Protein AF-0000000071575189 (afdb_homodimer)

pLDDT: mean 90.33, std 10.34, range [46.94, 98.62]

Organism: Thalassiosira pseudonana (NCBI:txid35128)

InterPro domains:
  IPR004843 Calcineurin-like, phosphoesterase domain [PF00149] (4-254)
  IPR029052 Metallo-dependent phosphatase-like [G3DSA:3.60.21.10] (1-297)
  IPR029052 Metallo-dependent phosphatase-like [SSF56300] (2-296)
  IPR041869 Manganese-dependent ADP-ribose/CDP-alcohol diphosphatase [cd07396] (3-296)

Radius of gyration: 24.9 Å; Cα contacts (8 Å, |Δi|>4): 1378; chains: 2; bounding box: 53×74×62 Å

Structure (mmCIF, N/CA/C/O backbone):
data_AF-0000000071575189-model_v1
#
loop_
_entity.id
_entity.type
_entity.pdbx_description
1 polymer 'Manganese-dependent ADP-ribose/CDP-alcohol diphosphatase'
#
loop_
_atom_site.group_PDB
_atom_site.id
_atom_site.type_symbol
_atom_site.label_atom_id
_atom_site.label_alt_id
_atom_site.label_comp_id
_atom_site.label_asym_id
_atom_site.label_entity_id
_atom_site.label_seq_id
_atom_site.pdbx_PDB_ins_code
_atom_site.Cartn_x
_atom_site.Cartn_y
_atom_site.Cartn_z
_atom_site.occupancy
_atom_site.B_iso_or_equiv
_atom_site.auth_seq_id
_atom_site.auth_comp_id
_atom_site.auth_asym_id
_atom_site.auth_atom_id
_atom_site.pdbx_PDB_model_num
ATOM 1 N N . PRO A 1 1 ? -18.062 12.094 -11.18 1 87.44 1 PRO A N 1
ATOM 2 C CA . PRO A 1 1 ? -17.859 11.977 -9.734 1 87.44 1 PRO A CA 1
ATOM 3 C C . PRO A 1 1 ? -18.828 12.852 -8.93 1 87.44 1 PRO A C 1
ATOM 5 O O . PRO A 1 1 ? -19.188 13.938 -9.383 1 87.44 1 PRO A O 1
ATOM 8 N N . MET A 1 2 ? -19.219 12.328 -7.828 1 87.06 2 MET A N 1
ATOM 9 C CA . MET A 1 2 ? -20.062 13.094 -6.91 1 87.06 2 MET A CA 1
ATOM 10 C C . MET A 1 2 ? -19.25 14.211 -6.25 1 87.06 2 MET A C 1
ATOM 12 O O . MET A 1 2 ? -19.781 15.289 -5.988 1 87.06 2 MET A O 1
ATOM 16 N N . HIS A 1 3 ? -18.062 13.898 -6.012 1 91.12 3 HIS A N 1
ATOM 17 C CA . HIS A 1 3 ? -17.156 14.836 -5.371 1 91.12 3 HIS A CA 1
ATOM 18 C C . HIS A 1 3 ? -15.711 14.602 -5.824 1 91.12 3 HIS A C 1
ATOM 20 O O . HIS A 1 3 ? -15.289 13.453 -6 1 91.12 3 HIS A O 1
ATOM 26 N N . THR A 1 4 ? -15.016 15.711 -6.047 1 93.38 4 THR A N 1
ATOM 27 C CA . THR A 1 4 ? -13.586 15.648 -6.34 1 93.38 4 THR A CA 1
ATOM 28 C C . THR A 1 4 ? -12.805 16.594 -5.438 1 93.38 4 THR A C 1
ATOM 30 O O . THR A 1 4 ? -13.203 17.75 -5.238 1 93.38 4 THR A O 1
ATOM 33 N N . PHE A 1 5 ? -11.758 16.078 -4.848 1 93.94 5 PHE A N 1
ATOM 34 C CA . PHE A 1 5 ? -10.906 16.969 -4.074 1 93.94 5 PHE A CA 1
ATOM 35 C C . PHE A 1 5 ? -9.438 16.766 -4.43 1 93.94 5 PHE A C 1
ATOM 37 O O . PHE A 1 5 ? -9.047 15.688 -4.879 1 93.94 5 PHE A O 1
ATOM 44 N N . GLY A 1 6 ? -8.648 17.875 -4.332 1 96 6 GLY A N 1
ATOM 45 C CA . GLY A 1 6 ? -7.203 17.781 -4.484 1 96 6 GLY A CA 1
ATOM 46 C C . GLY A 1 6 ? -6.484 17.406 -3.203 1 96 6 GLY A C 1
ATOM 47 O O . GLY A 1 6 ? -6.973 17.703 -2.107 1 96 6 GLY A O 1
ATOM 48 N N . ILE A 1 7 ? -5.277 16.812 -3.371 1 97.06 7 ILE A N 1
ATOM 49 C CA . ILE A 1 7 ? -4.566 16.391 -2.166 1 97.06 7 ILE A CA 1
ATOM 50 C C . ILE A 1 7 ? -3.059 16.438 -2.414 1 97.06 7 ILE A C 1
ATOM 52 O O . ILE A 1 7 ? -2.588 16.078 -3.494 1 97.06 7 ILE A O 1
ATOM 56 N N . LEU A 1 8 ? -2.312 16.953 -1.506 1 97.94 8 LEU A N 1
ATOM 57 C CA . LEU A 1 8 ? -0.854 16.938 -1.49 1 97.94 8 LEU A CA 1
ATOM 58 C C . LEU A 1 8 ? -0.326 16.906 -0.06 1 97.94 8 LEU A C 1
ATOM 60 O O . LEU A 1 8 ? -1.09 17.094 0.892 1 97.94 8 LEU A O 1
ATOM 64 N N . THR A 1 9 ? 0.938 16.625 0.13 1 98 9 THR A N 1
ATOM 65 C CA . THR A 1 9 ? 1.519 16.516 1.465 1 98 9 THR A CA 1
ATOM 66 C C . THR A 1 9 ? 3.033 16.703 1.412 1 98 9 THR A C 1
ATOM 68 O O . THR A 1 9 ? 3.645 16.547 0.353 1 98 9 THR A O 1
ATOM 71 N N . ASP A 1 10 ? 3.605 17.172 2.547 1 98.06 10 ASP A N 1
ATOM 72 C CA . ASP A 1 10 ? 5.051 17.203 2.742 1 98.06 10 ASP A CA 1
ATOM 73 C C . ASP A 1 10 ? 5.73 18.031 1.655 1 98.06 10 ASP A C 1
ATOM 75 O O . ASP A 1 10 ? 6.672 17.562 1.009 1 98.06 10 ASP A O 1
ATOM 79 N N . ILE A 1 11 ? 5.152 19.219 1.504 1 97.81 11 ILE A N 1
ATOM 80 C CA . ILE A 1 11 ? 5.781 20.188 0.605 1 97.81 11 ILE A CA 1
ATOM 81 C C . ILE A 1 11 ? 7.191 20.516 1.099 1 97.81 11 ILE A C 1
ATOM 83 O O . ILE A 1 11 ? 8.141 20.516 0.315 1 97.81 11 ILE A O 1
ATOM 87 N N . GLN A 1 12 ? 7.309 20.812 2.371 1 96.25 12 GLN A N 1
ATOM 88 C CA . GLN A 1 12 ? 8.539 21.047 3.115 1 96.25 12 GLN A CA 1
ATOM 89 C C . GLN A 1 12 ? 9.398 22.109 2.438 1 96.25 12 GLN A C 1
ATOM 91 O O . GLN A 1 12 ? 10.594 21.906 2.217 1 96.25 12 GLN A O 1
ATOM 96 N N . HIS A 1 13 ? 8.742 23.219 2.17 1 95.19 13 HIS A N 1
ATOM 97 C CA . HIS A 1 13 ? 9.453 24.359 1.6 1 95.19 13 HIS A CA 1
ATOM 98 C C . HIS A 1 13 ? 10.445 24.953 2.6 1 95.19 13 HIS A C 1
ATOM 100 O O . HIS A 1 13 ? 10.141 25.078 3.787 1 95.19 13 HIS A O 1
ATOM 106 N N . ALA A 1 14 ? 11.578 25.328 2.104 1 92.5 14 ALA A N 1
ATOM 107 C CA . ALA A 1 14 ? 12.57 26.109 2.834 1 92.5 14 ALA A CA 1
ATOM 108 C C . ALA A 1 14 ? 13.344 27.031 1.895 1 92.5 14 ALA A C 1
ATOM 110 O O . ALA A 1 14 ? 13.672 26.641 0.767 1 92.5 14 ALA A O 1
ATOM 111 N N . PRO A 1 15 ? 13.531 28.281 2.324 1 89.62 15 PRO A N 1
ATOM 112 C CA . PRO A 1 15 ? 14.25 29.234 1.474 1 89.62 15 PRO A CA 1
ATOM 113 C C . PRO A 1 15 ? 15.766 29 1.486 1 89.62 15 PRO A C 1
ATOM 115 O O . PRO A 1 15 ? 16.531 29.906 1.796 1 89.62 15 PRO A O 1
ATOM 118 N N . ILE A 1 16 ? 16.172 27.844 1.268 1 90.06 16 ILE A N 1
ATOM 119 C CA . ILE A 1 16 ? 17.578 27.438 1.198 1 90.06 16 ILE A CA 1
ATOM 120 C C . ILE A 1 16 ? 17.797 26.594 -0.058 1 90.06 16 ILE A C 1
ATOM 122 O O . ILE A 1 16 ? 16.844 26.172 -0.708 1 90.06 16 ILE A O 1
ATOM 126 N N . PRO A 1 17 ? 19.094 26.422 -0.452 1 90.38 17 PRO A N 1
ATOM 127 C CA . PRO A 1 17 ? 19.359 25.562 -1.604 1 90.38 17 PRO A CA 1
ATOM 128 C C . PRO A 1 17 ? 18.938 24.125 -1.37 1 90.38 17 PRO A C 1
ATOM 130 O O . PRO A 1 17 ? 18.844 23.672 -0.223 1 90.38 17 PRO A O 1
ATOM 133 N N . ASP A 1 18 ? 18.688 23.406 -2.492 1 92 18 ASP A N 1
ATOM 134 C CA . ASP A 1 18 ? 18.359 21.984 -2.416 1 92 18 ASP A CA 1
ATOM 135 C C . ASP A 1 18 ? 19.438 21.219 -1.651 1 92 18 ASP A C 1
ATOM 137 O O . ASP A 1 18 ? 20.578 21.672 -1.562 1 92 18 ASP A O 1
ATOM 141 N N . GLY A 1 19 ? 19.031 20.188 -1.03 1 89.38 19 GLY A N 1
ATOM 142 C CA . GLY A 1 19 ? 19.938 19.406 -0.195 1 89.38 19 GLY A CA 1
ATOM 143 C C . GLY A 1 19 ? 19.562 17.953 -0.102 1 89.38 19 GLY A C 1
ATOM 144 O O . GLY A 1 19 ? 19.094 17.359 -1.079 1 89.38 19 GLY A O 1
ATOM 145 N N . HIS A 1 20 ? 19.969 17.297 0.945 1 86.06 20 HIS A N 1
ATOM 146 C CA . HIS A 1 20 ? 19.688 15.883 1.187 1 86.06 20 HIS A CA 1
ATOM 147 C C . HIS A 1 20 ? 19.25 15.648 2.625 1 86.06 20 HIS A C 1
ATOM 149 O O . HIS A 1 20 ? 19.578 16.422 3.52 1 86.06 20 HIS A O 1
ATOM 155 N N . SER A 1 21 ? 18.438 14.648 2.736 1 79.25 21 SER A N 1
ATOM 156 C CA . SER A 1 21 ? 18.109 14.195 4.086 1 79.25 21 SER A CA 1
ATOM 157 C C . SER A 1 21 ? 19.312 13.555 4.754 1 79.25 21 SER A C 1
ATOM 159 O O . SER A 1 21 ? 20.375 13.406 4.133 1 79.25 21 SER A O 1
ATOM 161 N N . TYR A 1 22 ? 19.047 13.211 6.074 1 67.56 22 TYR A N 1
ATOM 162 C CA . TYR A 1 22 ? 20.078 12.539 6.84 1 67.56 22 TYR A CA 1
ATOM 163 C C . TYR A 1 22 ? 20.531 11.258 6.141 1 67.56 22 TYR A C 1
ATOM 165 O O . TYR A 1 22 ? 21.719 10.93 6.137 1 67.56 22 TYR A O 1
ATOM 173 N N . ASN A 1 23 ? 19.641 10.594 5.48 1 66.12 23 ASN A N 1
ATOM 174 C CA . ASN A 1 23 ? 19.938 9.32 4.836 1 66.12 23 ASN A CA 1
ATOM 175 C C . ASN A 1 23 ? 20.344 9.508 3.377 1 66.12 23 ASN A C 1
ATOM 177 O O . ASN A 1 23 ? 20.453 8.539 2.627 1 66.12 23 ASN A O 1
ATOM 181 N N . GLY A 1 24 ? 20.453 10.734 2.973 1 77 24 GLY A N 1
ATOM 182 C CA . GLY A 1 24 ? 21 11.008 1.65 1 77 24 GLY A CA 1
ATOM 183 C C . GLY A 1 24 ? 19.922 11.203 0.597 1 77 24 GLY A C 1
ATOM 184 O O . GLY A 1 24 ? 20.234 11.398 -0.58 1 77 24 GL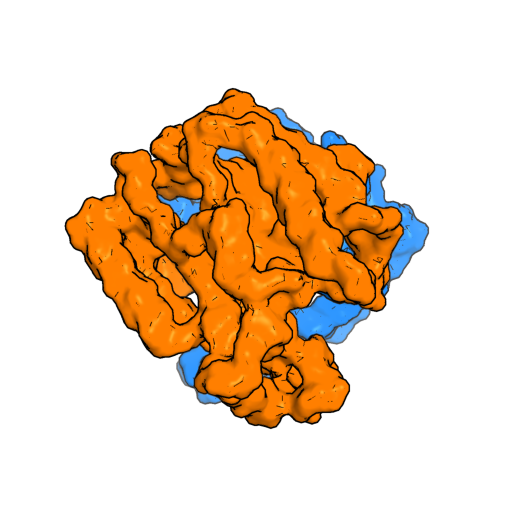Y A O 1
ATOM 185 N N . THR A 1 25 ? 18.703 11.164 0.967 1 81.31 25 THR A N 1
ATOM 186 C CA . THR A 1 25 ? 17.625 11.375 0.012 1 81.31 25 THR A CA 1
ATOM 187 C C . THR A 1 25 ? 17.562 12.844 -0.418 1 81.31 25 THR A C 1
ATOM 189 O O . THR A 1 25 ? 17.547 13.742 0.423 1 81.31 25 THR A O 1
ATOM 192 N N . PRO A 1 26 ? 17.578 13.078 -1.674 1 87.56 26 PRO A N 1
ATOM 193 C CA . PRO A 1 26 ? 17.547 14.469 -2.135 1 87.56 26 PRO A CA 1
ATOM 194 C C . PRO A 1 26 ? 16.328 15.234 -1.631 1 87.56 26 PRO A C 1
ATOM 196 O O . PRO A 1 26 ? 15.242 14.656 -1.507 1 87.56 26 PRO A O 1
ATOM 199 N N . ARG A 1 27 ? 16.547 16.484 -1.354 1 92.75 27 ARG A N 1
ATOM 200 C CA . ARG A 1 27 ? 15.508 17.422 -0.962 1 92.75 27 ARG A CA 1
ATOM 201 C C . ARG A 1 27 ? 15.445 18.609 -1.923 1 92.75 27 ARG A C 1
ATOM 203 O O . ARG A 1 27 ? 16.391 19.391 -1.994 1 92.75 27 ARG A O 1
ATOM 210 N N . TYR A 1 28 ? 14.336 18.797 -2.572 1 94.62 28 TYR A N 1
ATOM 211 C CA . TYR A 1 28 ? 14.188 19.844 -3.58 1 94.62 28 TYR A CA 1
ATOM 212 C C . TYR A 1 28 ? 13.328 20.984 -3.057 1 94.62 28 TYR A C 1
ATOM 214 O O . TYR A 1 28 ? 12.219 21.219 -3.551 1 94.62 28 TYR A O 1
ATOM 222 N N . TYR A 1 29 ? 13.898 21.781 -2.199 1 93.25 29 TYR A N 1
ATOM 223 C CA . TYR A 1 29 ? 13.195 22.828 -1.472 1 93.25 29 TYR A CA 1
ATOM 224 C C . TYR A 1 29 ? 12.617 23.859 -2.43 1 93.25 29 TYR A C 1
ATOM 226 O O . TYR A 1 29 ? 11.469 24.297 -2.266 1 93.25 29 TYR A O 1
ATOM 234 N N . ARG A 1 30 ? 13.312 24.266 -3.441 1 90.69 30 ARG A N 1
ATOM 235 C CA . ARG A 1 30 ? 12.867 25.297 -4.375 1 90.69 30 ARG A CA 1
ATOM 236 C C . ARG A 1 30 ? 11.797 24.75 -5.32 1 90.69 30 ARG A C 1
ATOM 238 O O . ARG A 1 30 ? 10.773 25.406 -5.539 1 90.69 30 ARG A O 1
ATOM 245 N N . HIS A 1 31 ? 12.07 23.594 -5.793 1 94.94 31 HIS A N 1
ATOM 246 C CA . HIS A 1 31 ? 11.109 23 -6.719 1 94.94 31 HIS A CA 1
ATOM 247 C C . HIS A 1 31 ? 9.805 22.672 -6.012 1 94.94 31 HIS A C 1
ATOM 249 O O . HIS A 1 31 ? 8.734 22.672 -6.633 1 94.94 31 HIS A O 1
ATOM 255 N N . ALA A 1 32 ? 9.906 22.359 -4.746 1 96.62 32 ALA A N 1
ATOM 256 C CA . ALA A 1 32 ? 8.719 22 -3.977 1 96.62 32 ALA A CA 1
ATOM 257 C C . ALA A 1 32 ? 7.688 23.141 -4.02 1 96.62 32 ALA A C 1
ATOM 259 O O . ALA A 1 32 ? 6.488 22.875 -4.156 1 96.62 32 ALA A O 1
ATOM 260 N N . LEU A 1 33 ? 8.156 24.344 -3.914 1 96.38 33 LEU A N 1
ATOM 261 C CA . LEU A 1 33 ? 7.262 25.5 -3.965 1 96.38 33 LEU A CA 1
ATOM 262 C C . LEU A 1 33 ? 6.629 25.625 -5.344 1 96.38 33 LEU A C 1
ATOM 264 O O . LEU A 1 33 ? 5.434 25.922 -5.461 1 96.38 33 LEU A O 1
ATOM 268 N N . THR A 1 34 ? 7.395 25.438 -6.363 1 96.75 34 THR A N 1
ATOM 269 C CA . THR A 1 34 ? 6.902 25.469 -7.738 1 96.75 34 THR A CA 1
ATOM 270 C C . THR A 1 34 ? 5.848 24.375 -7.957 1 96.75 34 THR A C 1
ATOM 272 O O . THR A 1 34 ? 4.824 24.625 -8.602 1 96.75 34 THR A O 1
ATOM 275 N N . ALA A 1 35 ? 6.133 23.234 -7.441 1 97.31 35 ALA A N 1
ATOM 276 C CA . ALA A 1 35 ? 5.207 22.109 -7.566 1 97.31 35 ALA A CA 1
ATOM 277 C C . ALA A 1 35 ? 3.883 22.406 -6.867 1 97.31 35 ALA A C 1
ATOM 279 O O . ALA A 1 35 ? 2.811 22.109 -7.398 1 97.31 35 ALA A O 1
ATOM 280 N N . ALA A 1 36 ? 3.973 23 -5.707 1 98 36 ALA A N 1
ATOM 281 C CA . ALA A 1 36 ? 2.764 23.359 -4.969 1 98 36 ALA A CA 1
ATOM 282 C C . ALA A 1 36 ? 1.932 24.375 -5.742 1 98 36 ALA A C 1
ATOM 284 O O . ALA A 1 36 ? 0.705 24.266 -5.801 1 98 36 ALA A O 1
ATOM 285 N N . LYS A 1 37 ? 2.57 25.312 -6.34 1 98 37 LYS A N 1
ATOM 286 C CA . LYS A 1 37 ? 1.882 26.312 -7.145 1 98 37 LYS A CA 1
ATOM 287 C C . LYS A 1 37 ? 1.188 25.672 -8.344 1 98 37 LYS A C 1
ATOM 289 O O . LYS A 1 37 ? 0.029 25.984 -8.633 1 98 37 LYS A O 1
ATOM 294 N N . HIS A 1 38 ? 1.894 24.875 -8.961 1 98.06 38 HIS A N 1
ATOM 295 C CA . HIS A 1 38 ? 1.332 24.172 -10.109 1 98.06 38 HIS A CA 1
ATOM 296 C C . HIS A 1 38 ? 0.114 23.359 -9.711 1 98.06 38 HIS A C 1
ATOM 298 O O . HIS A 1 38 ? -0.888 23.328 -10.43 1 98.06 38 HIS A O 1
ATOM 304 N N . ALA A 1 39 ? 0.262 22.594 -8.633 1 98.19 39 ALA A N 1
ATOM 305 C CA . ALA A 1 39 ? -0.86 21.812 -8.141 1 98.19 39 ALA A CA 1
ATOM 306 C C . ALA A 1 39 ? -2.094 22.688 -7.922 1 98.19 39 ALA A C 1
ATOM 308 O O . ALA A 1 39 ? -3.191 22.328 -8.367 1 98.19 39 ALA A O 1
ATOM 309 N N . ALA A 1 40 ? -1.902 23.797 -7.285 1 98.38 40 ALA A N 1
ATOM 310 C CA . ALA A 1 40 ? -3.002 24.719 -7.008 1 98.38 40 ALA A CA 1
ATOM 311 C C . ALA A 1 40 ? -3.652 25.203 -8.297 1 98.38 40 ALA A C 1
ATOM 313 O O . ALA A 1 40 ? -4.879 25.281 -8.398 1 98.38 40 ALA A O 1
ATOM 314 N N . GLU A 1 41 ? -2.85 25.5 -9.266 1 98.44 41 GLU A N 1
ATOM 315 C CA . GLU A 1 41 ? -3.359 25.938 -10.562 1 98.44 41 GLU A CA 1
ATOM 316 C C . GLU A 1 41 ? -4.176 24.828 -11.227 1 98.44 41 GLU A C 1
ATOM 318 O O . GLU A 1 41 ? -5.234 25.094 -11.805 1 98.44 41 GLU A O 1
ATOM 323 N N . HIS A 1 42 ? -3.654 23.688 -11.141 1 98 42 HIS A N 1
ATOM 324 C CA . HIS A 1 42 ? -4.359 22.562 -11.734 1 98 42 HIS A CA 1
ATOM 325 C C . HIS A 1 42 ? -5.672 22.281 -11 1 98 42 HIS A C 1
ATOM 327 O O . HIS A 1 42 ? -6.691 22 -11.641 1 98 42 HIS A O 1
ATOM 333 N N . PHE A 1 43 ? -5.656 22.312 -9.688 1 97.88 43 PHE A N 1
ATOM 334 C CA . PHE A 1 43 ? -6.871 22.156 -8.898 1 97.88 43 PHE A CA 1
ATOM 335 C C . PHE A 1 43 ? -7.918 23.188 -9.305 1 97.88 43 PHE A C 1
ATOM 337 O O . PHE A 1 43 ? -9.109 22.875 -9.383 1 97.88 43 PHE A O 1
ATOM 344 N N . GLU A 1 44 ? -7.48 24.391 -9.539 1 97.81 44 GLU A N 1
ATOM 345 C CA . GLU A 1 44 ? -8.367 25.453 -9.977 1 97.81 44 GLU A CA 1
ATOM 346 C C . GLU A 1 44 ? -8.961 25.156 -11.352 1 97.81 44 GLU A C 1
ATOM 348 O O . GLU A 1 44 ? -10.156 25.328 -11.578 1 97.81 44 GLU A O 1
ATOM 353 N N . GLU A 1 45 ? -8.109 24.75 -12.219 1 97.62 45 GLU A N 1
ATOM 354 C CA . GLU A 1 45 ? -8.539 24.422 -13.57 1 97.62 45 GLU A CA 1
ATOM 355 C C . GLU A 1 45 ? -9.602 23.328 -13.562 1 97.62 45 GLU A C 1
ATOM 357 O O . GLU A 1 45 ? -10.562 23.375 -14.328 1 97.62 45 GLU A O 1
ATOM 362 N N . GLU A 1 46 ? -9.414 22.406 -12.703 1 95.69 46 GLU A N 1
ATOM 363 C CA . GLU A 1 46 ? -10.336 21.281 -12.609 1 95.69 46 GLU A CA 1
ATOM 364 C C . GLU A 1 46 ? -11.539 21.625 -11.734 1 95.69 46 GLU A C 1
ATOM 366 O O . GLU A 1 46 ? -12.5 20.844 -11.664 1 95.69 46 GLU A O 1
ATOM 371 N N . GLN A 1 47 ? -11.453 22.719 -11.094 1 95.5 47 GLN A N 1
ATOM 372 C CA . GLN A 1 47 ? -12.523 23.203 -10.219 1 95.5 47 GLN A CA 1
ATOM 373 C C . GLN A 1 47 ? -12.875 22.172 -9.156 1 95.5 47 GLN A C 1
ATOM 375 O O . GLN A 1 47 ? -14.047 21.844 -8.969 1 95.5 47 GLN A O 1
ATOM 380 N N . VAL A 1 48 ? -11.867 21.641 -8.469 1 94.69 48 VAL A N 1
ATOM 381 C CA . VAL A 1 48 ? -12.141 20.672 -7.414 1 94.69 48 VAL A CA 1
ATOM 382 C C . VAL A 1 48 ? -12.859 21.359 -6.258 1 94.69 48 VAL A C 1
ATOM 384 O O . VAL A 1 48 ? -12.719 22.562 -6.062 1 94.69 48 VAL A O 1
ATOM 387 N N . GLN A 1 49 ? -13.609 20.594 -5.465 1 91.94 49 GLN A N 1
ATOM 388 C CA . GLN A 1 49 ? -14.492 21.188 -4.461 1 91.94 49 GLN A CA 1
ATOM 389 C C . GLN A 1 49 ? -13.711 21.625 -3.229 1 91.94 49 GLN A C 1
ATOM 391 O O . GLN A 1 49 ? -14.109 22.578 -2.547 1 91.94 49 GLN A O 1
ATOM 396 N N . CYS A 1 50 ? -12.617 20.969 -2.959 1 91.69 50 CYS A N 1
ATOM 397 C CA . CYS A 1 50 ? -11.727 21.359 -1.874 1 91.69 50 CYS A CA 1
ATOM 398 C C . CYS A 1 50 ? -10.336 20.75 -2.066 1 91.69 50 CYS A C 1
ATOM 400 O O . CYS A 1 50 ? -10.141 19.906 -2.938 1 91.69 50 CYS A O 1
ATOM 402 N N . VAL A 1 51 ? -9.383 21.25 -1.303 1 93.62 51 VAL A N 1
ATOM 403 C CA . VAL A 1 51 ? -8.023 20.734 -1.325 1 93.62 51 VAL A CA 1
ATOM 404 C C . VAL A 1 51 ? -7.59 20.359 0.088 1 93.62 51 VAL A C 1
ATOM 406 O O . VAL A 1 51 ? -7.953 21.031 1.059 1 93.62 51 VAL A O 1
ATOM 409 N N . VAL A 1 52 ? -6.883 19.266 0.151 1 94.31 52 VAL A N 1
ATOM 410 C CA . VAL A 1 52 ? -6.375 18.781 1.432 1 94.31 52 VAL A CA 1
ATOM 411 C C . VAL A 1 52 ? -4.852 18.797 1.424 1 94.31 52 VAL A C 1
ATOM 413 O O . VAL A 1 52 ? -4.223 18.219 0.528 1 94.31 52 VAL A O 1
ATOM 416 N N . ASN A 1 53 ? -4.254 19.484 2.355 1 95.19 53 ASN A N 1
ATOM 417 C CA . ASN A 1 53 ? -2.83 19.391 2.652 1 95.19 53 ASN A CA 1
ATOM 418 C C . ASN A 1 53 ? -2.58 18.609 3.939 1 95.19 53 ASN A C 1
ATOM 420 O O . ASN A 1 53 ? -3.031 19.016 5.012 1 95.19 53 ASN A O 1
ATOM 424 N N . LEU A 1 54 ? -1.778 17.531 3.854 1 96.38 54 LEU A N 1
ATOM 425 C CA . LEU A 1 54 ? -1.684 16.594 4.961 1 96.38 54 LEU A CA 1
ATOM 426 C C . LEU A 1 54 ? -0.496 16.922 5.855 1 96.38 54 LEU A C 1
ATOM 428 O O . LEU A 1 54 ? 0.045 16.031 6.527 1 96.38 54 LEU A O 1
ATOM 432 N N . GLY A 1 55 ? -0.031 18.172 5.801 1 95.12 55 GLY A N 1
ATOM 433 C CA . GLY A 1 55 ? 0.957 18.609 6.77 1 95.12 55 GLY A CA 1
ATOM 434 C C . GLY A 1 55 ? 2.357 18.703 6.195 1 95.12 55 GLY A C 1
ATOM 435 O O . GLY A 1 55 ? 2.58 18.375 5.031 1 95.12 55 GLY A O 1
ATOM 436 N N . ASP A 1 56 ? 3.238 19.328 7.023 1 96.5 56 ASP A N 1
ATOM 437 C CA . ASP A 1 56 ? 4.645 19.547 6.691 1 96.5 56 ASP A CA 1
ATOM 438 C C . ASP A 1 56 ? 4.789 20.422 5.449 1 96.5 56 ASP A C 1
ATOM 440 O O . ASP A 1 56 ? 5.5 20.062 4.512 1 96.5 56 ASP A O 1
ATOM 444 N N . ILE A 1 57 ? 4.211 21.594 5.504 1 94.44 57 ILE A N 1
ATOM 445 C CA . ILE A 1 57 ? 4.27 22.5 4.359 1 94.44 57 ILE A CA 1
ATOM 446 C C . ILE A 1 57 ? 5.629 23.188 4.312 1 94.44 57 ILE A C 1
ATOM 448 O O . ILE A 1 57 ? 6.082 23.609 3.244 1 94.44 57 ILE A O 1
ATOM 452 N N . ILE A 1 58 ? 6.293 23.25 5.52 1 91.94 58 ILE A N 1
ATOM 453 C CA . ILE A 1 58 ? 7.637 23.812 5.566 1 91.94 58 ILE A CA 1
ATOM 454 C C . ILE A 1 58 ? 8.602 22.797 6.176 1 91.94 58 ILE A C 1
ATOM 456 O O . ILE A 1 58 ? 8.172 21.828 6.812 1 91.94 58 ILE A O 1
ATOM 460 N N . ASP A 1 59 ? 9.891 23.031 5.965 1 90.44 59 ASP A N 1
ATOM 461 C CA . ASP A 1 59 ? 10.898 22.109 6.473 1 90.44 59 ASP A CA 1
ATOM 462 C C . ASP A 1 59 ? 11.352 22.516 7.871 1 90.44 59 ASP A C 1
ATOM 464 O O . ASP A 1 59 ? 11.289 23.688 8.242 1 90.44 59 ASP A O 1
ATOM 468 N N . GLY A 1 60 ? 11.883 21.547 8.586 1 84.62 60 GLY A N 1
ATOM 469 C CA . GLY A 1 60 ? 12.445 21.797 9.906 1 84.62 60 GLY A CA 1
ATOM 470 C C . GLY A 1 60 ? 13.625 22.75 9.875 1 84.62 60 GLY A C 1
ATOM 471 O O . GLY A 1 60 ? 13.938 23.391 10.883 1 84.62 60 GLY A O 1
ATOM 472 N N . LYS A 1 61 ? 14.227 22.922 8.781 1 82.12 61 LYS A N 1
ATOM 473 C CA . LYS A 1 61 ? 15.398 23.766 8.625 1 82.12 61 LYS A CA 1
ATOM 474 C C . LYS A 1 61 ? 15.039 25.25 8.789 1 82.12 61 LYS A C 1
ATOM 476 O O . LYS A 1 61 ? 15.914 26.078 9.016 1 82.12 61 LYS A O 1
ATOM 481 N N . CYS A 1 62 ? 13.82 25.609 8.695 1 82.69 62 CYS A N 1
ATOM 482 C CA . CYS A 1 62 ? 13.383 26.984 8.875 1 82.69 62 CYS A CA 1
ATOM 483 C C . CYS A 1 62 ? 13.516 27.422 10.328 1 82.69 62 CYS A C 1
ATOM 485 O O . CYS A 1 62 ? 13.57 28.609 10.617 1 82.69 62 CYS A O 1
ATOM 487 N N . ALA A 1 63 ? 13.594 26.422 11.227 1 73.8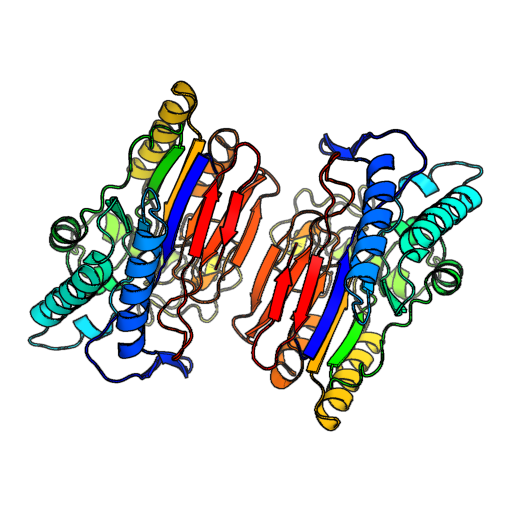8 63 ALA A N 1
ATOM 488 C CA . ALA A 1 63 ? 13.68 26.703 12.656 1 73.88 63 ALA A CA 1
ATOM 489 C C . ALA A 1 63 ? 15.117 26.984 13.078 1 73.88 63 ALA A C 1
ATOM 491 O O . ALA A 1 63 ? 15.359 27.594 14.117 1 73.88 63 ALA A O 1
ATOM 492 N N . ASP A 1 64 ? 16.172 26.422 12.523 1 63.62 64 ASP A N 1
ATOM 493 C CA . ASP A 1 64 ? 17.578 26.484 12.922 1 63.62 64 ASP A CA 1
ATOM 494 C C . ASP A 1 64 ? 18.109 27.922 12.852 1 63.62 64 ASP A C 1
ATOM 496 O O . ASP A 1 64 ? 19.078 28.25 13.523 1 63.62 64 ASP A O 1
ATOM 500 N N . LYS A 1 65 ? 17.547 29.078 12.219 1 53.22 65 LYS A N 1
ATOM 501 C CA . LYS A 1 65 ? 18.25 30.359 12.086 1 53.22 65 LYS A CA 1
ATOM 502 C C . LYS A 1 65 ? 17.859 31.312 13.211 1 53.22 65 LYS A C 1
ATOM 504 O O . LYS A 1 65 ? 16.75 31.25 13.727 1 53.22 65 LYS A O 1
ATOM 509 N N . SER A 1 66 ? 18.781 31.797 14.039 1 48.06 66 SER A N 1
ATOM 510 C CA . SER A 1 66 ? 18.734 32.812 15.078 1 48.06 66 SER A CA 1
ATOM 511 C C . SER A 1 66 ? 17.625 33.844 14.805 1 48.06 66 SER A C 1
ATOM 513 O O . SER A 1 66 ? 17.016 34.375 15.734 1 48.06 66 SER A O 1
ATOM 515 N N . GLU A 1 67 ? 17.484 34.406 13.742 1 48.25 67 GLU A N 1
ATOM 516 C CA . GLU A 1 67 ? 16.531 35.406 13.312 1 48.25 67 GLU A CA 1
ATOM 517 C C . GLU A 1 67 ? 15.219 34.75 12.859 1 48.25 67 GLU A C 1
ATOM 519 O O . GLU A 1 67 ? 14.375 35.406 12.242 1 48.25 67 GLU A O 1
ATOM 524 N N . VAL A 1 68 ? 14.75 33.5 13.594 1 52.75 68 VAL A N 1
ATOM 525 C CA . VAL A 1 68 ? 14.25 32.219 13.18 1 52.75 68 VAL A CA 1
ATOM 526 C C . VAL A 1 68 ? 12.727 32.25 13.055 1 52.75 68 VAL A C 1
ATOM 528 O O . VAL A 1 68 ? 12.164 31.734 12.086 1 52.75 68 VAL A O 1
ATOM 531 N N . ILE A 1 69 ? 12.086 32.969 14 1 56.84 69 ILE A N 1
ATOM 532 C CA . ILE A 1 69 ? 10.625 32.969 13.945 1 56.84 69 ILE A CA 1
ATOM 533 C C . ILE A 1 69 ? 10.156 33.594 12.648 1 56.84 69 ILE A C 1
ATOM 535 O O . ILE A 1 69 ? 9.219 33.125 12.008 1 56.84 69 ILE A O 1
ATOM 539 N N . SER A 1 70 ? 10.961 34.469 12.203 1 70.25 70 SER A N 1
ATOM 540 C CA . SER A 1 70 ? 10.547 35.188 11.016 1 70.25 70 SER A CA 1
ATOM 541 C C . SER A 1 70 ? 10.68 34.344 9.758 1 70.25 70 SER A C 1
ATOM 543 O O . SER A 1 70 ? 9.805 34.344 8.898 1 70.25 70 SER A O 1
ATOM 545 N N . VAL A 1 71 ? 11.625 33.531 9.805 1 78.06 71 VAL A N 1
ATOM 546 C CA . VAL A 1 71 ? 11.867 32.719 8.609 1 78.06 71 VAL A CA 1
ATOM 547 C C . VAL A 1 71 ? 10.758 31.672 8.461 1 78.06 71 VAL A C 1
ATOM 549 O O . VAL A 1 71 ? 10.258 31.438 7.355 1 78.06 71 VAL A O 1
ATOM 552 N N . SER A 1 72 ? 10.391 31.156 9.539 1 85.75 72 SER A N 1
ATOM 553 C CA . SER A 1 72 ? 9.328 30.156 9.523 1 85.75 72 SER A CA 1
ATOM 554 C C . SER A 1 72 ? 8.008 30.766 9.078 1 85.75 72 SER A C 1
ATOM 556 O O . SER A 1 72 ? 7.289 30.172 8.266 1 85.75 72 SER A O 1
ATOM 558 N N . HIS A 1 73 ? 7.777 31.922 9.555 1 87.31 73 HIS A N 1
ATOM 559 C CA . HIS A 1 73 ? 6.547 32.594 9.172 1 87.31 73 HIS A CA 1
ATOM 560 C C . HIS A 1 73 ? 6.543 32.938 7.684 1 87.31 73 HIS A C 1
ATOM 562 O O . HIS A 1 73 ? 5.539 32.719 7 1 87.31 73 HIS A O 1
ATOM 568 N N . ASP A 1 74 ? 7.676 33.406 7.273 1 89.81 74 ASP A N 1
ATOM 569 C CA . ASP A 1 74 ? 7.793 33.781 5.863 1 89.81 74 ASP A CA 1
ATOM 570 C C . ASP A 1 74 ? 7.652 32.531 4.969 1 89.81 74 ASP A C 1
ATOM 572 O O . ASP A 1 74 ? 7.039 32.594 3.9 1 89.81 74 ASP A O 1
ATOM 576 N N . ALA A 1 75 ? 8.219 31.5 5.402 1 92.31 75 ALA A N 1
ATOM 577 C CA . ALA A 1 75 ? 8.141 30.266 4.621 1 92.31 75 ALA A CA 1
ATOM 578 C C . ALA A 1 75 ? 6.695 29.781 4.508 1 92.31 75 ALA A C 1
ATOM 580 O O . ALA A 1 75 ? 6.266 29.344 3.439 1 92.31 75 ALA A O 1
ATOM 581 N N . ILE A 1 76 ? 5.988 29.812 5.582 1 92.81 76 ILE A N 1
ATOM 582 C CA . ILE A 1 76 ? 4.582 29.438 5.566 1 92.81 76 ILE A CA 1
ATOM 583 C C . ILE A 1 76 ? 3.814 30.344 4.602 1 92.81 76 ILE A C 1
ATOM 585 O O . ILE A 1 76 ? 3 29.875 3.809 1 92.81 76 ILE A O 1
ATOM 589 N N . ASP A 1 77 ? 4.098 31.625 4.66 1 93.25 77 ASP A N 1
ATOM 590 C CA . ASP A 1 77 ? 3.43 32.594 3.777 1 93.25 77 ASP A CA 1
ATOM 591 C C . ASP A 1 77 ? 3.73 32.281 2.311 1 93.25 77 ASP A C 1
ATOM 593 O O . ASP A 1 77 ? 2.861 32.438 1.449 1 93.25 77 ASP A O 1
ATOM 597 N N . ASP A 1 78 ? 4.965 31.938 2.055 1 95 78 ASP A N 1
ATOM 598 C CA . ASP A 1 78 ? 5.336 31.562 0.694 1 95 78 ASP A CA 1
ATOM 599 C C . ASP A 1 78 ? 4.469 30.422 0.183 1 95 78 ASP A C 1
ATOM 601 O O . ASP A 1 78 ? 3.967 30.469 -0.941 1 95 78 ASP A O 1
ATOM 605 N N . VAL A 1 79 ? 4.32 29.406 1.003 1 96.38 79 VAL A N 1
ATOM 606 C CA . VAL A 1 79 ? 3.547 28.234 0.598 1 96.38 79 VAL A CA 1
ATOM 607 C C . VAL A 1 79 ? 2.076 28.625 0.443 1 96.38 79 VAL A C 1
ATOM 609 O O . VAL A 1 79 ? 1.423 28.219 -0.522 1 96.38 79 VAL A O 1
ATOM 612 N N . LEU A 1 80 ? 1.573 29.406 1.385 1 95.12 80 LEU A N 1
ATOM 613 C CA . LEU A 1 80 ? 0.179 29.844 1.312 1 95.12 80 LEU A CA 1
ATOM 614 C C . LEU A 1 80 ? -0.068 30.672 0.065 1 95.12 80 LEU A C 1
ATOM 616 O O . LEU A 1 80 ? -1.127 30.578 -0.56 1 95.12 80 LEU A O 1
ATOM 620 N N . ASN A 1 81 ? 0.841 31.484 -0.272 1 96.25 81 ASN A N 1
ATOM 621 C CA . ASN A 1 81 ? 0.741 32.25 -1.502 1 96.25 81 ASN A CA 1
ATOM 622 C C . ASN A 1 81 ? 0.71 31.359 -2.734 1 96.25 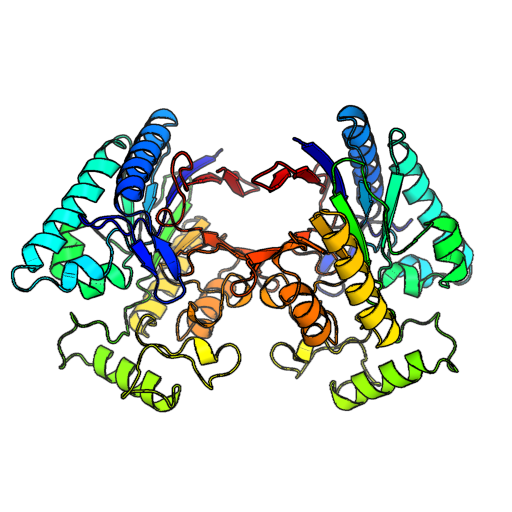81 ASN A C 1
ATOM 624 O O . ASN A 1 81 ? -0.078 31.594 -3.654 1 96.25 81 ASN A O 1
ATOM 628 N N . ALA A 1 82 ? 1.603 30.406 -2.744 1 97.38 82 ALA A N 1
ATOM 629 C CA . ALA A 1 82 ? 1.612 29.453 -3.852 1 97.38 82 ALA A CA 1
ATOM 630 C C . ALA A 1 82 ? 0.268 28.75 -3.975 1 97.38 82 ALA A C 1
ATOM 632 O O . ALA A 1 82 ? -0.283 28.625 -5.07 1 97.38 82 ALA A O 1
ATOM 633 N N . LEU A 1 83 ? -0.255 28.312 -2.873 1 97.19 83 LEU A N 1
ATOM 634 C CA . LEU A 1 83 ? -1.497 27.547 -2.861 1 97.19 83 LEU A CA 1
ATOM 635 C C . LEU A 1 83 ? -2.695 28.453 -3.131 1 97.19 83 LEU A C 1
ATOM 637 O O . LEU A 1 83 ? -3.777 27.969 -3.473 1 97.19 83 LEU A O 1
ATOM 641 N N . SER A 1 84 ? -2.562 29.75 -3.045 1 96.69 84 SER A N 1
ATOM 642 C CA . SER A 1 84 ? -3.645 30.703 -3.219 1 96.69 84 SER A CA 1
ATOM 643 C C . SER A 1 84 ? -4.121 30.75 -4.668 1 96.69 84 SER A C 1
ATOM 645 O O . SER A 1 84 ? -5.164 31.328 -4.969 1 96.69 84 SER A O 1
ATOM 647 N N . ARG A 1 85 ? -3.354 30.109 -5.52 1 97.69 85 ARG A N 1
ATOM 648 C CA . ARG A 1 85 ? -3.801 29.984 -6.902 1 97.69 85 ARG A CA 1
ATOM 649 C C . ARG A 1 85 ? -5.09 29.172 -6.996 1 97.69 85 ARG A C 1
ATOM 651 O O . ARG A 1 85 ? -5.809 29.25 -7.996 1 97.69 85 ARG A O 1
ATOM 658 N N . TYR A 1 86 ? -5.285 28.344 -6.09 1 97.56 86 TYR A N 1
ATOM 659 C CA . TYR A 1 86 ? -6.586 27.719 -5.93 1 97.56 86 TYR A CA 1
ATOM 660 C C . TYR A 1 86 ? -7.547 28.625 -5.172 1 97.56 86 TYR A C 1
ATOM 662 O O . TYR A 1 86 ? -7.301 28.969 -4.012 1 97.56 86 TYR A O 1
ATOM 670 N N . LYS A 1 87 ? -8.695 28.953 -5.844 1 95.31 87 LYS A N 1
ATOM 671 C CA . LYS A 1 87 ? -9.562 29.984 -5.262 1 95.31 87 LYS A CA 1
ATOM 672 C C . LYS A 1 87 ? -10.992 29.469 -5.133 1 95.31 87 LYS A C 1
ATOM 674 O O . LYS A 1 87 ? -11.805 30.047 -4.406 1 95.31 87 LYS A O 1
ATOM 679 N N . CYS A 1 88 ? -11.273 28.438 -5.801 1 91.94 88 CYS A N 1
ATOM 680 C CA . CYS A 1 88 ? -12.68 28.078 -5.965 1 91.94 88 CYS A CA 1
ATOM 681 C C . CYS A 1 88 ? -13.203 27.328 -4.742 1 91.94 88 CYS A C 1
ATOM 683 O O . CYS A 1 88 ? -14.406 27.125 -4.605 1 91.94 88 CYS A O 1
ATOM 685 N N . GLY A 1 89 ? -12.352 26.922 -3.848 1 89.44 89 GLY A N 1
ATOM 686 C CA . GLY A 1 89 ? -12.766 26.203 -2.65 1 89.44 89 GLY A CA 1
ATOM 687 C C . GLY A 1 89 ? -11.828 26.422 -1.476 1 89.44 89 GLY A C 1
ATOM 688 O O . GLY A 1 89 ? -10.977 27.312 -1.505 1 89.44 89 GLY A O 1
ATOM 689 N N . ARG A 1 90 ? -11.992 25.625 -0.44 1 89.06 90 ARG A N 1
ATOM 690 C CA . ARG A 1 90 ? -11.188 25.719 0.772 1 89.06 90 ARG A CA 1
ATOM 691 C C . ARG A 1 90 ? -10.016 24.75 0.73 1 89.06 90 ARG A C 1
ATOM 693 O O . ARG A 1 90 ? -10.109 23.688 0.102 1 89.06 90 ARG A O 1
ATOM 700 N N . ILE A 1 91 ? -8.992 25.141 1.44 1 91.25 91 ILE A N 1
ATOM 701 C CA . ILE A 1 91 ? -7.871 24.234 1.678 1 91.25 91 ILE A CA 1
ATOM 702 C C . ILE A 1 91 ? -7.867 23.781 3.139 1 91.25 91 ILE A C 1
ATOM 704 O O . ILE A 1 91 ? -7.82 24.609 4.047 1 91.25 91 ILE A O 1
ATOM 708 N N . LEU A 1 92 ? -7.977 22.531 3.301 1 89.94 92 LEU A N 1
ATOM 709 C CA . LEU A 1 92 ? -7.887 21.938 4.629 1 89.94 92 LEU A CA 1
ATOM 710 C C . LEU A 1 92 ? -6.449 21.531 4.949 1 89.94 92 LEU A C 1
ATOM 712 O O . LEU A 1 92 ? -5.816 20.812 4.168 1 89.94 92 LEU A O 1
ATOM 716 N N . HIS A 1 93 ? -5.949 22.016 6.082 1 91.5 93 HIS A N 1
ATOM 717 C CA . HIS A 1 93 ? -4.59 21.688 6.492 1 91.5 93 HIS A CA 1
ATOM 718 C C . HIS A 1 93 ? -4.586 20.781 7.715 1 91.5 93 HIS A C 1
ATOM 720 O O . HIS A 1 93 ? -5.508 20.828 8.531 1 91.5 93 HIS A O 1
ATOM 726 N N . THR A 1 94 ? -3.549 19.953 7.816 1 91 94 THR A N 1
ATOM 727 C CA . THR A 1 94 ? -3.258 19.203 9.031 1 91 94 THR A CA 1
ATOM 728 C C . THR A 1 94 ? -1.943 19.656 9.648 1 91 94 THR A C 1
ATOM 730 O O . THR A 1 94 ? -1.115 20.281 8.977 1 91 94 THR A O 1
ATOM 733 N N . TYR A 1 95 ? -1.806 19.391 10.961 1 88.94 95 TYR A N 1
ATOM 734 C CA . TYR A 1 95 ? -0.513 19.609 11.602 1 88.94 95 TYR A CA 1
ATOM 735 C C . TYR A 1 95 ? 0.501 18.562 11.156 1 88.94 95 TYR A C 1
ATOM 737 O O . TYR A 1 95 ? 0.17 17.375 11.039 1 88.94 95 TYR A O 1
ATOM 745 N N . GLY A 1 96 ? 1.705 18.953 10.859 1 94.12 96 GLY A N 1
ATOM 746 C CA . GLY A 1 96 ? 2.865 18.094 10.727 1 94.12 96 GLY A CA 1
ATOM 747 C C . GLY A 1 96 ? 3.957 18.391 11.734 1 94.12 96 GLY A C 1
ATOM 748 O O . GLY A 1 96 ? 3.934 19.453 12.383 1 94.12 96 GLY A O 1
ATOM 749 N N . ASN A 1 97 ? 4.871 17.5 11.914 1 94.38 97 ASN A N 1
ATOM 750 C CA . ASN A 1 97 ? 5.922 17.734 12.898 1 94.38 97 ASN A CA 1
ATOM 751 C C . ASN A 1 97 ? 6.812 18.906 12.492 1 94.38 97 ASN A C 1
ATOM 753 O O . ASN A 1 97 ? 7.348 19.625 13.352 1 94.38 97 ASN A O 1
ATOM 757 N N . HIS A 1 98 ? 6.941 19.203 11.258 1 92.56 98 HIS A N 1
ATOM 758 C CA . HIS A 1 98 ? 7.824 20.281 10.828 1 92.56 98 HIS A CA 1
ATOM 759 C C . HIS A 1 98 ? 7.223 21.641 11.156 1 92.56 98 HIS A C 1
ATOM 761 O O . HIS A 1 98 ? 7.945 22.562 11.516 1 92.56 98 HIS A O 1
ATOM 767 N N . GLU A 1 99 ? 5.918 21.797 11.023 1 88.69 99 GLU A N 1
ATOM 768 C CA . GLU A 1 99 ? 5.289 23.016 11.484 1 88.69 99 GLU A CA 1
ATOM 769 C C . GLU A 1 99 ? 5.48 23.203 12.992 1 88.69 99 GLU A C 1
ATOM 771 O O . GLU A 1 99 ? 5.734 24.312 13.461 1 88.69 99 GLU A O 1
ATOM 776 N N . LEU A 1 100 ? 5.418 22.094 13.633 1 89.06 100 LEU A N 1
ATOM 777 C CA . LEU A 1 100 ? 5.406 22.156 15.094 1 89.06 100 LEU A CA 1
ATOM 778 C C . LEU A 1 100 ? 6.82 22.312 15.641 1 89.06 100 LEU A C 1
ATOM 780 O O . LEU A 1 100 ? 7 22.688 16.797 1 89.06 100 LEU A O 1
ATOM 784 N N . TYR A 1 101 ? 7.832 22.094 14.797 1 87.06 101 TYR A N 1
ATOM 785 C CA . TYR A 1 101 ? 9.195 22.469 15.148 1 87.06 101 TYR A CA 1
ATOM 786 C C . TYR A 1 101 ? 9.383 23.984 15.078 1 87.06 101 TYR A C 1
ATOM 788 O O . TYR A 1 101 ? 10.266 24.547 15.742 1 87.06 101 TYR A O 1
ATOM 796 N N . ASN A 1 102 ? 8.578 24.609 14.273 1 84.12 102 ASN A N 1
ATOM 797 C CA . ASN A 1 102 ? 8.867 25.984 13.867 1 84.12 102 ASN A CA 1
ATOM 798 C C . ASN A 1 102 ? 8 26.984 14.625 1 84.12 102 ASN A C 1
ATOM 800 O O . ASN A 1 102 ? 8.469 28.062 14.984 1 84.12 102 ASN A O 1
ATOM 804 N N . LEU A 1 103 ? 6.711 26.656 14.805 1 83.38 103 LEU A N 1
ATOM 805 C CA . LEU A 1 103 ? 5.773 27.609 15.383 1 83.38 103 LEU A CA 1
ATOM 806 C C . LEU A 1 103 ? 4.895 26.938 16.438 1 83.38 103 LEU A C 1
ATOM 808 O O . LEU A 1 103 ? 4.621 25.734 16.344 1 83.38 103 LEU A O 1
ATOM 812 N N . ALA A 1 104 ? 4.445 27.812 17.297 1 81.38 104 ALA A N 1
ATOM 813 C CA . ALA A 1 104 ? 3.455 27.359 18.281 1 81.38 104 ALA A CA 1
ATOM 814 C C . ALA A 1 104 ? 2.102 27.125 17.609 1 81.38 104 ALA A C 1
ATOM 816 O O . ALA A 1 104 ? 1.816 27.688 16.547 1 81.38 104 ALA A O 1
ATOM 817 N N . ARG A 1 105 ? 1.259 26.375 18.188 1 81.5 105 ARG A N 1
ATOM 818 C CA . ARG A 1 105 ? -0.042 26 17.641 1 81.5 105 ARG A CA 1
ATOM 819 C C . ARG A 1 105 ? -0.897 27.234 17.359 1 81.5 105 ARG A C 1
ATOM 821 O O . ARG A 1 105 ? -1.634 27.266 16.375 1 81.5 105 ARG A O 1
ATOM 828 N N . GLU A 1 106 ? -0.807 28.141 18.25 1 78.38 106 GLU A N 1
ATOM 829 C CA . GLU A 1 106 ? -1.603 29.359 18.078 1 78.38 106 GLU A CA 1
ATOM 830 C C . GLU A 1 106 ? -1.249 30.062 16.781 1 78.38 106 GLU A C 1
ATOM 832 O O . GLU A 1 106 ? -2.137 30.516 16.047 1 78.38 106 GLU A O 1
ATOM 837 N N . GLY A 1 107 ? 0.017 30.203 16.562 1 79.81 107 GLY A N 1
ATOM 838 C CA . GLY A 1 107 ? 0.465 30.828 15.328 1 79.81 107 GLY A CA 1
ATOM 839 C C . GLY A 1 107 ? 0.073 30.031 14.094 1 79.81 107 GLY A C 1
ATOM 840 O O . GLY A 1 107 ? -0.327 30.625 13.086 1 79.81 107 GLY A O 1
ATOM 841 N N . LEU A 1 108 ? 0.154 28.766 14.18 1 85.06 108 LEU A N 1
ATOM 842 C CA . LEU A 1 108 ? -0.201 27.891 13.055 1 85.06 108 LEU A CA 1
ATOM 843 C C . LEU A 1 108 ? -1.698 27.953 12.781 1 85.06 108 LEU A C 1
ATOM 845 O O . LEU A 1 108 ? -2.115 27.984 11.617 1 85.06 108 LEU A O 1
ATOM 849 N N . ALA A 1 109 ? -2.453 27.875 13.836 1 78.75 109 ALA A N 1
ATOM 850 C CA . ALA A 1 109 ? -3.906 27.906 13.688 1 78.75 109 ALA A CA 1
ATOM 851 C C . ALA A 1 109 ? -4.352 29.188 12.984 1 78.75 109 ALA A C 1
ATOM 853 O O . ALA A 1 109 ? -5.266 29.172 12.156 1 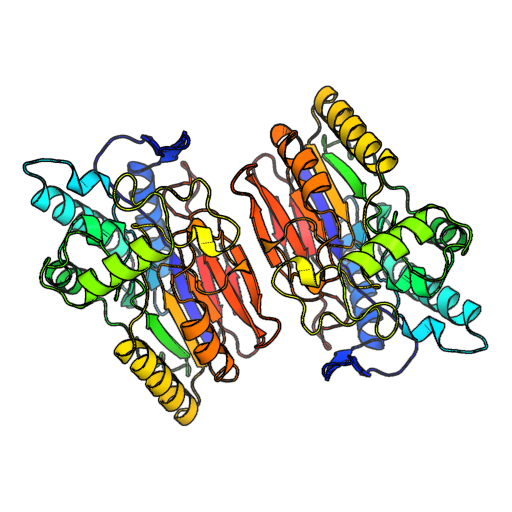78.75 109 ALA A O 1
ATOM 854 N N . GLU A 1 110 ? -3.77 30.234 13.289 1 80.56 110 GLU A N 1
ATOM 855 C CA . GLU A 1 110 ? -4.094 31.516 12.664 1 80.56 110 GLU A CA 1
ATOM 856 C C . GLU A 1 110 ? -3.76 31.5 11.18 1 80.56 110 GLU A C 1
ATOM 858 O O . GLU A 1 110 ? -4.531 32 10.359 1 80.56 110 GLU A O 1
ATOM 863 N N . LYS A 1 111 ? -2.717 30.938 10.875 1 84.38 111 LYS A N 1
ATOM 864 C CA . LYS A 1 111 ? -2.246 30.969 9.5 1 84.38 111 LYS A CA 1
ATOM 865 C C . LYS A 1 111 ? -2.924 29.891 8.656 1 84.38 111 LYS A C 1
ATOM 867 O O . LYS A 1 111 ? -3.268 30.125 7.5 1 84.38 111 LYS A O 1
ATOM 872 N N . LEU A 1 112 ? -3.096 28.703 9.219 1 84.75 112 LEU A N 1
ATOM 873 C CA . LEU A 1 112 ? -3.527 27.547 8.438 1 84.75 112 LEU A CA 1
ATOM 874 C C . LEU A 1 112 ? -5.008 27.25 8.664 1 84.75 112 LEU A C 1
ATOM 876 O O . LEU A 1 112 ? -5.609 26.469 7.938 1 84.75 112 LEU A O 1
ATOM 880 N N . GLY A 1 113 ? -5.578 27.891 9.57 1 75.75 113 GLY A N 1
ATOM 881 C CA . GLY A 1 113 ? -6.992 27.672 9.836 1 75.75 113 GLY A CA 1
ATOM 882 C C . GLY A 1 113 ? -7.324 26.234 10.164 1 75.75 113 GLY A C 1
ATOM 883 O O . GLY A 1 113 ? -8.32 25.688 9.672 1 75.75 113 GLY A O 1
ATOM 884 N N . ILE A 1 114 ? -6.445 25.578 10.734 1 66.75 114 ILE A N 1
ATOM 885 C CA . ILE A 1 114 ? -6.594 24.141 10.984 1 66.75 114 ILE A CA 1
ATOM 886 C C . ILE A 1 114 ? -7.738 23.906 11.969 1 66.75 114 ILE A C 1
ATOM 888 O O . ILE A 1 114 ? -7.645 24.281 13.141 1 66.75 114 ILE A O 1
ATOM 892 N N . PRO A 1 115 ? -9 24.047 11.312 1 60.66 115 PRO A N 1
ATOM 893 C CA . PRO A 1 115 ? -9.961 23.328 12.156 1 60.66 115 PRO A CA 1
ATOM 894 C C . PRO A 1 115 ? -10.023 21.844 11.828 1 60.66 115 PRO A C 1
ATOM 896 O O . PRO A 1 115 ? -9.695 21.438 10.703 1 60.66 115 PRO A O 1
ATOM 899 N N . PHE A 1 116 ? -10.109 20.859 12.805 1 57.78 116 PHE A N 1
ATOM 900 C CA . PHE A 1 116 ? -10.109 19.406 12.68 1 57.78 116 PHE A CA 1
ATOM 901 C C . PHE A 1 116 ? -11.227 18.938 11.758 1 57.78 116 PHE A C 1
ATOM 903 O O . PHE A 1 116 ? -11.086 17.922 11.086 1 57.78 116 PHE A O 1
ATOM 910 N N . THR A 1 117 ? -12.422 19.609 11.688 1 56.78 117 THR A N 1
ATOM 911 C CA . THR A 1 117 ? -13.555 18.969 11.016 1 56.78 117 THR A CA 1
ATOM 912 C C . THR A 1 117 ? -14.023 19.812 9.836 1 56.78 117 THR A C 1
ATOM 914 O O . THR A 1 117 ? -13.922 21.047 9.867 1 56.78 117 THR A O 1
ATOM 917 N N . LEU A 1 118 ? -13.742 19.406 8.547 1 58.19 118 LEU A N 1
ATOM 918 C CA . LEU A 1 118 ? -14.484 20.125 7.504 1 58.19 118 LEU A CA 1
ATOM 919 C C . LEU A 1 118 ? -15.867 19.516 7.312 1 58.19 118 LEU A C 1
ATOM 921 O O . LEU A 1 118 ? -16.016 18.281 7.293 1 58.19 118 LEU A O 1
ATOM 925 N N . GLU A 1 119 ? -16.859 20.406 7.496 1 54.28 119 GLU A N 1
ATOM 926 C CA . GLU A 1 119 ? -18.297 20.188 7.406 1 54.28 119 GLU A CA 1
ATOM 927 C C . GLU A 1 119 ? -18.688 19.641 6.031 1 54.28 119 GLU A C 1
ATOM 929 O O . GLU A 1 119 ? -17.938 19.812 5.062 1 54.28 119 GLU A O 1
ATOM 934 N N . PRO A 1 120 ? -19.875 19.203 5.867 1 57.69 120 PRO A N 1
ATOM 935 C CA . PRO A 1 120 ? -20.641 18.531 4.812 1 57.69 120 PRO A CA 1
ATOM 936 C C . PRO A 1 120 ? -20.516 19.219 3.457 1 57.69 120 PRO A C 1
ATOM 938 O O . PRO A 1 120 ? -20.578 20.453 3.377 1 57.69 120 PRO A O 1
ATOM 941 N N . THR A 1 121 ? -19.797 18.609 2.52 1 58.31 121 THR A N 1
ATOM 942 C CA . THR A 1 121 ? -19.625 19.078 1.146 1 58.31 121 THR A CA 1
ATOM 943 C C . THR A 1 121 ? -20.969 19.156 0.435 1 58.31 121 THR A C 1
ATOM 945 O O . THR A 1 121 ? -21.062 19.656 -0.69 1 58.31 121 THR A O 1
ATOM 948 N N . GLY A 1 122 ? -22.047 18.906 1.208 1 61.22 122 GLY A N 1
ATOM 949 C CA . GLY A 1 122 ? -23.312 18.734 0.528 1 61.22 122 GLY A CA 1
ATOM 950 C C . GLY A 1 122 ? -23.469 17.391 -0.146 1 61.22 122 GLY A C 1
ATOM 951 O O . GLY A 1 122 ? -24.578 16.922 -0.391 1 61.22 122 GLY A O 1
ATOM 952 N N . ASP A 1 123 ? -22.453 16.766 -0.511 1 66.94 123 ASP A N 1
ATOM 953 C CA . ASP A 1 123 ? -22.453 15.484 -1.222 1 66.94 123 ASP A CA 1
ATOM 954 C C . ASP A 1 123 ? -22.422 14.312 -0.245 1 66.94 123 ASP A C 1
ATOM 956 O O . ASP A 1 123 ? -21.984 13.219 -0.595 1 66.94 123 ASP A O 1
ATOM 960 N N . LEU A 1 124 ? -22.875 14.695 1.024 1 83.31 124 LEU A N 1
ATOM 961 C CA . LEU A 1 124 ? -22.938 13.672 2.062 1 83.31 124 LEU A CA 1
ATOM 962 C C . LEU A 1 124 ? -21.547 13.094 2.334 1 83.31 124 LEU A C 1
ATOM 964 O O . LEU A 1 124 ? -21.391 11.875 2.479 1 83.31 124 LEU A O 1
ATOM 968 N N . LEU A 1 125 ? -20.578 13.922 2.137 1 89.88 125 LEU A N 1
ATOM 969 C CA . LEU A 1 125 ? -19.203 13.594 2.473 1 89.88 125 LEU A CA 1
ATOM 970 C C . LEU A 1 125 ? -18.672 14.523 3.553 1 89.88 125 LEU A C 1
ATOM 972 O O . LEU A 1 125 ? -18.891 15.734 3.502 1 89.88 125 LEU A O 1
ATOM 976 N N . ARG A 1 126 ? -18.047 13.906 4.551 1 91 126 ARG A N 1
ATOM 977 C CA . ARG A 1 126 ? -17.438 14.68 5.633 1 91 126 ARG A CA 1
ATOM 978 C C . ARG A 1 126 ? -15.961 14.328 5.793 1 91 126 ARG A C 1
ATOM 980 O O . ARG A 1 126 ? -15.586 13.156 5.73 1 91 126 ARG A O 1
ATOM 987 N N . PHE A 1 127 ? -15.156 15.375 5.961 1 92.69 127 PHE A N 1
ATOM 988 C CA . PHE A 1 127 ? -13.75 15.188 6.285 1 92.69 127 PHE A CA 1
ATOM 989 C C . PHE A 1 127 ? -13.508 15.406 7.777 1 92.69 127 PHE A C 1
ATOM 991 O O . PHE A 1 127 ? -13.961 16.391 8.344 1 92.69 127 PHE A O 1
ATOM 998 N N . LEU A 1 128 ? -12.844 14.484 8.398 1 92.38 128 LEU A N 1
ATOM 999 C CA . LEU A 1 128 ? -12.391 14.656 9.773 1 92.38 128 LEU A CA 1
ATOM 1000 C C . LEU A 1 128 ? -10.867 14.727 9.844 1 92.38 128 LEU A C 1
ATOM 1002 O O . LEU A 1 128 ? -10.18 13.789 9.43 1 92.38 128 LEU A O 1
ATOM 1006 N N . VAL A 1 129 ? -10.344 15.805 10.344 1 92.25 129 VAL A N 1
ATOM 1007 C CA . VAL A 1 129 ? -8.906 15.992 10.492 1 92.25 129 VAL A CA 1
ATOM 1008 C C . VAL A 1 129 ? -8.484 15.664 11.93 1 92.25 129 VAL A C 1
ATOM 1010 O O . VAL A 1 129 ? -8.922 16.328 12.875 1 92.25 129 VAL A O 1
ATOM 1013 N N . ILE A 1 130 ? -7.582 14.656 12.031 1 92.56 130 ILE A N 1
ATOM 1014 C CA . ILE A 1 130 ? -7.059 14.25 13.328 1 92.56 130 ILE A CA 1
ATOM 1015 C C . ILE A 1 130 ? -5.73 14.953 13.594 1 92.56 130 ILE A C 1
ATOM 1017 O O . ILE A 1 130 ? -4.879 15.039 12.711 1 92.56 130 ILE A O 1
ATOM 1021 N N . ASP A 1 131 ? -5.699 15.523 14.797 1 91.81 131 ASP A N 1
ATOM 1022 C CA . ASP A 1 131 ? -4.398 15.969 15.281 1 91.81 131 ASP A CA 1
ATOM 1023 C C . ASP A 1 131 ? -3.584 14.805 15.836 1 91.81 131 ASP A C 1
ATOM 1025 O O . ASP A 1 131 ? -3.693 14.477 17.016 1 91.81 131 ASP A O 1
ATOM 1029 N N . SER A 1 132 ? -2.701 14.289 15.031 1 94.44 132 SER A N 1
ATOM 1030 C CA . SER A 1 132 ? -1.92 13.125 15.43 1 94.44 132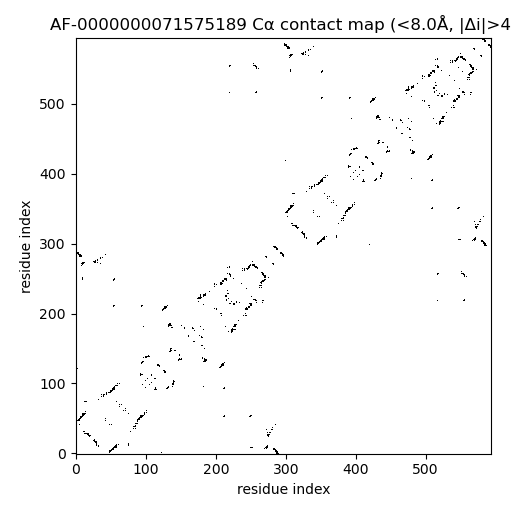 SER A CA 1
ATOM 1031 C C . SER A 1 132 ? -0.744 13.516 16.312 1 94.44 132 SER A C 1
ATOM 1033 O O . SER A 1 132 ? 0.092 12.68 16.656 1 94.44 132 SER A O 1
ATOM 1035 N N . TYR A 1 133 ? -0.701 14.789 16.719 1 93.5 133 TYR A N 1
ATOM 1036 C CA . TYR A 1 133 ? 0.339 15.297 17.594 1 93.5 133 TYR A CA 1
ATOM 1037 C C . TYR A 1 133 ? -0.268 15.906 18.859 1 93.5 133 TYR A C 1
ATOM 1039 O O . TYR A 1 133 ? 0.325 16.797 19.484 1 93.5 133 TYR A O 1
ATOM 1047 N N . ASP A 1 134 ? -1.42 15.461 19.109 1 91.81 134 ASP A N 1
ATOM 1048 C CA . ASP A 1 134 ? -2.051 15.883 20.359 1 91.81 134 ASP A CA 1
ATOM 1049 C C . ASP A 1 134 ? -1.172 15.547 21.562 1 91.81 134 ASP A C 1
ATOM 1051 O O . ASP A 1 134 ? -1.063 16.344 22.5 1 91.81 134 ASP A O 1
ATOM 1055 N N . ILE A 1 135 ? -0.601 14.406 21.609 1 94.12 135 ILE A N 1
ATOM 1056 C CA . ILE A 1 135 ? 0.463 14.008 22.516 1 94.12 135 ILE A CA 1
ATOM 1057 C C . ILE A 1 135 ? 1.79 13.938 21.766 1 94.12 135 ILE A C 1
ATOM 1059 O O . ILE A 1 135 ? 1.96 13.102 20.875 1 94.12 135 ILE A O 1
ATOM 1063 N N . CYS A 1 136 ? 2.738 14.812 22.094 1 94.19 136 CYS A N 1
ATOM 1064 C CA . CYS A 1 136 ? 4.012 14.828 21.391 1 94.19 136 CYS A CA 1
ATOM 1065 C C . CYS A 1 136 ? 5.062 15.602 22.172 1 94.19 136 CYS A C 1
ATOM 1067 O O . CYS A 1 136 ? 4.754 16.203 23.203 1 94.19 136 CYS A O 1
ATOM 1069 N N . LEU A 1 137 ? 6.332 15.516 21.766 1 91.56 137 LEU A N 1
ATOM 1070 C CA . LEU A 1 137 ? 7.43 16.219 22.406 1 91.56 137 LEU A CA 1
ATOM 1071 C C . LEU A 1 137 ? 7.777 17.5 21.625 1 91.56 137 LEU A C 1
ATOM 1073 O O . LEU A 1 137 ? 8.641 18.266 22.047 1 91.56 137 LEU A O 1
ATOM 1077 N N . LEU A 1 138 ? 7.188 17.734 20.656 1 85.62 138 LEU A N 1
ATOM 1078 C CA . LEU A 1 138 ? 7.586 18.812 19.75 1 85.62 138 LEU A CA 1
ATOM 1079 C C . LEU A 1 138 ? 7.473 20.156 20.453 1 85.62 138 LEU A C 1
ATOM 1081 O O . LEU A 1 138 ? 6.691 20.312 21.391 1 85.62 138 LEU A O 1
ATOM 1085 N N . ASP A 1 139 ? 8.586 20.891 20.391 1 65.31 139 ASP A N 1
ATOM 1086 C CA . ASP A 1 139 ? 9.086 22.031 21.156 1 65.31 139 ASP A CA 1
ATOM 1087 C C . ASP A 1 139 ? 7.965 23.016 21.484 1 65.31 139 ASP A C 1
ATOM 1089 O O . ASP A 1 139 ? 8.039 23.734 22.484 1 65.31 139 ASP A O 1
ATOM 1093 N N . ARG A 1 140 ? 7.051 23 20.781 1 59.81 140 ARG A N 1
ATOM 1094 C CA . ARG A 1 140 ? 6.336 24.234 21.094 1 59.81 140 ARG A CA 1
ATOM 1095 C C . ARG A 1 140 ? 5.148 23.953 22 1 59.81 140 ARG A C 1
ATOM 1097 O O . ARG A 1 140 ? 4.188 24.719 22.031 1 59.81 140 ARG A O 1
ATOM 1104 N N . CYS A 1 141 ? 5.379 22.766 22.703 1 63 141 CYS A N 1
ATOM 1105 C CA . CYS A 1 141 ? 4.465 22.578 23.828 1 63 141 CYS A CA 1
ATOM 1106 C C . CYS A 1 141 ? 5.133 22.938 25.141 1 63 141 CYS A C 1
ATOM 1108 O O . CYS A 1 141 ? 6.301 22.609 25.359 1 63 141 CYS A O 1
ATOM 1110 N N . PRO A 1 142 ? 4.496 23.844 25.906 1 66.94 142 PRO A N 1
ATOM 1111 C CA . PRO A 1 142 ? 5.109 24.203 27.203 1 66.94 142 PRO A CA 1
ATOM 1112 C C . PRO A 1 142 ? 5.504 22.969 28.016 1 66.94 142 PRO A C 1
ATOM 1114 O O . PRO A 1 142 ? 4.848 21.938 27.938 1 66.94 142 PRO A O 1
ATOM 1117 N N . ASP A 1 143 ? 6.578 23.031 28.703 1 69.06 143 ASP A N 1
ATOM 1118 C CA . ASP A 1 143 ? 7.09 21.938 29.531 1 69.06 143 ASP A CA 1
ATOM 1119 C C . ASP A 1 143 ? 6.078 21.547 30.594 1 69.06 143 ASP A C 1
ATOM 1121 O O . ASP A 1 143 ? 6.109 20.422 31.109 1 69.06 143 ASP A O 1
ATOM 1125 N N . THR A 1 144 ? 5.289 22.453 30.859 1 75.19 144 THR A N 1
ATOM 1126 C CA . THR A 1 144 ? 4.32 22.188 31.922 1 75.19 144 THR A CA 1
ATOM 1127 C C . THR A 1 144 ? 3.092 21.484 31.375 1 75.19 144 THR A C 1
ATOM 1129 O O . THR A 1 144 ? 2.188 21.125 32.125 1 75.19 144 THR A O 1
ATOM 1132 N N . SER A 1 145 ? 3.152 21.219 30.203 1 84.56 145 SER A N 1
ATOM 1133 C CA . SER A 1 145 ? 1.992 20.609 29.562 1 84.56 145 SER A CA 1
ATOM 1134 C C . SER A 1 145 ? 1.831 19.156 29.969 1 84.56 145 SER A C 1
ATOM 1136 O O . SER A 1 145 ? 2.783 18.375 29.906 1 84.56 145 SER A O 1
ATOM 1138 N N . PRO A 1 146 ? 0.683 18.781 30.562 1 89.75 146 PRO A N 1
ATOM 1139 C CA . PRO A 1 146 ? 0.436 17.375 30.875 1 89.75 146 PRO A CA 1
ATOM 1140 C C . PRO A 1 146 ? 0.616 16.453 29.672 1 89.75 146 PRO A C 1
ATOM 1142 O O . PRO A 1 146 ? 1.053 15.312 29.828 1 89.75 146 PRO A O 1
ATOM 1145 N N . LYS A 1 147 ? 0.317 16.906 28.562 1 91.62 147 LYS A N 1
ATOM 1146 C CA . LYS A 1 147 ? 0.445 16.094 27.359 1 91.62 147 LYS A CA 1
ATOM 1147 C C . LYS A 1 147 ? 1.91 15.867 27 1 91.62 147 LYS A C 1
ATOM 1149 O O . LYS A 1 147 ? 2.279 14.797 26.516 1 91.62 147 LYS A O 1
ATOM 1154 N N . ARG A 1 148 ? 2.713 16.812 27.219 1 91.81 148 ARG A N 1
ATOM 1155 C CA . ARG A 1 148 ? 4.145 16.625 27.016 1 91.81 148 ARG A CA 1
ATOM 1156 C C . ARG A 1 148 ? 4.707 15.586 27.984 1 91.81 148 ARG A C 1
ATOM 1158 O O . ARG A 1 148 ? 5.559 14.773 27.609 1 91.81 148 ARG A O 1
ATOM 1165 N N . LYS A 1 149 ? 4.246 15.695 29.219 1 92.81 149 LYS A N 1
ATOM 1166 C CA . LYS A 1 149 ? 4.676 14.703 30.203 1 92.81 149 LYS A CA 1
ATOM 1167 C C . LYS A 1 149 ? 4.297 13.297 29.766 1 92.81 149 LYS A C 1
ATOM 1169 O O . LYS A 1 149 ? 5.086 12.359 29.906 1 92.81 149 LYS A O 1
ATOM 1174 N N . MET A 1 150 ? 3.092 13.219 29.25 1 95 150 MET A N 1
ATOM 1175 C CA . MET A 1 150 ? 2.65 11.922 28.75 1 95 150 MET A CA 1
ATOM 1176 C C . MET A 1 150 ? 3.564 11.438 27.625 1 95 150 MET A C 1
ATOM 1178 O O . MET A 1 150 ? 3.904 10.25 27.562 1 95 150 MET A O 1
ATOM 1182 N N . ALA A 1 151 ? 3.953 12.281 26.75 1 95.94 151 ALA A N 1
ATOM 1183 C CA . ALA A 1 151 ? 4.848 11.945 25.656 1 95.94 151 ALA A CA 1
ATOM 1184 C C . ALA A 1 151 ? 6.199 11.453 26.172 1 95.94 151 ALA A C 1
ATOM 1186 O O . ALA A 1 151 ? 6.738 10.461 25.672 1 95.94 151 ALA A O 1
ATOM 1187 N N . HIS A 1 152 ? 6.699 12.125 27.203 1 95.06 152 HIS A N 1
ATOM 1188 C CA . HIS A 1 152 ? 7.945 11.711 27.828 1 95.06 152 HIS A CA 1
ATOM 1189 C C . HIS A 1 152 ? 7.844 10.289 28.375 1 95.06 152 HIS A C 1
ATOM 1191 O O . HIS A 1 152 ? 8.742 9.477 28.172 1 95.06 152 HIS A O 1
ATOM 1197 N N . ASP A 1 153 ? 6.781 10.039 29.047 1 96.62 153 ASP A N 1
ATOM 1198 C CA . ASP A 1 153 ? 6.578 8.734 29.656 1 96.62 153 ASP A CA 1
ATOM 1199 C C . ASP A 1 153 ? 6.492 7.633 28.609 1 96.62 153 ASP A C 1
ATOM 1201 O O . ASP A 1 153 ? 7.086 6.566 28.766 1 96.62 153 ASP A O 1
ATOM 1205 N N . ILE A 1 154 ? 5.758 7.922 27.531 1 97.5 154 ILE A N 1
ATOM 1206 C CA . ILE A 1 154 ? 5.57 6.953 26.453 1 97.5 154 ILE A CA 1
ATOM 1207 C C . ILE A 1 154 ? 6.918 6.625 25.812 1 97.5 154 ILE A C 1
ATOM 1209 O O . ILE A 1 154 ? 7.254 5.453 25.641 1 97.5 154 ILE A O 1
ATOM 1213 N N . LEU A 1 155 ? 7.676 7.582 25.516 1 97.5 155 LEU A N 1
ATOM 1214 C CA . LEU A 1 155 ? 8.961 7.359 24.859 1 97.5 155 LEU A CA 1
ATOM 1215 C C . LEU A 1 155 ? 9.945 6.684 25.812 1 97.5 155 LEU A C 1
ATOM 1217 O O . LEU A 1 155 ? 10.688 5.785 25.406 1 97.5 155 LEU A O 1
ATOM 1221 N N . SER A 1 156 ? 9.969 7.059 27.094 1 97.94 156 SER A N 1
ATOM 1222 C CA . SER A 1 156 ? 10.859 6.461 28.078 1 97.94 156 SER A CA 1
ATOM 1223 C C . SER A 1 156 ? 10.578 4.973 28.25 1 97.94 156 SER A C 1
ATOM 1225 O O . SER A 1 156 ? 11.508 4.176 28.406 1 97.94 156 SER A O 1
ATOM 1227 N N . LYS A 1 157 ? 9.375 4.633 28.125 1 98.06 157 LYS A N 1
ATOM 1228 C CA . LYS A 1 157 ? 8.953 3.252 28.328 1 98.06 157 LYS A CA 1
ATOM 1229 C C . LYS A 1 157 ? 9.227 2.395 27.109 1 98.06 157 LYS A C 1
ATOM 1231 O O . LYS A 1 157 ? 9.516 1.202 27.219 1 98.06 157 LYS A O 1
ATOM 1236 N N . ASN A 1 158 ? 9.188 3.01 25.922 1 98.06 158 ASN A N 1
ATOM 1237 C CA . ASN A 1 158 ? 9.094 2.182 24.734 1 98.06 158 ASN A CA 1
ATOM 1238 C C . ASN A 1 158 ? 10.32 2.34 23.844 1 98.06 158 ASN A C 1
ATOM 1240 O O . ASN A 1 158 ? 10.508 1.578 22.891 1 98.06 158 ASN A O 1
ATOM 1244 N N . ASN A 1 159 ? 11.133 3.287 24.062 1 98.19 159 ASN A N 1
ATOM 1245 C CA . ASN A 1 159 ? 12.344 3.533 23.297 1 98.19 159 ASN A CA 1
ATOM 1246 C C . ASN A 1 159 ? 13.57 3.664 24.203 1 98.19 159 ASN A C 1
ATOM 1248 O O . ASN A 1 159 ? 13.766 4.699 24.828 1 98.19 159 ASN A O 1
ATOM 1252 N N . HIS A 1 160 ? 14.453 2.701 24.156 1 97.94 160 HIS A N 1
ATOM 1253 C CA . HIS A 1 160 ? 15.602 2.678 25.062 1 97.94 160 HIS A CA 1
ATOM 1254 C C . HIS A 1 160 ? 16.625 3.746 24.688 1 97.94 160 HIS A C 1
ATOM 1256 O O . HIS A 1 160 ? 17.531 4.039 25.453 1 97.94 160 HIS A O 1
ATOM 1262 N N . ASN A 1 161 ? 16.531 4.352 23.484 1 97.25 161 ASN A N 1
ATOM 1263 C CA . ASN A 1 161 ? 17.438 5.422 23.078 1 97.25 161 ASN A CA 1
ATOM 1264 C C . ASN A 1 161 ? 17.031 6.762 23.688 1 97.25 161 ASN A C 1
ATOM 1266 O O . ASN A 1 161 ? 17.812 7.715 23.656 1 97.25 161 ASN A O 1
ATOM 1270 N N . TYR A 1 162 ? 15.797 6.898 24.172 1 96.25 162 TYR A N 1
ATOM 1271 C CA . TYR A 1 162 ? 15.273 8.125 24.766 1 96.25 162 TYR A CA 1
ATOM 1272 C C . TYR A 1 162 ? 15.789 8.305 26.188 1 96.25 162 TYR A C 1
ATOM 1274 O O . TYR A 1 162 ? 15.836 7.352 26.969 1 96.25 162 TYR A O 1
ATOM 1282 N N . PRO A 1 163 ? 16.25 9.516 26.578 1 94.94 163 PRO A N 1
ATOM 1283 C CA . PRO A 1 163 ? 16.141 10.805 25.891 1 94.94 163 PRO A CA 1
ATOM 1284 C C . PRO A 1 163 ? 17.422 11.188 25.156 1 94.94 163 PRO A C 1
ATOM 1286 O O . PRO A 1 163 ? 17.5 12.266 24.562 1 94.94 163 PRO A O 1
ATOM 1289 N N . ARG A 1 164 ? 18.469 10.352 25.172 1 94 164 ARG A N 1
ATOM 1290 C CA . ARG A 1 164 ? 19.766 10.688 24.594 1 94 164 ARG A CA 1
ATOM 1291 C C . ARG A 1 164 ? 19.656 10.898 23.078 1 94 164 ARG A C 1
ATOM 1293 O O . ARG A 1 164 ? 20.203 11.859 22.547 1 94 164 ARG A O 1
ATOM 1300 N N . ASP A 1 165 ? 18.953 10.016 22.359 1 95.56 165 ASP A N 1
ATOM 1301 C CA . ASP A 1 165 ? 18.688 10.07 20.922 1 95.56 165 ASP A CA 1
ATOM 1302 C C . ASP A 1 165 ? 17.203 9.836 20.641 1 95.56 165 ASP A C 1
ATOM 1304 O O . ASP A 1 165 ? 16.812 8.727 20.266 1 95.56 165 ASP A O 1
ATOM 1308 N N . GLU A 1 166 ? 16.406 10.828 20.719 1 93.19 166 GLU A N 1
ATOM 1309 C CA . GLU A 1 166 ? 14.953 10.727 20.844 1 93.19 166 GLU A CA 1
ATOM 1310 C C . GLU A 1 166 ? 14.305 10.367 19.516 1 93.19 166 GLU A C 1
ATOM 1312 O O . GLU A 1 166 ? 13.172 9.875 19.484 1 93.19 166 GLU A O 1
ATOM 1317 N N . ASN A 1 167 ? 15.023 10.555 18.422 1 93.56 167 ASN A N 1
ATOM 1318 C CA . ASN A 1 167 ? 14.461 10.281 17.109 1 93.56 167 ASN A CA 1
ATOM 1319 C C . ASN A 1 167 ? 14.984 8.969 16.531 1 93.56 167 ASN A C 1
ATOM 1321 O O . ASN A 1 167 ? 14.625 8.586 15.422 1 93.56 167 ASN A O 1
ATOM 1325 N N . SER A 1 168 ? 15.828 8.211 17.281 1 94.88 168 SER A N 1
ATOM 1326 C CA . SER A 1 168 ? 16.453 7.004 16.766 1 94.8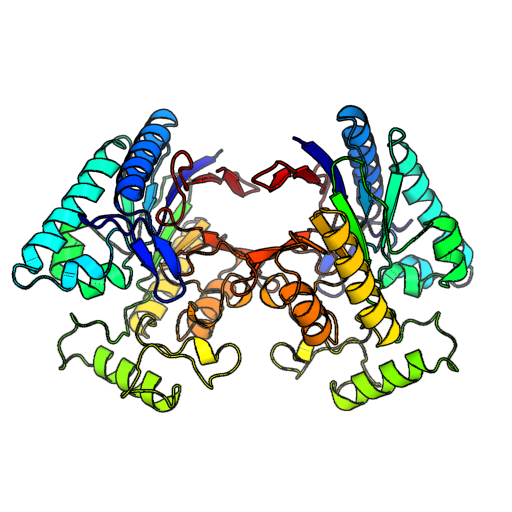8 168 SER A CA 1
ATOM 1327 C C . SER A 1 168 ? 15.602 5.773 17.031 1 94.88 168 SER A C 1
ATOM 1329 O O . SER A 1 168 ? 15.266 5.492 18.188 1 94.88 168 SER A O 1
ATOM 1331 N N . PRO A 1 169 ? 15.266 5.039 16.047 1 94.94 169 PRO A N 1
ATOM 1332 C CA . PRO A 1 169 ? 14.586 3.758 16.25 1 94.94 169 PRO A CA 1
ATOM 1333 C C . PRO A 1 169 ? 15.555 2.59 16.391 1 94.94 169 PRO A C 1
ATOM 1335 O O . PRO A 1 169 ? 15.148 1.429 16.344 1 94.94 169 PRO A O 1
ATOM 1338 N N . GLU A 1 170 ? 16.828 2.814 16.469 1 93.25 170 GLU A N 1
ATOM 1339 C CA . GLU A 1 170 ? 17.844 1.764 16.484 1 93.25 170 GLU A CA 1
ATOM 1340 C C . GLU A 1 170 ? 17.578 0.773 17.625 1 93.25 170 GLU A C 1
ATOM 1342 O O . GLU A 1 170 ? 17.312 1.176 18.75 1 93.25 170 GLU A O 1
ATOM 1347 N N . GLY A 1 171 ? 17.672 -0.497 17.375 1 93.31 171 GLY A N 1
ATOM 1348 C CA . GLY A 1 171 ? 17.5 -1.535 18.375 1 93.31 171 GLY A CA 1
ATOM 1349 C C . GLY A 1 171 ? 16.047 -1.896 18.609 1 93.31 171 GLY A C 1
ATOM 1350 O O . GLY A 1 171 ? 15.75 -2.906 19.25 1 93.31 171 GLY A O 1
ATOM 1351 N N . LEU A 1 172 ? 15.109 -1.058 18.125 1 94.19 172 LEU A N 1
ATOM 1352 C CA . LEU A 1 172 ? 13.688 -1.372 18.25 1 94.19 172 LEU A CA 1
ATOM 1353 C C . LEU A 1 172 ? 13.258 -2.352 17.156 1 94.19 172 LEU A C 1
ATOM 1355 O O . LEU A 1 172 ? 13.867 -2.406 16.094 1 94.19 172 LEU A O 1
ATOM 1359 N N . GLU A 1 173 ? 12.211 -3.119 17.438 1 86.88 173 GLU A N 1
ATOM 1360 C CA . GLU A 1 173 ? 11.766 -4.145 16.5 1 86.88 173 GLU A CA 1
ATOM 1361 C C . GLU A 1 173 ? 10.312 -3.93 16.094 1 86.88 173 GLU A C 1
ATOM 1363 O O . GLU A 1 173 ? 9.492 -3.492 16.906 1 86.88 173 GLU A O 1
ATOM 1368 N N . GLY A 1 174 ? 10.039 -4.227 14.781 1 86.06 174 GLY A N 1
ATOM 1369 C CA . GLY A 1 174 ? 8.664 -4.195 14.297 1 86.06 174 GLY A CA 1
ATOM 1370 C C . GLY A 1 174 ? 7.988 -2.854 14.508 1 86.06 174 GLY A C 1
ATOM 1371 O O . GLY A 1 174 ? 8.562 -1.807 14.195 1 86.06 174 GLY A O 1
ATOM 1372 N N . LEU A 1 175 ? 6.766 -2.92 15.031 1 92.88 175 LEU A N 1
ATOM 1373 C CA . LEU A 1 175 ? 5.938 -1.729 15.164 1 92.88 175 LEU A CA 1
ATOM 1374 C C . LEU A 1 175 ? 6.43 -0.847 16.312 1 92.88 175 LEU A C 1
ATOM 1376 O O . LEU A 1 175 ? 6.02 0.309 16.422 1 92.88 175 LEU A O 1
ATOM 1380 N N . SER A 1 176 ? 7.391 -1.361 17.156 1 95.44 176 SER A N 1
ATOM 1381 C CA . SER A 1 176 ? 7.945 -0.547 18.234 1 95.44 176 SER A CA 1
ATOM 1382 C C . SER A 1 176 ? 8.805 0.584 17.672 1 95.44 176 SER A C 1
ATOM 1384 O O . SER A 1 176 ? 9.117 1.541 18.391 1 95.44 176 SER A O 1
ATOM 1386 N N . LYS A 1 177 ? 9.141 0.497 16.453 1 95.56 177 LYS A N 1
ATOM 1387 C CA . LYS A 1 177 ? 9.945 1.533 15.82 1 95.56 177 LYS A CA 1
ATOM 1388 C C . LYS A 1 177 ? 9.18 2.846 15.7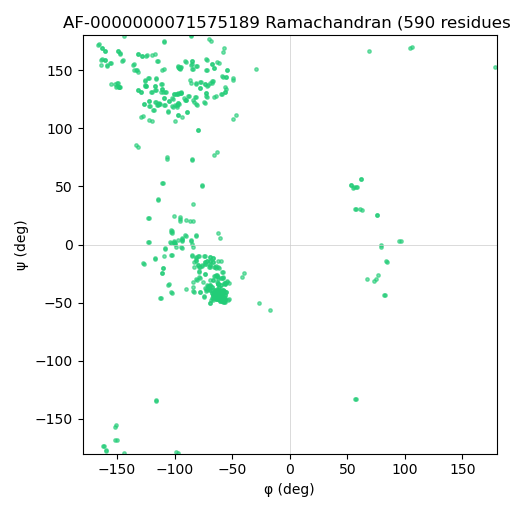19 1 95.56 177 LYS A C 1
ATOM 1390 O O . LYS A 1 177 ? 9.766 3.898 15.461 1 95.56 177 LYS A O 1
ATOM 1395 N N . ARG A 1 178 ? 7.887 2.814 15.969 1 97.88 178 ARG A N 1
ATOM 1396 C CA . ARG A 1 178 ? 7.043 4 15.867 1 97.88 178 ARG A CA 1
ATOM 1397 C C . ARG A 1 178 ? 7.297 4.953 17.031 1 97.88 178 ARG A C 1
ATOM 1399 O O . ARG A 1 178 ? 6.887 6.117 16.984 1 97.88 178 ARG A O 1
ATOM 1406 N N . PHE A 1 179 ? 7.922 4.477 18.094 1 98.25 179 PHE A N 1
ATOM 1407 C CA . PHE A 1 179 ? 8.117 5.289 19.281 1 98.25 179 PHE A CA 1
ATOM 1408 C C . PHE A 1 179 ? 9.367 6.145 19.156 1 98.25 179 PHE A C 1
ATOM 1410 O O . PHE A 1 179 ? 10.344 5.941 19.891 1 98.25 179 PHE A O 1
ATOM 1417 N N . VAL A 1 180 ? 9.266 7.172 18.328 1 97.5 180 VAL A N 1
ATOM 1418 C CA . VAL A 1 180 ? 10.297 8.188 18.109 1 97.5 180 VAL A CA 1
ATOM 1419 C C . VAL A 1 180 ? 9.695 9.578 18.281 1 97.5 180 VAL A C 1
ATOM 1421 O O . VAL A 1 180 ? 8.477 9.75 18.188 1 97.5 180 VAL A O 1
ATOM 1424 N N . ALA A 1 181 ? 10.523 10.602 18.484 1 95.44 181 ALA A N 1
ATOM 1425 C CA . ALA A 1 181 ? 10.062 11.898 18.969 1 95.44 181 ALA A CA 1
ATOM 1426 C C . ALA A 1 181 ? 9.422 12.711 17.844 1 95.44 181 ALA A C 1
ATOM 1428 O O . ALA A 1 181 ? 8.68 13.656 18.109 1 95.44 181 ALA A O 1
ATOM 1429 N N . PHE A 1 182 ? 9.695 12.391 16.609 1 95.31 182 PHE A N 1
ATOM 1430 C CA . PHE A 1 182 ? 9.062 13.141 15.531 1 95.31 182 PHE A CA 1
ATOM 1431 C C . PHE A 1 182 ? 7.672 12.594 15.234 1 95.31 182 PHE A C 1
ATOM 1433 O O . PHE A 1 182 ? 7.004 13.055 14.305 1 95.31 182 PHE A O 1
ATOM 1440 N N . ASN A 1 183 ? 7.266 11.555 15.922 1 97.44 183 ASN A N 1
ATOM 1441 C CA . ASN A 1 183 ? 5.887 11.078 15.906 1 97.44 183 ASN A CA 1
ATOM 1442 C C . ASN A 1 183 ? 5.102 11.609 17.109 1 97.44 183 ASN A C 1
ATOM 1444 O O . ASN A 1 183 ? 5.586 12.461 17.844 1 97.44 183 ASN A O 1
ATOM 1448 N N . GLY A 1 184 ? 3.826 11.234 17.203 1 96.75 184 GLY A N 1
ATOM 1449 C CA . GLY A 1 184 ? 2.908 11.586 18.281 1 96.75 184 GLY A CA 1
ATOM 1450 C C . GLY A 1 184 ? 1.7 10.672 18.359 1 96.75 184 GLY A C 1
ATOM 1451 O O . GLY A 1 184 ? 1.684 9.602 17.734 1 96.75 184 GLY A O 1
ATOM 1452 N N . GLY A 1 185 ? 0.788 11.047 19.219 1 96.56 185 GLY A N 1
ATOM 1453 C CA . GLY A 1 185 ? -0.435 10.281 19.406 1 96.56 185 GLY A CA 1
ATOM 1454 C C . GLY A 1 185 ? -1.648 11.148 19.672 1 96.56 185 GLY A C 1
ATOM 1455 O O . GLY A 1 185 ? -1.561 12.383 19.625 1 96.56 185 GLY A O 1
ATOM 1456 N N . VAL A 1 186 ? -2.738 10.461 19.844 1 96.25 186 VAL A N 1
ATOM 1457 C CA . VAL A 1 186 ? -4.02 11.102 20.109 1 96.25 186 VAL A CA 1
ATOM 1458 C C . VAL A 1 186 ? -4.457 10.805 21.547 1 96.25 186 VAL A C 1
ATOM 1460 O O . VAL A 1 186 ? -4.371 9.664 22 1 96.25 186 VAL A O 1
ATOM 1463 N N . ASP A 1 187 ? -4.891 11.852 22.219 1 95.19 187 ASP A N 1
ATOM 1464 C CA . ASP A 1 187 ? -5.289 11.648 23.609 1 95.19 187 ASP A CA 1
ATOM 1465 C C . ASP A 1 187 ? -6.738 11.18 23.703 1 95.19 187 ASP A C 1
ATOM 1467 O O . ASP A 1 187 ? -7.422 11.047 22.688 1 95.19 187 ASP A O 1
ATOM 1471 N N . GLU A 1 188 ? -7.199 10.945 24.938 1 96.19 188 GLU A N 1
ATOM 1472 C CA . GLU A 1 188 ? -8.523 10.367 25.188 1 96.19 188 GLU A CA 1
ATOM 1473 C C . GLU A 1 188 ? -9.625 11.32 24.75 1 96.19 188 GLU A C 1
ATOM 1475 O O . GLU A 1 188 ? -10.602 10.906 24.109 1 96.19 188 GLU A O 1
ATOM 1480 N N . PRO A 1 189 ? -9.539 12.641 25.047 1 94.69 189 PRO A N 1
ATOM 1481 C CA . PRO A 1 189 ? -10.594 13.555 24.609 1 94.69 189 PRO A CA 1
ATOM 1482 C C . PRO A 1 189 ? -10.766 13.57 23.094 1 94.69 189 PRO A C 1
ATOM 1484 O O . PRO A 1 189 ? -11.891 13.609 22.594 1 94.69 189 PRO A O 1
ATOM 1487 N N . GLN A 1 190 ? -9.688 13.555 22.359 1 93.94 190 GLN A N 1
ATOM 1488 C CA . GLN A 1 190 ? -9.812 13.562 20.906 1 93.94 190 GLN A CA 1
ATOM 1489 C C . GLN A 1 190 ? -10.391 12.242 20.391 1 93.94 190 GLN A C 1
ATOM 1491 O O . GLN A 1 190 ? -11.133 12.234 19.406 1 93.94 190 GLN A O 1
ATOM 1496 N N . LEU A 1 191 ? -10.039 11.125 21.047 1 97.19 191 LEU A N 1
ATOM 1497 C CA . LEU A 1 191 ? -10.648 9.852 20.672 1 97.19 191 LEU A CA 1
ATOM 1498 C C . LEU A 1 191 ? -12.156 9.891 20.875 1 97.19 191 LEU A C 1
ATOM 1500 O O . LEU A 1 191 ? -12.914 9.406 20.031 1 97.19 191 LEU A O 1
ATOM 1504 N N . ALA A 1 192 ? -12.555 10.469 21.938 1 96.12 192 ALA A N 1
ATOM 1505 C CA . ALA A 1 192 ? -13.977 10.625 22.203 1 96.12 192 ALA A CA 1
ATOM 1506 C C . ALA A 1 192 ? -14.633 11.516 21.156 1 96.12 192 ALA A C 1
ATOM 1508 O O . ALA A 1 192 ? -15.734 11.227 20.672 1 96.12 192 ALA A O 1
ATOM 1509 N N . TRP A 1 193 ? -13.977 12.555 20.859 1 94.19 193 TRP A N 1
ATOM 1510 C CA . TRP A 1 193 ? -14.461 13.461 19.828 1 94.19 193 TRP A CA 1
ATOM 1511 C C . TRP A 1 193 ? -14.617 12.742 18.5 1 94.19 193 TRP A C 1
ATOM 1513 O O . TRP A 1 193 ? -15.609 12.938 17.797 1 94.19 193 TRP A O 1
ATOM 1523 N N . LEU A 1 194 ? -13.641 11.938 18.109 1 95.19 194 LEU A N 1
ATOM 1524 C CA . LEU A 1 194 ? -13.688 11.172 16.875 1 95.19 194 LEU A CA 1
ATOM 1525 C C . LEU A 1 194 ? -14.914 10.266 16.844 1 95.19 194 LEU A C 1
ATOM 1527 O O . LEU A 1 194 ? -15.656 10.258 15.852 1 95.19 194 LEU A O 1
ATOM 1531 N N . GLU A 1 195 ? -15.086 9.562 17.875 1 96.88 195 GLU A N 1
ATOM 1532 C CA . GLU A 1 195 ? -16.219 8.648 17.938 1 96.88 195 GLU A CA 1
ATOM 1533 C C . GLU A 1 195 ? -17.547 9.406 17.844 1 96.88 195 GLU A C 1
ATOM 1535 O O . GLU A 1 195 ? -18.438 9 17.109 1 96.88 195 GLU A O 1
ATOM 1540 N N . GLN A 1 196 ? -17.656 10.492 18.547 1 95.69 196 GLN A N 1
ATOM 1541 C CA . GLN A 1 196 ? -18.875 11.305 18.516 1 95.69 196 GLN A CA 1
ATOM 1542 C C . GLN A 1 196 ? -19.109 11.867 17.109 1 95.69 196 GLN A C 1
ATOM 1544 O O . GLN A 1 196 ? -20.25 11.914 16.641 1 95.69 196 GLN A O 1
ATOM 1549 N N . SER A 1 197 ? -18.078 12.305 16.516 1 93.5 197 SER A N 1
ATOM 1550 C CA . SER A 1 197 ? -18.188 12.852 15.164 1 93.5 197 SER A CA 1
ATOM 1551 C C . SER A 1 197 ? -18.672 11.789 14.18 1 93.5 197 SER A C 1
ATOM 1553 O O . SER A 1 197 ? -19.484 12.078 13.297 1 93.5 197 SER A O 1
ATOM 1555 N N . LEU A 1 198 ? -18.188 10.602 14.336 1 96.12 198 LEU A N 1
ATOM 1556 C CA . LEU A 1 198 ? -18.578 9.508 13.445 1 96.12 198 LEU A CA 1
ATOM 1557 C C . LEU A 1 198 ? -20.031 9.109 13.695 1 96.12 198 LEU A C 1
ATOM 1559 O O . LEU A 1 198 ? -20.766 8.797 12.75 1 96.12 198 LEU A O 1
ATOM 1563 N N . GLN A 1 199 ? -20.453 9.141 14.953 1 96.69 199 GLN A N 1
ATOM 1564 C CA . GLN A 1 199 ? -21.859 8.898 15.281 1 96.69 199 GLN A CA 1
ATOM 1565 C C . GLN A 1 199 ? -22.766 9.93 14.609 1 96.69 199 GLN A C 1
ATOM 1567 O O . GLN A 1 199 ? -23.812 9.586 14.062 1 96.69 199 GLN A O 1
ATOM 1572 N N . SER A 1 200 ? -22.359 11.094 14.75 1 93.5 200 SER A N 1
ATOM 1573 C CA . SER A 1 200 ? -23.125 12.18 14.133 1 93.5 200 SER A CA 1
ATOM 1574 C C . SER A 1 200 ? -23.203 12.008 12.625 1 93.5 200 SER A C 1
ATOM 1576 O O . SER A 1 200 ? -24.266 12.203 12.023 1 93.5 200 SER A O 1
ATOM 1578 N N . ALA A 1 201 ? -22.078 11.703 11.953 1 93.81 201 ALA A N 1
ATOM 1579 C CA . ALA A 1 201 ? -22.062 11.477 10.516 1 93.81 201 ALA A CA 1
ATOM 1580 C C . ALA A 1 201 ? -23.016 10.344 10.125 1 93.81 201 ALA A C 1
ATOM 1582 O O . ALA A 1 201 ? -23.75 10.445 9.141 1 93.81 201 ALA A O 1
ATOM 1583 N N . LYS A 1 202 ? -22.969 9.312 10.859 1 95.81 202 LYS A N 1
ATOM 1584 C CA . LYS A 1 202 ? -23.859 8.172 10.633 1 95.81 202 LYS A CA 1
ATOM 1585 C C . LYS A 1 202 ? -25.312 8.602 10.672 1 95.81 202 LYS A C 1
ATOM 1587 O O . LYS A 1 202 ? -26.094 8.25 9.781 1 95.81 202 LYS A O 1
ATOM 1592 N N . ALA A 1 203 ? -25.672 9.328 11.68 1 94.62 203 ALA A N 1
ATOM 1593 C CA . ALA A 1 203 ? -27.031 9.805 11.844 1 94.62 203 ALA A CA 1
ATOM 1594 C C . ALA A 1 203 ? -27.469 10.664 10.664 1 94.62 203 ALA A C 1
ATOM 1596 O O . ALA A 1 203 ? -28.641 10.656 10.273 1 94.62 203 ALA A O 1
ATOM 1597 N N . ASN A 1 204 ? -26.578 11.281 10.086 1 92.56 204 ASN A N 1
ATOM 1598 C CA . ASN A 1 204 ? -26.875 12.188 8.977 1 92.56 204 ASN A CA 1
ATOM 1599 C C . ASN A 1 204 ? -26.75 11.484 7.629 1 92.56 204 ASN A C 1
ATOM 1601 O O . ASN A 1 204 ? -26.906 12.117 6.582 1 92.56 204 ASN A O 1
ATOM 1605 N N . GLY A 1 205 ? -26.359 10.258 7.602 1 93 205 GLY A N 1
ATOM 1606 C CA . GLY A 1 205 ? -26.234 9.5 6.367 1 93 205 GLY A CA 1
ATOM 1607 C C . GLY A 1 205 ? -25 9.891 5.562 1 93 205 GLY A C 1
ATOM 1608 O O . GLY A 1 205 ? -24.984 9.727 4.34 1 93 205 GLY A O 1
ATOM 1609 N N . GLU A 1 206 ? -24 10.398 6.254 1 92.19 206 GLU A N 1
ATOM 1610 C CA . GLU A 1 206 ? -22.797 10.867 5.582 1 92.19 206 GLU A CA 1
ATOM 1611 C C . GLU A 1 206 ? -21.719 9.781 5.559 1 92.19 206 GLU A C 1
ATOM 1613 O O . GLU A 1 206 ? -21.688 8.914 6.438 1 92.19 206 GLU A O 1
ATOM 1618 N N . LYS A 1 207 ? -20.875 9.836 4.52 1 94.38 207 LYS A N 1
ATOM 1619 C CA . LYS A 1 207 ? -19.625 9.094 4.52 1 94.38 207 LYS A CA 1
ATOM 1620 C C . LYS A 1 207 ? -18.453 9.977 4.973 1 94.38 207 LYS A C 1
ATOM 1622 O O . LYS A 1 207 ? -18.5 11.203 4.812 1 94.38 207 LYS A O 1
ATOM 1627 N N . VAL A 1 208 ? -17.422 9.289 5.574 1 94.88 208 VAL A N 1
ATOM 1628 C CA . VAL A 1 208 ? -16.375 10.086 6.211 1 94.88 208 VAL A CA 1
ATOM 1629 C C . VAL A 1 208 ? -15.008 9.688 5.652 1 94.88 208 VAL A C 1
ATOM 1631 O O . VAL A 1 208 ? -14.727 8.5 5.477 1 94.88 208 VAL A O 1
ATOM 1634 N N . ILE A 1 209 ? -14.18 10.617 5.363 1 95.44 209 ILE A N 1
ATOM 1635 C CA . ILE A 1 209 ? -12.75 10.461 5.109 1 95.44 209 ILE A CA 1
ATOM 1636 C C . ILE A 1 209 ? -11.953 11.047 6.273 1 95.44 209 ILE A C 1
ATOM 1638 O O . ILE A 1 209 ? -12.156 12.203 6.652 1 95.44 209 ILE A O 1
ATOM 1642 N N . VAL A 1 210 ? -11.07 10.234 6.824 1 96.5 210 VAL A N 1
ATOM 1643 C CA . VAL A 1 210 ? -10.258 10.664 7.957 1 96.5 210 VAL A CA 1
ATOM 1644 C C . VAL A 1 210 ? -8.883 11.102 7.469 1 96.5 210 VAL A C 1
ATOM 1646 O O . VAL A 1 210 ? -8.211 10.375 6.734 1 96.5 210 VAL A O 1
ATOM 1649 N N . LEU A 1 211 ? -8.484 12.289 7.914 1 95.56 211 LEU A N 1
ATOM 1650 C CA . LEU A 1 211 ? -7.219 12.883 7.496 1 95.56 211 LEU A CA 1
ATOM 1651 C C . LEU A 1 211 ? -6.281 13.062 8.688 1 95.56 211 LEU A C 1
ATOM 1653 O O . LEU A 1 211 ? -6.715 13.469 9.766 1 95.56 211 LEU A O 1
ATOM 1657 N N . SER A 1 212 ? -5.016 12.719 8.516 1 96 212 SER A N 1
ATOM 1658 C CA . SER A 1 212 ? -3.965 12.938 9.508 1 96 212 SER A CA 1
ATOM 1659 C C . SER A 1 212 ? -2.594 13.016 8.844 1 96 212 SER A C 1
ATOM 1661 O O . SER A 1 212 ? -2.412 12.547 7.719 1 96 212 SER A O 1
ATOM 1663 N N . HIS A 1 213 ? -1.657 13.672 9.523 1 97 213 HIS A N 1
ATOM 1664 C CA . HIS A 1 213 ? -0.299 13.664 8.992 1 97 213 HIS A CA 1
ATOM 1665 C C . HIS A 1 213 ? 0.329 12.281 9.094 1 97 213 HIS A C 1
ATOM 1667 O O . HIS A 1 213 ? 0.845 11.75 8.109 1 97 213 HIS A O 1
ATOM 1673 N N . GLN A 1 214 ? 0.252 11.711 10.289 1 98.25 214 GLN A N 1
ATOM 1674 C CA . GLN A 1 214 ? 0.808 10.383 10.516 1 98.25 214 GLN A CA 1
ATOM 1675 C C . GLN A 1 214 ? -0.157 9.297 10.039 1 98.25 214 GLN A C 1
ATOM 1677 O O . GLN A 1 214 ? -1.367 9.398 10.25 1 98.25 214 GLN A O 1
ATOM 1682 N N . PRO A 1 215 ? 0.344 8.25 9.391 1 98.31 215 PRO A N 1
ATOM 1683 C CA . PRO A 1 215 ? -0.505 7.125 9 1 98.31 215 PRO A CA 1
ATOM 1684 C C . PRO A 1 215 ? -1.063 6.355 10.195 1 98.31 215 PRO A C 1
ATOM 1686 O O . PRO A 1 215 ? -0.404 6.262 11.234 1 98.31 215 PRO A O 1
ATOM 1689 N N . ILE A 1 216 ? -2.229 5.758 9.984 1 98.19 216 ILE A N 1
ATOM 1690 C CA . ILE A 1 216 ? -2.951 5.105 11.07 1 98.19 216 ILE A CA 1
ATOM 1691 C C . ILE A 1 216 ? -2.822 3.588 10.938 1 98.19 216 ILE A C 1
ATOM 1693 O O . ILE A 1 216 ? -2.75 2.877 11.945 1 98.19 216 ILE A O 1
ATOM 1697 N N . HIS A 1 217 ? -2.771 3.051 9.734 1 97.44 217 HIS A N 1
ATOM 1698 C CA . HIS A 1 217 ? -2.707 1.605 9.539 1 97.44 217 HIS A CA 1
ATOM 1699 C C . HIS A 1 217 ? -1.266 1.134 9.391 1 97.44 217 HIS A C 1
ATOM 1701 O O . HIS A 1 217 ? -0.529 1.639 8.539 1 97.44 217 HIS A O 1
ATOM 1707 N N . PRO A 1 218 ? -0.876 0.118 10.117 1 95.06 218 PRO A N 1
ATOM 1708 C CA . PRO A 1 218 ? 0.526 -0.303 10.109 1 95.06 218 PRO A CA 1
ATOM 1709 C C . PRO A 1 218 ? 0.986 -0.8 8.734 1 95.06 218 PRO A C 1
ATOM 1711 O O . PRO A 1 218 ? 2.17 -0.703 8.406 1 95.06 218 PRO A O 1
ATOM 1714 N N . CYS A 1 219 ? 0.117 -1.302 7.898 1 92.5 219 CYS A N 1
ATOM 1715 C CA . CYS A 1 219 ? 0.523 -1.872 6.621 1 92.5 219 CYS A CA 1
ATOM 1716 C C . CYS A 1 219 ? 0.437 -0.833 5.508 1 92.5 219 CYS A C 1
ATOM 1718 O O . CYS A 1 219 ? 0.665 -1.148 4.34 1 92.5 219 CYS A O 1
ATOM 1720 N N . SER A 1 220 ? 0.108 0.382 5.805 1 95.12 220 SER A N 1
ATOM 1721 C CA . SER A 1 220 ? 0.033 1.435 4.797 1 95.12 220 SER A CA 1
ATOM 1722 C C . SER A 1 220 ? 1.275 2.318 4.828 1 95.12 220 SER A C 1
ATOM 1724 O O . SER A 1 220 ? 1.349 3.32 4.113 1 95.12 220 SER A O 1
ATOM 1726 N N . THR A 1 221 ? 2.199 1.987 5.684 1 94.5 221 THR A N 1
ATOM 1727 C CA . THR A 1 221 ? 3.377 2.826 5.871 1 94.5 221 THR A CA 1
ATOM 1728 C C . THR A 1 221 ? 4.516 2.027 6.504 1 94.5 221 THR A C 1
ATOM 1730 O O . THR A 1 221 ? 4.391 0.817 6.707 1 94.5 221 THR A O 1
ATOM 1733 N N . PHE A 1 222 ? 5.641 2.711 6.777 1 90.88 222 PHE A N 1
ATOM 1734 C CA . PHE A 1 222 ? 6.719 2.145 7.578 1 90.88 222 PHE A CA 1
ATOM 1735 C C . PHE A 1 222 ? 6.438 2.324 9.062 1 90.88 222 PHE A C 1
ATOM 1737 O O . PHE A 1 222 ? 5.883 3.346 9.477 1 90.88 222 PHE A O 1
ATOM 1744 N N . PRO A 1 223 ? 6.969 1.379 9.836 1 92.19 223 PRO A N 1
ATOM 1745 C CA . PRO A 1 223 ? 6.68 1.447 11.273 1 92.19 223 PRO A CA 1
ATOM 1746 C C . PRO A 1 223 ? 7.164 2.746 11.906 1 92.19 223 PRO A C 1
ATOM 1748 O O . PRO A 1 223 ? 6.508 3.283 12.805 1 92.19 223 PRO A O 1
ATOM 1751 N N . THR A 1 224 ? 8.234 3.309 11.492 1 95.06 224 THR A N 1
ATOM 1752 C CA . THR A 1 224 ? 8.828 4.5 12.086 1 95.06 224 THR A CA 1
ATOM 1753 C C . THR A 1 224 ? 7.918 5.711 11.891 1 95.06 224 THR A C 1
ATOM 1755 O O . THR A 1 224 ? 8.109 6.746 12.539 1 95.06 224 THR A O 1
ATOM 1758 N N . CYS A 1 225 ? 6.93 5.633 11 1 97.06 225 CYS A N 1
ATOM 1759 C CA . CYS A 1 225 ? 6.086 6.781 10.695 1 97.06 225 CYS A CA 1
ATOM 1760 C C . CYS A 1 225 ? 4.688 6.598 11.266 1 97.06 225 CYS A C 1
ATOM 1762 O O . CYS A 1 225 ? 3.855 7.504 11.195 1 97.06 225 CYS A O 1
ATOM 1764 N N . LEU A 1 226 ? 4.406 5.469 11.867 1 97.69 226 LEU A N 1
ATOM 1765 C CA . LEU A 1 226 ? 3.086 5.094 12.359 1 97.69 226 LEU A CA 1
ATOM 1766 C C . LEU A 1 226 ? 2.736 5.875 13.625 1 97.69 226 LEU A C 1
ATOM 1768 O O . LEU A 1 226 ? 3.582 6.051 14.5 1 97.69 226 LEU A O 1
ATOM 1772 N N . ILE A 1 227 ? 1.525 6.34 13.742 1 98.5 227 ILE A N 1
ATOM 1773 C CA . ILE A 1 227 ? 1.035 7.031 14.93 1 98.5 227 ILE A CA 1
ATOM 1774 C C . ILE A 1 227 ? 1.229 6.148 16.156 1 98.5 227 ILE A C 1
ATOM 1776 O O . ILE A 1 227 ? 1.056 4.93 16.094 1 98.5 227 ILE A O 1
ATOM 1780 N N . TRP A 1 228 ? 1.558 6.746 17.375 1 98.5 228 TRP A N 1
ATOM 1781 C CA . TRP A 1 228 ? 1.929 5.996 18.562 1 98.5 228 TRP A CA 1
ATOM 1782 C C . TRP A 1 228 ? 0.811 5.043 18.984 1 98.5 228 TRP A C 1
ATOM 1784 O O . TRP A 1 228 ? 1.058 3.867 19.25 1 98.5 228 TRP A O 1
ATOM 1794 N N . ASN A 1 229 ? -0.414 5.52 19.062 1 98.25 229 ASN A N 1
ATOM 1795 C CA . ASN A 1 229 ? -1.511 4.676 19.531 1 98.25 229 ASN A CA 1
ATOM 1796 C C . ASN A 1 229 ? -2.469 4.328 18.391 1 98.25 229 ASN A C 1
ATOM 1798 O O . ASN A 1 229 ? -3.682 4.5 18.531 1 98.25 229 ASN A O 1
ATOM 1802 N N . TYR A 1 230 ? -1.917 3.785 17.281 1 98.06 230 TYR A N 1
ATOM 1803 C CA . TYR A 1 230 ? -2.676 3.428 16.078 1 98.06 230 TYR A CA 1
ATOM 1804 C C . TYR A 1 230 ? -3.805 2.463 16.422 1 98.06 230 TYR A C 1
ATOM 1806 O O . TYR A 1 230 ? -4.879 2.514 15.812 1 98.06 230 TYR A O 1
ATOM 1814 N N . GLU A 1 231 ? -3.646 1.548 17.406 1 97.56 231 GLU A N 1
ATOM 1815 C CA . GLU A 1 231 ? -4.656 0.555 17.75 1 97.56 231 GLU A CA 1
ATOM 1816 C C . GLU A 1 231 ? -5.949 1.222 18.219 1 97.56 231 GLU A C 1
ATOM 1818 O O . GLU A 1 231 ? -7.043 0.786 17.844 1 97.56 231 GLU A O 1
ATOM 1823 N N . ASP A 1 232 ? -5.754 2.256 19.062 1 98.38 232 ASP A N 1
ATOM 1824 C CA . ASP A 1 232 ? -6.922 2.963 19.578 1 98.38 232 ASP A CA 1
ATOM 1825 C C . ASP A 1 232 ? -7.691 3.65 18.453 1 98.38 232 ASP A C 1
ATOM 1827 O O . ASP A 1 232 ? -8.914 3.529 18.375 1 98.38 232 ASP A O 1
ATOM 1831 N N . VAL A 1 233 ? -7.012 4.332 17.594 1 98.5 233 VAL A N 1
ATOM 1832 C CA . VAL A 1 233 ? -7.641 5.066 16.5 1 98.5 233 VAL A CA 1
ATOM 1833 C C . VAL A 1 233 ? -8.281 4.086 15.516 1 98.5 233 VAL A C 1
ATOM 1835 O O . VAL A 1 233 ? -9.445 4.238 15.148 1 98.5 233 VAL A O 1
ATOM 1838 N N . LEU A 1 234 ? -7.523 3.092 15.148 1 98.12 234 LEU A N 1
ATOM 1839 C CA . LEU A 1 234 ? -7.977 2.104 14.172 1 98.12 234 LEU A CA 1
ATOM 1840 C C . LEU A 1 234 ? -9.203 1.361 14.68 1 98.12 234 LEU A C 1
ATOM 1842 O O . LEU A 1 234 ? -10.125 1.074 13.914 1 98.12 234 LEU A O 1
ATOM 1846 N N . SER A 1 235 ? -9.18 1.042 15.961 1 98.31 235 SER A N 1
ATOM 1847 C CA . SER A 1 235 ? -10.328 0.357 16.562 1 98.31 235 SER A CA 1
ATOM 1848 C C . SER A 1 235 ? -11.602 1.174 16.391 1 98.31 235 SER A C 1
ATOM 1850 O O . SER A 1 235 ? -12.656 0.627 16.062 1 98.31 235 SER A O 1
ATOM 1852 N N . ILE A 1 236 ? -11.523 2.432 16.641 1 98.56 236 ILE A N 1
ATOM 1853 C CA . ILE A 1 236 ? -12.68 3.307 16.484 1 98.56 236 ILE A CA 1
ATOM 1854 C C . ILE A 1 236 ? -13.109 3.342 15.023 1 98.56 236 ILE A C 1
ATOM 1856 O O . ILE A 1 236 ? -14.297 3.221 14.711 1 98.56 236 ILE A O 1
ATOM 1860 N N . LEU A 1 237 ? -12.195 3.49 14.086 1 98.62 237 LEU A N 1
ATOM 1861 C CA . LEU A 1 237 ? -12.531 3.551 12.664 1 98.62 237 LEU A CA 1
ATOM 1862 C C . LEU A 1 237 ? -13.203 2.262 12.211 1 98.62 237 LEU A C 1
ATOM 1864 O O . LEU A 1 237 ? -14.18 2.301 11.461 1 98.62 237 LEU A O 1
ATOM 1868 N N . ARG A 1 238 ? -12.68 1.119 12.68 1 97.75 238 ARG A N 1
ATOM 1869 C CA . ARG A 1 238 ? -13.25 -0.178 12.328 1 97.75 238 ARG A CA 1
ATOM 1870 C C . ARG A 1 238 ? -14.688 -0.3 12.82 1 97.75 238 ARG A C 1
ATOM 1872 O O . ARG A 1 238 ? -15.539 -0.851 12.125 1 97.75 238 ARG A O 1
ATOM 1879 N N . LYS A 1 239 ? -14.906 0.192 14.031 1 98.06 239 LYS A N 1
ATOM 1880 C CA . LYS A 1 239 ? -16.25 0.165 14.609 1 98.06 239 LYS A CA 1
ATOM 1881 C C . LYS A 1 239 ? -17.234 0.911 13.719 1 98.06 239 LYS A C 1
ATOM 1883 O O . LYS A 1 239 ? -18.422 0.567 13.68 1 98.06 239 LYS A O 1
ATOM 1888 N N . TYR A 1 240 ? -16.812 1.858 13 1 98.25 240 TYR A N 1
ATOM 1889 C CA . TYR A 1 240 ? -17.672 2.68 12.156 1 98.25 240 TYR A CA 1
ATOM 1890 C C . TYR A 1 240 ? -17.344 2.475 10.68 1 98.25 240 TYR A C 1
ATOM 1892 O O . TYR A 1 240 ? -17.359 3.426 9.898 1 98.25 240 TYR A O 1
ATOM 1900 N N . SER A 1 241 ? -17.062 1.254 10.32 1 96.44 241 SER A N 1
ATOM 1901 C CA . SER A 1 241 ? -16.625 0.901 8.977 1 96.44 241 SER A CA 1
ATOM 1902 C C . SER A 1 241 ? -17.719 1.147 7.949 1 96.44 241 SER A C 1
ATOM 1904 O O . SER A 1 241 ? -17.453 1.221 6.746 1 96.44 241 SER A O 1
ATOM 1906 N N . ASN A 1 242 ? -18.953 1.248 8.406 1 95.44 242 ASN A N 1
ATOM 1907 C CA . ASN A 1 242 ? -20.047 1.562 7.504 1 95.44 242 ASN A CA 1
ATOM 1908 C C . ASN A 1 242 ? -20.109 3.053 7.184 1 95.44 242 ASN A C 1
ATOM 1910 O O . ASN A 1 242 ? -20.844 3.473 6.289 1 95.44 242 ASN A O 1
ATOM 1914 N N . VAL A 1 243 ? -19.359 3.852 7.875 1 96.38 243 VAL A N 1
ATOM 1915 C CA . VAL A 1 243 ? -19.344 5.301 7.73 1 96.38 243 VAL A CA 1
ATOM 1916 C C . VAL A 1 243 ? -18.016 5.754 7.141 1 96.38 243 VAL A C 1
ATOM 1918 O O . VAL A 1 243 ? -17.984 6.543 6.191 1 96.38 243 VAL A O 1
ATOM 1921 N N . VAL A 1 244 ? -16.953 5.219 7.664 1 97.75 244 VAL A N 1
ATOM 1922 C CA . VAL A 1 244 ? -15.609 5.602 7.242 1 97.75 244 VAL A CA 1
ATOM 1923 C C . VAL A 1 244 ? -15.234 4.852 5.969 1 97.75 244 VAL A C 1
ATOM 1925 O O . VAL A 1 244 ? -15.234 3.619 5.945 1 97.75 244 VAL A O 1
ATOM 1928 N N . ILE A 1 245 ? -14.812 5.586 4.941 1 96.56 245 ILE A N 1
ATOM 1929 C CA . ILE A 1 245 ? -14.539 4.906 3.682 1 96.56 245 ILE A CA 1
ATOM 1930 C C . ILE A 1 245 ? -13.039 4.914 3.408 1 96.56 245 ILE A C 1
ATOM 1932 O O . ILE A 1 245 ? -12.523 4.039 2.707 1 96.56 245 ILE A O 1
ATOM 1936 N N . ALA A 1 246 ? -12.32 5.926 4.012 1 97.75 246 ALA A N 1
ATOM 1937 C CA . ALA A 1 246 ? -10.891 6.004 3.73 1 97.75 246 ALA A CA 1
ATOM 1938 C C . ALA A 1 246 ? -10.172 6.883 4.75 1 97.75 246 ALA A C 1
ATOM 1940 O O . ALA A 1 246 ? -10.805 7.688 5.438 1 97.75 246 ALA A O 1
ATOM 1941 N N . SER A 1 247 ? -8.906 6.664 4.816 1 98.25 247 SER A N 1
ATOM 1942 C CA . SER A 1 247 ? -7.984 7.535 5.543 1 98.25 247 SER A CA 1
ATOM 1943 C C . SER A 1 247 ? -6.766 7.879 4.695 1 98.25 247 SER A C 1
ATOM 1945 O O . SER A 1 247 ? -6.18 7 4.055 1 98.25 247 SER A O 1
ATOM 1947 N N . PHE A 1 248 ? -6.391 9.156 4.641 1 97.56 248 PHE A N 1
ATOM 1948 C CA . PHE A 1 248 ? -5.211 9.625 3.924 1 97.56 248 PHE A CA 1
ATOM 1949 C C . PHE A 1 248 ? -4.195 10.227 4.891 1 97.56 248 PHE A C 1
ATOM 1951 O O . PHE A 1 248 ? -4.57 10.898 5.852 1 97.56 248 PHE A O 1
ATOM 1958 N N . SER A 1 249 ? -2.916 9.977 4.582 1 98.12 249 SER A N 1
ATOM 1959 C CA . SER A 1 249 ? -1.847 10.508 5.422 1 98.12 249 SER A CA 1
ATOM 1960 C C . SER A 1 249 ? -0.602 10.828 4.602 1 98.12 249 SER A C 1
ATOM 1962 O O . SER A 1 249 ? -0.533 10.492 3.416 1 98.12 249 SER A O 1
ATOM 1964 N N . GLY A 1 250 ? 0.325 11.602 5.16 1 97.75 250 GLY A N 1
ATOM 1965 C CA . GLY A 1 250 ? 1.664 11.852 4.648 1 97.75 250 GLY A CA 1
ATOM 1966 C C . GLY A 1 250 ? 2.758 11.336 5.566 1 97.75 250 GLY A C 1
ATOM 1967 O O . GLY A 1 250 ? 2.734 10.18 5.984 1 97.75 250 GLY A O 1
ATOM 1968 N N . HIS A 1 251 ? 3.744 12.086 5.824 1 96.94 251 HIS A N 1
ATOM 1969 C CA . HIS A 1 251 ? 4.742 11.867 6.867 1 96.94 251 HIS A CA 1
ATOM 1970 C C . HIS A 1 251 ? 5.812 10.891 6.406 1 96.94 251 HIS A C 1
ATOM 1972 O O . HIS A 1 251 ? 7.008 11.148 6.57 1 96.94 251 HIS A O 1
ATOM 1978 N N . ALA A 1 252 ? 5.457 9.789 5.754 1 94.62 252 ALA A N 1
ATOM 1979 C CA . ALA A 1 252 ? 6.391 8.719 5.41 1 94.62 252 ALA A CA 1
ATOM 1980 C C . ALA A 1 252 ? 7.148 9.039 4.129 1 94.62 252 ALA A C 1
ATOM 1982 O O . ALA A 1 252 ? 8.18 8.43 3.838 1 94.62 252 ALA A O 1
ATOM 1983 N N . HIS A 1 253 ? 6.73 9.961 3.379 1 91.31 253 HIS A N 1
ATOM 1984 C CA . HIS A 1 253 ? 7.316 10.438 2.135 1 91.31 253 HIS A CA 1
ATOM 1985 C C . HIS A 1 253 ? 7.23 9.383 1.038 1 91.31 253 HIS A C 1
ATOM 1987 O O . HIS A 1 253 ? 7.176 9.719 -0.148 1 91.31 253 HIS A O 1
ATOM 1993 N N . LYS A 1 254 ? 7.25 8.07 1.519 1 86.88 254 LYS A N 1
ATOM 1994 C CA . LYS A 1 254 ? 7.191 6.973 0.561 1 86.88 254 LYS A CA 1
ATOM 1995 C C . LYS A 1 254 ? 5.773 6.41 0.452 1 86.88 254 LYS A C 1
ATOM 1997 O O . LYS A 1 254 ? 5.133 6.129 1.467 1 86.88 254 LYS A O 1
ATOM 2002 N N . GLY A 1 255 ? 5.035 6.602 -0.513 1 88.75 255 GLY A N 1
ATOM 2003 C CA . GLY A 1 255 ? 3.688 6.133 -0.795 1 88.75 255 GLY A CA 1
ATOM 2004 C C . GLY A 1 255 ? 3.379 4.789 -0.163 1 88.75 255 GLY A C 1
ATOM 2005 O O . GLY A 1 255 ? 4.293 4.047 0.208 1 88.75 255 GLY A O 1
ATOM 2006 N N . GLY A 1 256 ? 2.178 4.449 0.179 1 93.81 256 GLY A N 1
ATOM 2007 C CA . GLY A 1 256 ? 1.674 3.182 0.686 1 93.81 256 GLY A CA 1
ATOM 2008 C C . GLY A 1 256 ? 0.163 3.064 0.603 1 93.81 256 GLY A C 1
ATOM 2009 O O . GLY A 1 256 ? -0.541 4.074 0.54 1 93.81 256 GLY A O 1
ATOM 2010 N N . TYR A 1 257 ? -0.244 1.779 0.545 1 95.62 257 TYR A N 1
ATOM 2011 C CA . TYR A 1 257 ? -1.683 1.545 0.473 1 95.62 257 TYR A CA 1
ATOM 2012 C C . TYR A 1 257 ? -2.037 0.166 1.018 1 95.62 257 TYR A C 1
ATOM 2014 O O . TYR A 1 257 ? -1.322 -0.808 0.774 1 95.62 257 TYR A O 1
ATOM 2022 N N . ILE A 1 258 ? -3.162 0.128 1.807 1 95.12 258 ILE A N 1
ATOM 2023 C CA . ILE A 1 258 ? -3.752 -1.146 2.201 1 95.12 258 ILE A CA 1
ATOM 2024 C C . ILE A 1 258 ? -5.266 -0.994 2.338 1 95.12 258 ILE A C 1
ATOM 2026 O O . ILE A 1 258 ? -5.754 0.041 2.801 1 95.12 258 ILE A O 1
ATOM 2030 N N . ARG A 1 259 ? -6.008 -1.933 1.826 1 92.94 259 ARG A N 1
ATOM 2031 C CA . ARG A 1 259 ? -7.41 -2.068 2.205 1 92.94 259 ARG A CA 1
ATOM 2032 C C . ARG A 1 259 ? -7.562 -2.977 3.42 1 92.94 259 ARG A C 1
ATOM 2034 O O . ARG A 1 259 ? -7.312 -4.18 3.336 1 92.94 259 ARG A O 1
ATOM 2041 N N . ASP A 1 260 ? -8 -2.41 4.535 1 93.38 260 ASP A N 1
ATOM 2042 C CA . ASP A 1 260 ? -8.07 -3.145 5.793 1 93.38 260 ASP A CA 1
ATOM 2043 C C . ASP A 1 260 ? -8.977 -4.371 5.664 1 93.38 260 ASP A C 1
ATOM 2045 O O . ASP A 1 260 ? -10.125 -4.262 5.23 1 93.38 260 ASP A O 1
ATOM 2049 N N . GLU A 1 261 ? -8.484 -5.438 6.07 1 83.81 261 GLU A N 1
ATOM 2050 C CA . GLU A 1 261 ? -9.18 -6.707 5.883 1 83.81 261 GLU A CA 1
ATOM 2051 C C . GLU A 1 261 ? -10.453 -6.77 6.723 1 83.81 261 GLU A C 1
ATOM 2053 O O . GLU A 1 261 ? -11.469 -7.32 6.289 1 83.81 261 GLU A O 1
ATOM 2058 N N . GLU A 1 262 ? -10.391 -6.215 7.898 1 86.69 262 GLU A N 1
ATOM 2059 C CA . GLU A 1 262 ? -11.492 -6.324 8.852 1 86.69 262 GLU A CA 1
ATOM 2060 C C . GLU A 1 262 ? -12.625 -5.367 8.492 1 86.69 262 GLU A C 1
ATOM 2062 O O . GLU A 1 262 ? -13.805 -5.727 8.594 1 86.69 262 GLU A O 1
ATOM 2067 N N . SER A 1 263 ? -12.258 -4.211 8.102 1 93.19 263 SER A N 1
ATOM 2068 C CA . SER A 1 263 ? -13.266 -3.162 7.992 1 93.19 263 SER A CA 1
ATOM 2069 C C . SER A 1 263 ? -13.539 -2.805 6.535 1 93.19 263 SER A C 1
ATOM 2071 O O . SER A 1 263 ? -14.547 -2.17 6.223 1 93.19 263 SER A O 1
ATOM 2073 N N . GLY A 1 264 ? -12.586 -3.141 5.648 1 91.94 264 GLY A N 1
ATOM 2074 C CA . GLY A 1 264 ? -12.719 -2.732 4.258 1 91.94 264 GLY A CA 1
ATOM 2075 C C . GLY A 1 264 ? -12.32 -1.287 4.023 1 91.94 264 GLY A C 1
ATOM 2076 O O . GLY A 1 264 ? -12.32 -0.816 2.883 1 91.94 264 GLY A O 1
ATOM 2077 N N . ILE A 1 265 ? -11.938 -0.534 5.062 1 96.69 265 ILE A N 1
ATOM 2078 C CA . ILE A 1 265 ? -11.531 0.863 4.941 1 96.69 265 ILE A CA 1
ATOM 2079 C C . ILE A 1 265 ? -10.219 0.957 4.176 1 96.69 265 ILE A C 1
ATOM 2081 O O . ILE A 1 265 ? -9.305 0.157 4.395 1 96.69 265 ILE A O 1
ATOM 2085 N N . HIS A 1 266 ? -10.117 1.973 3.27 1 96.62 266 HIS A N 1
ATOM 2086 C CA . HIS A 1 266 ? -8.891 2.213 2.512 1 96.62 266 HIS A CA 1
ATOM 2087 C C . HIS A 1 266 ? -7.945 3.135 3.271 1 96.62 266 HIS A C 1
ATOM 2089 O O . HIS A 1 266 ? -8.344 4.215 3.713 1 96.62 266 HIS A O 1
ATOM 2095 N N . PHE A 1 267 ? -6.699 2.701 3.43 1 97.88 267 PHE A N 1
ATOM 2096 C CA . PHE A 1 267 ? -5.664 3.545 4.016 1 97.88 267 PHE A CA 1
ATOM 2097 C C . PHE A 1 267 ? -4.578 3.857 2.99 1 97.88 267 PHE A C 1
ATOM 2099 O O . PHE A 1 267 ? -3.936 2.947 2.463 1 97.88 267 PHE A O 1
ATOM 2106 N N . ARG A 1 268 ? -4.379 5.148 2.705 1 97.44 268 ARG A N 1
ATOM 2107 C CA . ARG A 1 268 ? -3.432 5.598 1.688 1 97.44 268 ARG A CA 1
ATOM 2108 C C . ARG A 1 268 ? -2.457 6.621 2.258 1 97.44 268 ARG A C 1
ATOM 2110 O O . ARG A 1 268 ? -2.873 7.652 2.793 1 97.44 268 ARG A O 1
ATOM 2117 N N . THR A 1 269 ? -1.179 6.293 2.188 1 97.44 269 THR A N 1
ATOM 2118 C CA . THR A 1 269 ? -0.108 7.246 2.459 1 97.44 269 THR A CA 1
ATOM 2119 C C . THR A 1 269 ? 0.428 7.84 1.158 1 97.44 269 THR A C 1
ATOM 2121 O O . THR A 1 269 ? 0.771 7.105 0.229 1 97.44 269 THR A O 1
ATOM 2124 N N . LEU A 1 270 ? 0.52 9.156 1.113 1 96.81 270 LEU A N 1
ATOM 2125 C CA . LEU A 1 270 ? 0.882 9.812 -0.137 1 96.81 270 LEU A CA 1
ATOM 2126 C C . LEU A 1 270 ? 2.373 10.133 -0.17 1 96.81 270 LEU A C 1
ATOM 2128 O O . LEU A 1 270 ? 2.99 10.344 0.876 1 96.81 270 LEU A O 1
ATOM 2132 N N . GLU A 1 271 ? 2.916 10.211 -1.38 1 94.81 271 GLU A N 1
ATOM 2133 C CA . GLU A 1 271 ? 4.309 10.586 -1.6 1 94.81 271 GLU A CA 1
ATOM 2134 C C . GLU A 1 271 ? 4.52 12.078 -1.339 1 94.81 271 GLU A C 1
ATOM 2136 O O . GLU A 1 271 ? 3.633 12.891 -1.603 1 94.81 271 GLU A O 1
ATOM 2141 N N . ALA A 1 272 ? 5.68 12.406 -0.931 1 96.56 272 ALA A N 1
ATOM 2142 C CA . ALA A 1 272 ? 6.027 13.781 -0.591 1 96.56 272 ALA A CA 1
ATOM 2143 C C . ALA A 1 272 ? 6.273 14.609 -1.848 1 96.56 272 ALA A C 1
ATOM 2145 O O . ALA A 1 272 ? 6.934 14.148 -2.783 1 96.56 272 ALA A O 1
ATOM 2146 N N . VAL A 1 273 ? 5.801 15.836 -1.825 1 96.88 273 VAL A N 1
ATOM 2147 C CA . VAL A 1 273 ? 6.09 16.797 -2.887 1 96.88 273 VAL A CA 1
ATOM 2148 C C . VAL A 1 273 ? 7.594 17.047 -2.969 1 96.88 273 VAL A C 1
ATOM 2150 O O . VAL A 1 273 ? 8.164 17.094 -4.062 1 96.88 273 VAL A O 1
ATOM 2153 N N . LEU A 1 274 ? 8.242 17.156 -1.861 1 96.38 274 LEU A N 1
ATOM 2154 C CA . LEU A 1 274 ? 9.617 17.609 -1.697 1 96.38 274 LEU A CA 1
ATOM 2155 C C . LEU A 1 274 ? 10.586 16.641 -2.367 1 96.38 274 LEU A C 1
ATOM 2157 O O . LEU A 1 274 ? 11.719 17.016 -2.68 1 96.38 274 LEU A O 1
ATOM 2161 N N . GLU A 1 275 ? 10.195 15.484 -2.627 1 92.75 275 GLU A N 1
ATOM 2162 C CA . GLU A 1 275 ? 11.18 14.484 -3.041 1 92.75 275 GLU A CA 1
ATOM 2163 C C . GLU A 1 275 ? 11.125 14.25 -4.547 1 92.75 275 GLU A C 1
ATOM 2165 O O . GLU A 1 275 ? 11.727 13.297 -5.055 1 92.75 275 GLU A O 1
ATOM 2170 N N . SER A 1 276 ? 10.469 15.047 -5.312 1 90.44 276 SER A N 1
ATOM 2171 C CA . SER A 1 276 ? 10.422 14.961 -6.77 1 90.44 276 SER A CA 1
ATOM 2172 C C . SER A 1 276 ? 11.219 16.094 -7.41 1 90.44 276 SER A C 1
ATOM 2174 O O . SER A 1 276 ? 11.07 17.25 -7.043 1 90.44 276 SER A O 1
ATOM 2176 N N . ALA A 1 277 ? 12.047 15.719 -8.328 1 90.56 277 ALA A N 1
ATOM 2177 C CA . ALA A 1 277 ? 12.836 16.719 -9.047 1 90.56 277 ALA A CA 1
ATOM 2178 C C . ALA A 1 277 ? 12.047 17.297 -10.219 1 90.56 277 ALA A C 1
ATOM 2180 O O . ALA A 1 277 ? 11.141 16.656 -10.75 1 90.56 277 ALA A O 1
ATOM 2181 N N . ASP A 1 278 ? 12.461 18.469 -10.617 1 90 278 ASP A N 1
ATOM 2182 C CA . ASP A 1 278 ? 11.906 19.047 -11.844 1 90 278 ASP A CA 1
ATOM 2183 C C . ASP A 1 278 ? 12.117 18.094 -13.023 1 90 278 ASP A C 1
ATOM 2185 O O . ASP A 1 278 ? 13.18 17.484 -13.156 1 90 278 ASP A O 1
ATOM 2189 N N . PRO A 1 279 ? 11.125 17.844 -13.773 1 91.25 279 PRO A N 1
ATOM 2190 C CA . PRO A 1 279 ? 9.852 18.562 -13.898 1 91.25 279 PRO A CA 1
ATOM 2191 C C . PRO A 1 279 ? 8.703 17.859 -13.18 1 91.25 279 PRO A C 1
ATOM 2193 O O . PRO A 1 279 ? 7.543 18.234 -13.336 1 91.25 279 PRO A O 1
ATOM 2196 N N . ILE A 1 280 ? 9.008 16.844 -12.383 1 88.69 280 ILE A N 1
ATOM 2197 C CA . ILE A 1 280 ? 7.953 16.062 -11.758 1 88.69 280 ILE A CA 1
ATOM 2198 C C . ILE A 1 280 ? 7.289 16.875 -10.648 1 88.69 280 ILE A C 1
ATOM 2200 O O . ILE A 1 280 ? 7.973 17.516 -9.852 1 88.69 280 ILE A O 1
ATOM 2204 N N . ARG A 1 281 ? 5.949 16.906 -10.688 1 93.44 281 ARG A N 1
ATOM 2205 C CA . ARG A 1 281 ? 5.133 17.547 -9.656 1 93.44 281 ARG A CA 1
ATOM 2206 C C . ARG A 1 281 ? 4.223 16.531 -8.977 1 93.44 281 ARG A C 1
ATOM 2208 O O . ARG A 1 281 ? 3.312 15.977 -9.602 1 93.44 281 ARG A O 1
ATOM 2215 N N . THR A 1 282 ? 4.426 16.297 -7.691 1 94.38 282 THR A N 1
ATOM 2216 C CA . THR A 1 282 ? 3.744 15.219 -6.984 1 94.38 282 THR A CA 1
ATOM 2217 C C . THR A 1 282 ? 2.514 15.742 -6.254 1 94.38 282 THR A C 1
ATOM 2219 O O . THR A 1 282 ? 2.633 16.531 -5.316 1 94.38 282 THR A O 1
ATOM 2222 N N . TYR A 1 283 ? 1.364 15.398 -6.66 1 96.94 283 TYR A N 1
ATOM 2223 C CA . TYR A 1 283 ? 0.051 15.648 -6.078 1 96.94 283 TYR A CA 1
ATOM 2224 C C . TYR A 1 283 ? -1.011 14.766 -6.719 1 96.94 283 TYR A C 1
ATOM 2226 O O . TYR A 1 283 ? -0.715 13.992 -7.637 1 96.94 283 TYR A O 1
ATOM 2234 N N . ALA A 1 284 ? -2.24 14.789 -6.156 1 96.06 284 ALA A N 1
ATOM 2235 C CA . ALA A 1 284 ? -3.281 13.945 -6.734 1 96.06 284 ALA A CA 1
ATOM 2236 C C . ALA A 1 284 ? -4.648 14.609 -6.633 1 96.06 284 ALA A C 1
ATOM 2238 O O . ALA A 1 284 ? -4.816 15.586 -5.898 1 96.06 284 ALA A O 1
ATOM 2239 N N . MET A 1 285 ? -5.543 14.203 -7.449 1 95.94 285 MET A N 1
ATOM 2240 C CA . MET A 1 285 ? -6.977 14.445 -7.316 1 95.94 285 MET A CA 1
ATOM 2241 C C . MET A 1 285 ? -7.723 13.156 -7.008 1 95.94 285 MET A C 1
ATOM 2243 O O . MET A 1 285 ? -7.406 12.102 -7.562 1 95.94 285 MET A O 1
ATOM 2247 N N . VAL A 1 286 ? -8.648 13.211 -6.129 1 95.06 286 VAL A N 1
ATOM 2248 C CA . VAL A 1 286 ? -9.43 12.047 -5.727 1 95.06 286 VAL A CA 1
ATOM 2249 C C . VAL A 1 286 ? -10.883 12.227 -6.148 1 95.06 286 VAL A C 1
ATOM 2251 O O . VAL A 1 286 ? -11.555 13.172 -5.707 1 95.06 286 VAL A O 1
ATOM 2254 N N . ASP A 1 287 ? -11.383 11.305 -6.977 1 92.19 287 ASP A N 1
ATOM 2255 C CA . ASP A 1 287 ? -12.773 11.281 -7.418 1 92.19 287 ASP A CA 1
ATOM 2256 C C . ASP A 1 287 ? -13.594 10.312 -6.578 1 92.19 287 ASP A C 1
ATOM 2258 O O . ASP A 1 287 ? -13.297 9.117 -6.523 1 92.19 287 ASP A O 1
ATOM 2262 N N . ILE A 1 288 ? -14.594 10.852 -5.992 1 91.75 288 ILE A N 1
ATOM 2263 C CA . ILE A 1 288 ? -15.508 10.031 -5.195 1 91.75 288 ILE A CA 1
ATOM 2264 C C . ILE A 1 288 ? -16.781 9.766 -5.988 1 91.75 288 ILE A C 1
ATOM 2266 O O . ILE A 1 288 ? -17.484 10.695 -6.379 1 91.75 288 ILE A O 1
ATOM 2270 N N . TRP A 1 289 ? -17 8.5 -6.219 1 87.12 289 TRP A N 1
ATOM 2271 C CA . TRP A 1 289 ? -18.234 8.039 -6.824 1 87.12 289 TRP A CA 1
ATOM 2272 C C . TRP A 1 289 ? -19.094 7.293 -5.805 1 87.12 289 TRP A C 1
ATOM 2274 O O . TRP A 1 289 ? -18.672 7.082 -4.664 1 87.12 289 TRP A O 1
ATOM 2284 N N . GLU A 1 290 ? -20.234 6.938 -6.199 1 84.06 290 GLU A N 1
ATOM 2285 C CA . GLU A 1 290 ? -21.125 6.211 -5.301 1 84.06 290 GLU A CA 1
ATOM 2286 C C . GLU A 1 290 ? -20.531 4.867 -4.891 1 84.06 290 GLU A C 1
ATOM 2288 O O . GLU A 1 290 ? -20.672 4.441 -3.744 1 84.06 290 GLU A O 1
ATOM 2293 N N . ASP A 1 291 ? -19.828 4.32 -5.793 1 78.44 291 ASP A N 1
ATOM 2294 C CA . ASP A 1 291 ? -19.438 2.932 -5.551 1 78.44 291 ASP A CA 1
ATOM 2295 C C . ASP A 1 291 ? -17.922 2.773 -5.59 1 78.44 291 ASP A C 1
ATOM 2297 O O . ASP A 1 291 ? -17.406 1.669 -5.414 1 78.44 291 ASP A O 1
ATOM 2301 N N . ARG A 1 292 ? -17.203 3.914 -5.781 1 81.69 292 ARG A N 1
ATOM 2302 C CA . ARG A 1 292 ? -15.75 3.777 -5.875 1 81.69 292 ARG A CA 1
ATOM 2303 C C . ARG A 1 292 ? -15.055 5.109 -5.605 1 81.69 292 ARG A C 1
ATOM 2305 O O . ARG A 1 292 ? -15.68 6.168 -5.672 1 81.69 292 ARG A O 1
ATOM 2312 N N . MET A 1 293 ? -13.844 4.93 -5.254 1 88.44 293 MET A N 1
ATOM 2313 C CA . MET A 1 293 ? -12.914 6.051 -5.125 1 88.44 293 MET A CA 1
ATOM 2314 C C . MET A 1 293 ? -11.727 5.887 -6.066 1 88.44 293 MET A C 1
ATOM 2316 O O . MET A 1 293 ? -11.156 4.797 -6.164 1 88.44 293 MET A O 1
ATOM 2320 N N . VAL A 1 294 ? -11.438 6.996 -6.809 1 84.56 294 VAL A N 1
ATOM 2321 C CA . VAL A 1 294 ? -10.344 6.938 -7.77 1 84.56 294 VAL A CA 1
ATOM 2322 C C . VAL A 1 294 ? -9.312 8.016 -7.449 1 84.56 294 VAL A C 1
ATOM 2324 O O . VAL A 1 294 ? -9.648 9.203 -7.367 1 84.56 294 VAL A O 1
ATOM 2327 N N . VAL A 1 295 ? -8.078 7.566 -7.25 1 88.12 295 VAL A N 1
ATOM 2328 C CA . VAL A 1 295 ? -6.973 8.492 -7.055 1 88.12 295 VAL A CA 1
ATOM 2329 C C . VAL A 1 295 ? -6.215 8.68 -8.367 1 88.12 295 VAL A C 1
ATOM 2331 O O . VAL A 1 295 ? -5.676 7.719 -8.914 1 88.12 295 VAL A O 1
ATOM 2334 N N . ARG A 1 296 ? -6.215 9.969 -8.797 1 83.56 296 ARG A N 1
ATOM 2335 C CA . ARG A 1 296 ? -5.516 10.312 -10.031 1 83.56 296 ARG A CA 1
ATOM 2336 C C . ARG A 1 296 ? -4.293 11.18 -9.742 1 83.56 296 ARG A C 1
ATOM 2338 O O . ARG A 1 296 ? -4.391 12.188 -9.031 1 83.56 296 ARG A O 1
ATOM 2345 N N . GLY A 1 297 ? -3.094 10.789 -10.344 1 78.44 297 GLY A N 1
ATOM 2346 C CA . GLY A 1 297 ? -1.924 11.648 -10.203 1 78.44 297 GLY A CA 1
ATOM 2347 C C . GLY A 1 297 ? -0.64 10.867 -9.984 1 78.44 297 GLY A C 1
ATOM 2348 O O . GLY A 1 297 ? -0.672 9.656 -9.75 1 78.44 297 GLY A O 1
ATOM 2349 N N . PRO B 1 1 ? 5.648 3.877 -23.703 1 87.62 1 PRO B N 1
ATOM 2350 C CA . PRO B 1 1 ? 6.285 2.891 -22.828 1 87.62 1 PRO B CA 1
ATOM 2351 C C . PRO B 1 1 ? 7.266 1.984 -23.562 1 87.62 1 PRO B C 1
ATOM 2353 O O . PRO B 1 1 ? 7.051 1.668 -24.734 1 87.62 1 PRO B O 1
ATOM 2356 N N . MET B 1 2 ? 8.312 1.667 -22.891 1 86.94 2 MET B N 1
ATOM 2357 C CA . MET B 1 2 ? 9.281 0.723 -23.438 1 86.94 2 MET B CA 1
ATOM 2358 C C . MET B 1 2 ? 8.703 -0.688 -23.484 1 86.94 2 MET B C 1
ATOM 2360 O O . MET B 1 2 ? 9.008 -1.455 -24.406 1 86.94 2 MET B O 1
ATOM 2364 N N . HIS B 1 3 ? 7.945 -0.945 -22.516 1 90.94 3 HIS B N 1
ATOM 2365 C CA . HIS B 1 3 ? 7.312 -2.252 -22.375 1 90.94 3 HIS B CA 1
ATOM 2366 C C . HIS B 1 3 ? 5.969 -2.145 -21.672 1 90.94 3 HIS B C 1
ATOM 2368 O O . HIS B 1 3 ? 5.828 -1.364 -20.719 1 90.94 3 HIS B O 1
ATOM 2374 N N . THR B 1 4 ? 5.016 -2.906 -22.172 1 93.25 4 THR B N 1
ATOM 2375 C CA . THR B 1 4 ? 3.721 -3.018 -21.516 1 93.25 4 THR B CA 1
ATOM 2376 C C . THR B 1 4 ? 3.328 -4.48 -21.328 1 93.25 4 THR B C 1
ATOM 2378 O O . THR B 1 4 ? 3.467 -5.285 -22.25 1 93.25 4 THR B O 1
ATOM 2381 N N . PHE B 1 5 ? 2.918 -4.816 -20.125 1 93.94 5 PHE B N 1
ATOM 2382 C CA . PHE B 1 5 ? 2.414 -6.168 -19.938 1 93.94 5 PHE B CA 1
ATOM 2383 C C . PHE B 1 5 ? 1.094 -6.152 -19.172 1 93.94 5 PHE B C 1
ATOM 2385 O O . PHE B 1 5 ? 0.818 -5.215 -18.422 1 93.94 5 PHE B O 1
ATOM 2392 N N . GLY B 1 6 ? 0.24 -7.16 -19.469 1 95.88 6 GLY B N 1
ATOM 2393 C CA . GLY B 1 6 ? -0.985 -7.363 -18.719 1 95.88 6 GLY B CA 1
ATOM 2394 C C . GLY B 1 6 ? -0.782 -8.195 -17.469 1 95.88 6 GLY B C 1
ATOM 2395 O O . GLY B 1 6 ? 0.128 -9.023 -17.406 1 95.88 6 GLY B O 1
ATOM 2396 N N . ILE B 1 7 ? -1.694 -7.988 -16.469 1 97.06 7 ILE B N 1
ATOM 2397 C CA . ILE B 1 7 ? -1.518 -8.742 -15.234 1 97.06 7 ILE B CA 1
ATOM 2398 C C . ILE B 1 7 ? -2.875 -8.984 -14.578 1 97.06 7 ILE B C 1
ATOM 2400 O O . ILE B 1 7 ? -3.738 -8.102 -14.578 1 97.06 7 ILE B O 1
ATOM 2404 N N . LEU B 1 8 ? -3.119 -10.148 -14.109 1 98 8 LEU B N 1
ATOM 2405 C CA . LEU B 1 8 ? -4.285 -10.523 -13.312 1 98 8 LEU B CA 1
ATOM 2406 C C . LEU B 1 8 ? -3.939 -11.641 -12.336 1 98 8 LEU B C 1
ATOM 2408 O O . LEU B 1 8 ? -2.857 -12.227 -12.414 1 98 8 LEU B O 1
ATOM 2412 N N . THR B 1 9 ? -4.781 -11.906 -11.375 1 98 9 THR B N 1
ATOM 2413 C CA . THR B 1 9 ? -4.512 -12.922 -10.359 1 98 9 THR B CA 1
ATOM 2414 C C . THR B 1 9 ? -5.809 -13.398 -9.711 1 98 9 THR B C 1
ATOM 2416 O O . THR B 1 9 ? -6.828 -12.703 -9.781 1 98 9 THR B O 1
ATOM 2419 N N . ASP B 1 10 ? -5.785 -14.648 -9.188 1 98.06 10 ASP B N 1
ATOM 2420 C CA . ASP B 1 10 ? -6.859 -15.18 -8.352 1 98.06 10 ASP B CA 1
ATOM 2421 C C . ASP B 1 10 ? -8.195 -15.141 -9.086 1 98.06 10 ASP B C 1
ATOM 2423 O O . ASP B 1 10 ? -9.188 -14.617 -8.562 1 98.06 10 ASP B O 1
ATOM 2427 N N . ILE B 1 11 ? -8.117 -15.672 -10.305 1 97.81 11 ILE B N 1
ATOM 2428 C CA . ILE B 1 11 ? -9.344 -15.844 -11.07 1 97.81 11 ILE B CA 1
ATOM 2429 C C . ILE B 1 11 ? -10.297 -16.766 -10.312 1 97.81 11 ILE B C 1
ATOM 2431 O O . ILE B 1 11 ? -11.484 -16.469 -10.18 1 97.81 11 ILE B O 1
ATOM 2435 N N . GLN B 1 12 ? -9.781 -17.891 -9.852 1 96.19 12 GLN B N 1
ATOM 2436 C CA . GLN B 1 12 ? -10.438 -18.891 -9.008 1 96.19 12 GLN B CA 1
ATOM 2437 C C . GLN B 1 12 ? -11.766 -19.344 -9.617 1 96.19 12 GLN B C 1
ATOM 2439 O O . GLN B 1 12 ? -12.797 -19.359 -8.945 1 96.19 12 GLN B O 1
ATOM 2444 N N . HIS B 1 13 ? -11.672 -19.719 -10.875 1 95.06 13 HIS B N 1
ATOM 2445 C CA . HIS B 1 13 ? -12.844 -20.266 -11.562 1 95.06 13 HIS B CA 1
ATOM 2446 C C . HIS B 1 13 ? -13.258 -21.609 -10.969 1 95.06 13 HIS B C 1
ATOM 2448 O O . HIS B 1 13 ? -12.406 -22.438 -10.656 1 95.06 13 HIS B O 1
ATOM 2454 N N . ALA B 1 14 ? -14.523 -21.797 -10.867 1 92.31 14 ALA B N 1
ATOM 2455 C CA . ALA B 1 14 ? -15.133 -23.078 -10.539 1 92.31 14 ALA B CA 1
ATOM 2456 C C . ALA B 1 14 ? -16.5 -23.234 -11.211 1 92.31 14 ALA B C 1
ATOM 2458 O O . ALA B 1 14 ? -17.25 -22.266 -11.305 1 92.31 14 ALA B O 1
ATOM 2459 N N . PRO B 1 15 ? -16.734 -24.422 -11.789 1 89.31 15 PRO B N 1
ATOM 2460 C CA . PRO B 1 15 ? -18.016 -24.641 -12.469 1 89.31 15 PRO B CA 1
ATOM 2461 C C . PRO B 1 15 ? -19.172 -24.875 -11.492 1 89.31 15 PRO B C 1
ATOM 2463 O O . PRO B 1 15 ? -19.859 -25.891 -11.578 1 89.31 15 PRO B O 1
ATOM 2466 N N . ILE B 1 16 ? -19.328 -24.047 -10.57 1 89.75 16 ILE B N 1
ATOM 2467 C CA . ILE B 1 16 ? -20.391 -24.078 -9.57 1 89.75 16 ILE B CA 1
ATOM 2468 C C . ILE B 1 16 ? -21.031 -22.703 -9.445 1 89.75 16 ILE B C 1
ATOM 2470 O O . ILE B 1 16 ? -20.5 -21.719 -9.961 1 89.75 16 ILE B O 1
ATOM 2474 N N . PRO B 1 17 ? -22.234 -22.641 -8.828 1 90.19 17 PRO B N 1
ATOM 2475 C CA . PRO B 1 17 ? -22.844 -21.328 -8.617 1 90.19 17 PRO B CA 1
ATOM 2476 C C . PRO B 1 17 ? -22 -20.422 -7.727 1 90.19 17 PRO B C 1
ATOM 2478 O O . PRO B 1 17 ? -21.188 -20.906 -6.926 1 90.19 17 PRO B O 1
ATOM 2481 N N . ASP B 1 18 ? -22.203 -19.094 -7.891 1 91.81 18 ASP B N 1
ATOM 2482 C CA . ASP B 1 18 ? -21.531 -18.109 -7.031 1 91.81 18 ASP B CA 1
ATOM 2483 C C . ASP B 1 18 ? -21.797 -18.406 -5.559 1 91.81 18 ASP B C 1
ATOM 2485 O O . ASP B 1 18 ? -22.781 -19.062 -5.219 1 91.81 18 ASP B O 1
ATOM 2489 N N . GLY B 1 19 ? -20.875 -18.047 -4.762 1 89.06 19 GLY B N 1
ATOM 2490 C CA . GLY B 1 19 ? -20.969 -18.359 -3.344 1 89.06 19 GLY B CA 1
ATOM 2491 C C . GLY B 1 19 ? -20.234 -17.359 -2.471 1 89.06 19 GLY B C 1
ATOM 2492 O O . GLY B 1 19 ? -20.234 -16.156 -2.768 1 89.06 19 GLY B O 1
ATOM 2493 N N . HIS B 1 20 ? -19.859 -17.766 -1.298 1 85.75 20 HIS B N 1
ATOM 2494 C CA . HIS B 1 20 ? -19.141 -16.922 -0.338 1 85.75 20 HIS B CA 1
ATOM 2495 C C . HIS B 1 20 ? -17.953 -17.672 0.264 1 85.75 20 HIS B C 1
ATOM 2497 O O . HIS B 1 20 ? -17.938 -18.906 0.314 1 85.75 20 HIS B O 1
ATOM 2503 N N . SER B 1 21 ? -16.984 -16.859 0.591 1 78.94 21 SER B N 1
ATOM 2504 C CA . SER B 1 21 ? -15.883 -17.438 1.371 1 78.94 21 SER B CA 1
ATOM 2505 C C . SER B 1 21 ? -16.344 -17.781 2.783 1 78.94 21 SER B C 1
ATOM 2507 O O . SER B 1 21 ? -17.484 -17.531 3.158 1 78.94 21 SER B O 1
ATOM 2509 N N . TYR B 1 22 ? -15.32 -18.406 3.502 1 67.25 22 TYR B N 1
ATOM 2510 C CA . TYR B 1 22 ? -15.578 -18.766 4.895 1 67.25 22 TYR B CA 1
ATOM 2511 C C . TYR B 1 22 ? -15.984 -17.531 5.703 1 67.25 22 TYR B C 1
ATOM 2513 O O . TYR B 1 22 ? -16.844 -17.625 6.574 1 67.25 22 TYR B O 1
ATOM 2521 N N . ASN B 1 23 ? -15.453 -16.406 5.375 1 65.25 23 ASN B N 1
ATOM 2522 C CA . ASN B 1 23 ? -15.711 -15.188 6.129 1 65.25 23 ASN B CA 1
ATOM 2523 C C . ASN B 1 23 ? -16.859 -14.391 5.527 1 65.25 23 ASN B C 1
ATOM 2525 O O . ASN B 1 23 ? -17.094 -13.242 5.914 1 65.25 23 ASN B O 1
ATOM 2529 N N . GLY B 1 24 ? -17.484 -14.961 4.547 1 76.69 24 GLY B N 1
ATOM 2530 C CA . GLY B 1 24 ? -18.688 -14.344 4.023 1 76.69 24 GLY B CA 1
ATOM 2531 C C . GLY B 1 24 ? -18.438 -13.461 2.82 1 76.69 24 GLY B C 1
ATOM 2532 O O . GLY B 1 24 ? -19.359 -12.836 2.293 1 76.69 24 GLY B O 1
ATOM 2533 N N . THR B 1 25 ? -17.25 -13.398 2.359 1 80.88 25 THR B N 1
ATOM 2534 C CA . THR B 1 25 ? -16.938 -12.594 1.182 1 80.88 25 THR B CA 1
ATOM 2535 C C . THR B 1 25 ? -17.484 -13.25 -0.081 1 80.88 25 THR B C 1
ATOM 2537 O O . THR B 1 25 ? -17.266 -14.43 -0.324 1 80.88 25 THR B O 1
ATOM 2540 N N . PRO B 1 26 ? -18.219 -12.523 -0.841 1 87.25 26 PRO B N 1
ATOM 2541 C CA . PRO B 1 26 ? -18.797 -13.117 -2.049 1 87.25 26 PRO B CA 1
ATOM 2542 C C . PRO B 1 26 ? -17.75 -13.672 -3 1 87.25 26 PRO B C 1
ATOM 2544 O O . PRO B 1 26 ? -16.656 -13.102 -3.111 1 87.25 26 PRO B O 1
ATOM 2547 N N . ARG B 1 27 ? -18.109 -14.75 -3.631 1 92.5 27 ARG B N 1
ATOM 2548 C CA . ARG B 1 27 ? -17.297 -15.391 -4.668 1 92.5 27 ARG B CA 1
ATOM 2549 C C . ARG B 1 27 ? -18.078 -15.484 -5.98 1 92.5 27 ARG B C 1
ATOM 2551 O O . ARG B 1 27 ? -19.078 -16.203 -6.066 1 92.5 27 ARG B O 1
ATOM 2558 N N . TYR B 1 28 ? -17.578 -14.875 -7.008 1 94.5 28 TYR B N 1
ATOM 2559 C CA . TYR B 1 28 ? -18.266 -14.82 -8.297 1 94.5 28 TYR B CA 1
ATOM 2560 C C . TYR B 1 28 ? -17.594 -15.734 -9.312 1 94.5 28 TYR B C 1
ATOM 2562 O O . TYR B 1 28 ? -17.016 -15.266 -10.297 1 94.5 28 TYR B O 1
ATOM 2570 N N . TYR B 1 29 ? -17.781 -17.016 -9.156 1 93 29 TYR B N 1
ATOM 2571 C CA . TYR B 1 29 ? -17.094 -18.047 -9.922 1 93 29 TYR B CA 1
ATOM 2572 C C . TYR B 1 29 ? -17.406 -17.906 -11.414 1 93 29 TYR B C 1
ATOM 2574 O O . TYR B 1 29 ? -16.516 -18.031 -12.25 1 93 29 TYR B O 1
ATOM 2582 N N . ARG B 1 30 ? -18.609 -17.641 -11.789 1 90.5 30 ARG B N 1
ATOM 2583 C CA . ARG B 1 30 ? -19.016 -17.562 -13.188 1 90.5 30 ARG B CA 1
ATOM 2584 C C . ARG B 1 30 ? -18.516 -16.266 -13.828 1 90.5 30 ARG B C 1
ATOM 2586 O O . ARG B 1 30 ? -17.984 -16.281 -14.938 1 90.5 30 ARG B O 1
ATOM 2593 N N . HIS B 1 31 ? -18.703 -15.234 -13.094 1 94.75 31 HIS B N 1
ATOM 2594 C CA . HIS B 1 31 ? -18.266 -13.945 -13.633 1 94.75 31 HIS B CA 1
ATOM 2595 C C . HIS B 1 31 ? -16.75 -13.891 -13.766 1 94.75 31 HIS B C 1
ATOM 2597 O O . HIS B 1 31 ? -16.234 -13.188 -14.641 1 94.75 31 HIS B O 1
ATOM 2603 N N . ALA B 1 32 ? -16.078 -14.602 -12.898 1 96.5 32 ALA B N 1
ATOM 2604 C CA . ALA B 1 32 ? -14.617 -14.609 -12.93 1 96.5 32 ALA B CA 1
ATOM 2605 C C . ALA B 1 32 ? -14.094 -15.062 -14.289 1 96.5 32 ALA B C 1
ATOM 2607 O O . ALA B 1 32 ? -13.141 -14.484 -14.82 1 96.5 32 ALA B O 1
ATOM 2608 N N . LEU B 1 33 ? -14.734 -16.047 -14.844 1 96.25 33 LEU B N 1
ATOM 2609 C CA . LEU B 1 33 ? -14.336 -16.547 -16.156 1 96.25 33 LEU B CA 1
ATOM 2610 C C . LEU B 1 33 ? -14.602 -15.508 -17.234 1 96.25 33 LEU B C 1
ATOM 2612 O O . LEU B 1 33 ? -13.766 -15.305 -18.125 1 96.25 33 LEU B O 1
ATOM 2616 N N . THR B 1 34 ? -15.711 -14.852 -17.172 1 96.62 34 THR B N 1
ATOM 2617 C CA . THR B 1 34 ? -16.047 -13.781 -18.094 1 96.62 34 THR B CA 1
ATOM 2618 C C . THR B 1 34 ? -15.047 -12.641 -18 1 96.62 34 THR B C 1
ATOM 2620 O O . THR B 1 34 ? -14.633 -12.086 -19.016 1 96.62 34 THR B O 1
ATOM 2623 N N . ALA B 1 35 ? -14.703 -12.32 -16.797 1 97.25 35 ALA B N 1
ATOM 2624 C CA . ALA B 1 35 ? -13.734 -11.25 -16.562 1 97.25 35 ALA B CA 1
ATOM 2625 C C . ALA B 1 35 ? -12.375 -11.602 -17.156 1 97.25 35 ALA B C 1
ATOM 2627 O O . ALA B 1 35 ? -11.719 -10.75 -17.766 1 97.25 35 ALA B O 1
ATOM 2628 N N . ALA B 1 36 ? -11.969 -12.828 -16.969 1 98 36 ALA B N 1
ATOM 2629 C CA . ALA B 1 36 ? -10.695 -13.281 -17.531 1 98 36 ALA B CA 1
ATOM 2630 C C . ALA B 1 36 ? -10.695 -13.203 -19.047 1 98 36 ALA B C 1
ATOM 2632 O O . ALA B 1 36 ? -9.711 -12.773 -19.656 1 98 36 ALA B O 1
ATOM 2633 N N . LYS B 1 37 ? -11.773 -13.562 -19.641 1 98 37 LYS B N 1
ATOM 2634 C CA . LYS B 1 37 ? -11.906 -13.484 -21.094 1 98 37 LYS B CA 1
ATOM 2635 C C . LYS B 1 37 ? -11.828 -12.039 -21.594 1 98 37 LYS B C 1
ATOM 2637 O O . LYS B 1 37 ? -11.125 -11.75 -22.562 1 98 37 LYS B O 1
ATOM 2642 N N . HIS B 1 38 ? -12.523 -11.266 -20.938 1 98 38 HIS B N 1
ATOM 2643 C CA . HIS B 1 38 ? -12.508 -9.852 -21.281 1 98 38 HIS B CA 1
ATOM 2644 C C . HIS B 1 38 ? -11.102 -9.266 -21.172 1 98 38 HIS B C 1
ATOM 2646 O O . HIS B 1 38 ? -10.664 -8.492 -22.031 1 98 38 HIS B O 1
ATOM 2652 N N . ALA B 1 39 ? -10.453 -9.57 -20.062 1 98.19 39 ALA B N 1
ATOM 2653 C CA . ALA B 1 39 ? -9.078 -9.109 -19.875 1 98.19 39 ALA B CA 1
ATOM 2654 C C . ALA B 1 39 ? -8.195 -9.523 -21.047 1 98.19 39 ALA B C 1
ATOM 2656 O O . ALA B 1 39 ? -7.457 -8.703 -21.594 1 98.19 39 ALA B O 1
ATOM 2657 N N . ALA B 1 40 ? -8.297 -10.758 -21.406 1 98.38 40 ALA B N 1
ATOM 2658 C CA . ALA B 1 40 ? -7.496 -11.289 -22.516 1 98.38 40 ALA B CA 1
ATOM 2659 C C . ALA B 1 40 ? -7.785 -10.539 -23.812 1 98.38 40 ALA B C 1
ATOM 2661 O O . ALA B 1 40 ? -6.867 -10.203 -24.562 1 98.38 40 ALA B O 1
ATOM 2662 N N . GLU B 1 41 ? -9.016 -10.258 -24.047 1 98.44 41 GLU B N 1
ATOM 2663 C CA . GLU B 1 41 ? -9.406 -9.508 -25.234 1 98.44 41 GLU B CA 1
ATOM 2664 C C . GLU B 1 41 ? -8.82 -8.094 -25.219 1 98.44 41 GLU B C 1
ATOM 2666 O O . GLU B 1 41 ? -8.352 -7.602 -26.234 1 98.44 41 GLU B O 1
ATOM 2671 N N . HIS B 1 42 ? -8.906 -7.535 -24.094 1 97.94 42 HIS B N 1
ATOM 2672 C CA . HIS B 1 42 ? -8.367 -6.188 -23.953 1 97.94 42 HIS B CA 1
ATOM 2673 C C . HIS B 1 42 ? -6.848 -6.188 -24.125 1 97.94 42 HIS B C 1
ATOM 2675 O O . HIS B 1 42 ? -6.297 -5.293 -24.766 1 97.94 42 HIS B O 1
ATOM 2681 N N . PHE B 1 43 ? -6.172 -7.125 -23.516 1 97.88 43 PHE B N 1
ATOM 2682 C CA . PHE B 1 43 ? -4.73 -7.266 -23.688 1 97.88 43 PHE B CA 1
ATOM 2683 C C . PHE B 1 43 ? -4.371 -7.402 -25.156 1 97.88 43 PHE B C 1
ATOM 2685 O O . PHE B 1 43 ? -3.375 -6.84 -25.609 1 97.88 43 PHE B O 1
ATOM 2692 N N . GLU B 1 44 ? -5.148 -8.148 -25.875 1 97.81 44 GLU B N 1
ATOM 2693 C CA . GLU B 1 44 ? -4.941 -8.328 -27.312 1 97.81 44 GLU B CA 1
ATOM 2694 C C . GLU B 1 44 ? -5.125 -7.012 -28.062 1 97.81 44 GLU B C 1
ATOM 2696 O O . GLU B 1 44 ? -4.324 -6.672 -28.938 1 97.81 44 GLU B O 1
ATOM 2701 N N . GLU B 1 45 ? -6.168 -6.352 -27.734 1 97.69 45 GLU B N 1
ATOM 2702 C CA . GLU B 1 45 ? -6.465 -5.07 -28.359 1 97.69 45 GLU B CA 1
ATOM 2703 C C . GLU B 1 45 ? -5.32 -4.078 -28.156 1 97.69 45 GLU B C 1
ATOM 2705 O O . GLU B 1 45 ? -4.969 -3.336 -29.078 1 97.69 45 GLU B O 1
ATOM 2710 N N . GLU B 1 46 ? -4.773 -4.125 -27.016 1 95.69 46 GLU B N 1
ATOM 2711 C CA . GLU B 1 46 ? -3.691 -3.205 -26.672 1 95.69 46 GLU B CA 1
ATOM 2712 C C . GLU B 1 46 ? -2.342 -3.738 -27.141 1 95.69 46 GLU B C 1
ATOM 2714 O O . GLU B 1 46 ? 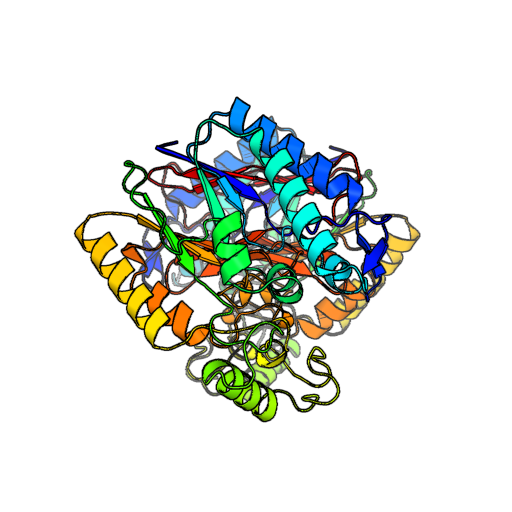-1.333 -3.033 -27.078 1 95.69 46 GLU B O 1
ATOM 2719 N N . GLN B 1 47 ? -2.354 -4.938 -27.578 1 95.38 47 GLN B N 1
ATOM 2720 C CA . GLN B 1 47 ? -1.153 -5.598 -28.078 1 95.38 47 GLN B CA 1
ATOM 2721 C C . GLN B 1 47 ? -0.034 -5.562 -27.047 1 95.38 47 GLN B C 1
ATOM 2723 O O . GLN B 1 47 ? 1.097 -5.184 -27.359 1 95.38 47 GLN B O 1
ATOM 2728 N N . VAL B 1 48 ? -0.352 -5.945 -25.797 1 94.62 48 VAL B N 1
ATOM 2729 C CA . VAL B 1 48 ? 0.681 -5.969 -24.766 1 94.62 48 VAL B CA 1
ATOM 2730 C C . VAL B 1 48 ? 1.701 -7.062 -25.078 1 94.62 48 VAL B C 1
ATOM 2732 O O . VAL B 1 48 ? 1.382 -8.039 -25.766 1 94.62 48 VAL B O 1
ATOM 2735 N N . GLN B 1 49 ? 2.926 -6.918 -24.578 1 91.62 49 GLN B N 1
ATOM 2736 C CA . GLN B 1 49 ? 4.023 -7.785 -25 1 91.62 49 GLN B CA 1
ATOM 2737 C C . GLN B 1 49 ? 3.938 -9.148 -24.312 1 91.62 49 GLN B C 1
ATOM 2739 O O . GLN B 1 49 ? 4.379 -10.156 -24.859 1 91.62 49 GLN B O 1
ATOM 2744 N N . CYS B 1 50 ? 3.369 -9.172 -23.125 1 91.62 50 CYS B N 1
ATOM 2745 C CA . CYS B 1 50 ? 3.137 -10.422 -22.406 1 91.62 50 CYS B CA 1
ATOM 2746 C C . CYS B 1 50 ? 2.066 -10.242 -21.328 1 91.62 50 CYS B C 1
ATOM 2748 O O . CYS B 1 50 ? 1.653 -9.117 -21.047 1 91.62 50 CYS B O 1
ATOM 2750 N N . VAL B 1 51 ? 1.582 -11.352 -20.812 1 93.88 51 VAL B N 1
ATOM 2751 C CA . VAL B 1 51 ? 0.6 -11.336 -19.734 1 93.88 51 VAL B CA 1
ATOM 2752 C C . VAL B 1 51 ? 1.104 -12.18 -18.578 1 93.88 51 VAL B C 1
ATOM 2754 O O . VAL B 1 51 ? 1.748 -13.211 -18.781 1 93.88 51 VAL B O 1
ATOM 2757 N N . VAL B 1 52 ? 0.845 -11.688 -17.391 1 94.31 52 VAL B N 1
ATOM 2758 C CA . VAL B 1 52 ? 1.246 -12.391 -16.188 1 94.31 52 VAL B CA 1
ATOM 2759 C C . VAL B 1 52 ? 0.008 -12.781 -15.375 1 94.31 52 VAL B C 1
ATOM 2761 O O . VAL B 1 52 ? -0.835 -11.938 -15.07 1 94.31 52 VAL B O 1
ATOM 2764 N N . ASN B 1 53 ? -0.149 -14.047 -15.109 1 95.38 53 ASN B N 1
ATOM 2765 C CA . ASN B 1 53 ? -1.11 -14.555 -14.133 1 95.38 53 ASN B CA 1
ATOM 2766 C C . ASN B 1 53 ? -0.422 -15 -12.844 1 95.38 53 ASN B C 1
ATOM 2768 O O . ASN B 1 53 ? 0.416 -15.906 -12.867 1 95.38 53 ASN B O 1
ATOM 2772 N N . LEU B 1 54 ? -0.835 -14.438 -11.711 1 96.5 54 LEU B N 1
ATOM 2773 C CA . LEU B 1 54 ? -0.074 -14.602 -10.477 1 96.5 54 LEU B CA 1
ATOM 2774 C C . LEU B 1 54 ? -0.627 -15.758 -9.656 1 96.5 54 LEU B C 1
ATOM 2776 O O . LEU B 1 54 ? -0.461 -15.789 -8.43 1 96.5 54 LEU B O 1
ATOM 2780 N N . GLY B 1 55 ? -1.368 -16.656 -10.297 1 95.38 55 GLY B N 1
ATOM 2781 C CA . GLY B 1 55 ? -1.759 -17.891 -9.625 1 95.38 55 GLY B CA 1
ATOM 2782 C C . GLY B 1 55 ? -3.219 -17.906 -9.219 1 95.38 55 GLY B C 1
ATOM 2783 O O . GLY B 1 55 ? -3.936 -16.922 -9.414 1 95.38 55 GLY B O 1
ATOM 2784 N N . ASP B 1 56 ? -3.648 -19.125 -8.797 1 96.5 56 ASP B N 1
ATOM 2785 C CA . ASP B 1 56 ? -5.012 -19.391 -8.352 1 96.5 56 ASP B CA 1
ATOM 2786 C C . ASP B 1 56 ? -6.016 -19.141 -9.477 1 96.5 56 ASP B C 1
ATOM 2788 O O . ASP B 1 56 ? -7.004 -18.438 -9.289 1 96.5 56 ASP B O 1
ATOM 2792 N N . ILE B 1 57 ? -5.82 -19.812 -10.594 1 94.38 57 ILE B N 1
ATOM 2793 C CA . ILE B 1 57 ? -6.703 -19.625 -11.734 1 94.38 57 ILE B CA 1
ATOM 2794 C C . ILE B 1 57 ? -8 -20.406 -11.516 1 94.38 57 ILE B C 1
ATOM 2796 O O . ILE B 1 57 ? -9.039 -20.062 -12.094 1 94.38 57 ILE B O 1
ATOM 2800 N N . ILE B 1 58 ? -7.902 -21.453 -10.625 1 91.62 58 ILE B N 1
ATOM 2801 C CA . ILE B 1 58 ? -9.102 -22.203 -10.273 1 91.62 58 ILE B CA 1
ATOM 2802 C C . ILE B 1 58 ? -9.297 -22.203 -8.766 1 91.62 58 ILE B C 1
ATOM 2804 O O . ILE B 1 58 ? -8.367 -21.891 -8.016 1 91.62 58 ILE B O 1
ATOM 2808 N N . ASP B 1 59 ? -10.516 -22.531 -8.352 1 90.25 59 ASP B N 1
ATOM 2809 C CA . ASP B 1 59 ? -10.82 -22.531 -6.922 1 90.25 59 ASP B CA 1
ATOM 2810 C C . ASP B 1 59 ? -10.539 -23.906 -6.297 1 90.25 59 ASP B C 1
ATOM 2812 O O . ASP B 1 59 ? -10.602 -24.922 -6.98 1 90.25 59 ASP B O 1
ATOM 2816 N N . GLY B 1 60 ? -10.328 -23.906 -5 1 84.12 60 GLY B N 1
ATOM 2817 C CA . GLY B 1 60 ? -10.141 -25.141 -4.258 1 84.12 60 GLY B CA 1
ATOM 2818 C C . GLY B 1 60 ? -11.344 -26.062 -4.312 1 84.12 60 GLY B C 1
ATOM 2819 O O . GLY B 1 60 ? -11.219 -27.266 -4.121 1 84.12 60 GLY B O 1
ATOM 2820 N N . LYS B 1 61 ? -12.469 -25.562 -4.617 1 81.56 61 LYS B N 1
ATOM 2821 C CA . LYS B 1 61 ? -13.719 -26.312 -4.656 1 81.56 61 LYS B CA 1
ATOM 2822 C C . LYS B 1 61 ? -13.719 -27.312 -5.809 1 81.56 61 LYS B C 1
ATOM 2824 O O . LYS B 1 61 ? -14.523 -28.25 -5.824 1 81.56 61 LYS B O 1
ATOM 2829 N N . CYS B 1 62 ? -12.883 -27.172 -6.766 1 81.81 62 CYS B N 1
ATOM 2830 C CA . CYS B 1 62 ? -12.789 -28.109 -7.887 1 81.81 62 CYS B CA 1
ATOM 2831 C C . CYS B 1 62 ? -12.219 -29.453 -7.438 1 81.81 62 CYS B C 1
ATOM 2833 O O . CYS B 1 62 ? -12.398 -30.469 -8.117 1 81.81 62 CYS B O 1
ATOM 2835 N N . ALA B 1 63 ? -11.539 -29.422 -6.25 1 73.38 63 ALA B N 1
ATOM 2836 C CA . ALA B 1 63 ? -10.922 -30.641 -5.734 1 73.38 63 ALA B CA 1
ATOM 2837 C C . ALA B 1 63 ? -11.93 -31.5 -4.961 1 73.38 63 ALA B C 1
ATOM 2839 O O . ALA B 1 63 ? -11.734 -32.688 -4.789 1 73.38 63 ALA B O 1
ATOM 2840 N N . ASP B 1 64 ? -12.898 -31 -4.199 1 62.38 64 ASP B N 1
ATOM 2841 C CA . ASP B 1 64 ? -13.828 -31.672 -3.305 1 62.38 64 ASP B CA 1
ATOM 2842 C C . ASP B 1 64 ? -14.664 -32.688 -4.066 1 62.38 64 ASP B C 1
ATOM 2844 O O . ASP B 1 64 ? -15.164 -33.656 -3.477 1 62.38 64 ASP B O 1
ATOM 2848 N N . LYS B 1 65 ? -14.867 -32.875 -5.441 1 52.06 65 LYS B N 1
ATOM 2849 C CA . LYS B 1 65 ? -15.828 -33.812 -6.027 1 52.06 65 LYS B CA 1
ATOM 2850 C C . LYS B 1 65 ? -15.172 -35.156 -6.332 1 52.06 65 LYS B C 1
ATOM 2852 O O . LYS B 1 65 ? -13.992 -35.219 -6.684 1 52.06 65 LYS B O 1
ATOM 2857 N N . SER B 1 66 ? -15.453 -36.281 -5.625 1 47.12 66 SER B N 1
ATOM 2858 C CA . SER B 1 66 ? -15.125 -37.688 -5.785 1 47.12 66 SER B CA 1
ATOM 2859 C C . SER B 1 66 ? -14.656 -38 -7.207 1 47.12 66 SER B C 1
ATOM 2861 O O . SER B 1 66 ? -13.805 -38.844 -7.414 1 47.12 66 SER B O 1
ATOM 2863 N N . GLU B 1 67 ? -15.312 -37.75 -8.164 1 46.94 67 GLU B N 1
ATOM 2864 C CA . GLU B 1 67 ? -15.07 -38.125 -9.562 1 46.94 67 GLU B CA 1
ATOM 2865 C C . GLU B 1 67 ? -14.117 -37.125 -10.227 1 46.94 67 GLU B C 1
ATOM 2867 O O . GLU B 1 67 ? -13.875 -37.188 -11.43 1 46.94 67 GLU B O 1
ATOM 2872 N N . VAL B 1 68 ? -13.164 -36.188 -9.375 1 52.34 68 VAL B N 1
ATOM 2873 C CA . VAL B 1 68 ? -13.078 -34.75 -9.5 1 52.34 68 VAL B CA 1
ATOM 2874 C C . VAL B 1 68 ? -11.75 -34.375 -10.141 1 52.34 68 VAL B C 1
ATOM 2876 O O . VAL B 1 68 ? -11.375 -33.188 -10.141 1 52.34 68 VAL B O 1
ATOM 2879 N N . ILE B 1 69 ? -10.781 -35.312 -10.312 1 56.56 69 ILE B N 1
ATOM 2880 C CA . ILE B 1 69 ? -9.602 -34.844 -11.047 1 56.56 69 ILE B CA 1
ATOM 2881 C C . ILE B 1 69 ? -10.031 -34.25 -12.375 1 56.56 69 ILE B C 1
ATOM 2883 O O . ILE B 1 69 ? -9.5 -33.219 -12.789 1 56.56 69 ILE B O 1
ATOM 2887 N N . SER B 1 70 ? -11.039 -34.781 -12.844 1 70.38 70 SER B N 1
ATOM 2888 C CA . SER B 1 70 ? -11.5 -34.312 -14.148 1 70.38 70 SER B CA 1
ATOM 2889 C C . SER B 1 70 ? -12.062 -32.875 -14.062 1 70.38 70 SER B C 1
ATOM 2891 O O . SER B 1 70 ? -11.812 -32.062 -14.945 1 70.38 70 SER B O 1
ATOM 2893 N N . VAL B 1 71 ? -12.562 -32.625 -12.961 1 77.94 71 VAL B N 1
ATOM 2894 C CA . VAL B 1 71 ? -13.188 -31.328 -12.828 1 77.94 71 VAL B CA 1
ATOM 2895 C C . VAL B 1 71 ? -12.109 -30.25 -12.766 1 77.94 71 VAL B C 1
ATOM 2897 O O . VAL B 1 71 ? -12.242 -29.188 -13.391 1 77.94 71 VAL B O 1
ATOM 2900 N N . SER B 1 72 ? -11.094 -30.578 -12.078 1 85.56 72 SER B N 1
ATOM 2901 C CA . SER B 1 72 ? -9.992 -29.641 -11.961 1 85.56 72 SER B CA 1
ATOM 2902 C C . SER B 1 72 ? -9.32 -29.391 -13.305 1 85.56 72 SER B C 1
ATOM 2904 O O . SER B 1 72 ? -9.031 -28.25 -13.664 1 85.56 72 SER B O 1
ATOM 2906 N N . HIS B 1 73 ? -9.164 -30.438 -14.016 1 87.25 73 HIS B N 1
ATOM 2907 C CA . HIS B 1 73 ? -8.555 -30.312 -15.336 1 87.25 73 HIS B CA 1
ATOM 2908 C C . HIS B 1 73 ? -9.43 -29.484 -16.266 1 87.25 73 HIS B C 1
ATOM 2910 O O . HIS B 1 73 ? -8.938 -28.609 -16.984 1 87.25 73 HIS B O 1
ATOM 2916 N N . ASP B 1 74 ? -10.68 -29.797 -16.188 1 89.62 74 ASP B N 1
ATOM 2917 C CA . ASP B 1 74 ? -11.617 -29.078 -17.047 1 89.62 74 ASP B CA 1
ATOM 2918 C C . ASP B 1 74 ? -11.672 -27.609 -16.688 1 89.62 74 ASP B C 1
ATOM 2920 O O . ASP B 1 74 ? -11.766 -26.75 -17.562 1 89.62 74 ASP B O 1
ATOM 2924 N N . ALA B 1 75 ? -11.633 -27.359 -15.453 1 92.06 75 ALA B N 1
ATOM 2925 C CA . ALA B 1 75 ? -11.68 -25.984 -15 1 92.06 75 ALA B CA 1
ATOM 2926 C C . ALA B 1 75 ? -10.453 -25.203 -15.477 1 92.06 75 ALA B C 1
ATOM 2928 O O . ALA B 1 75 ? -10.57 -24.062 -15.914 1 92.06 75 ALA B O 1
ATOM 2929 N N . ILE B 1 76 ? -9.312 -25.797 -15.375 1 92.62 76 ILE B N 1
ATOM 2930 C CA . ILE B 1 76 ? -8.094 -25.172 -15.867 1 92.62 76 ILE B CA 1
ATOM 2931 C C . ILE B 1 76 ? -8.219 -24.906 -17.359 1 92.62 76 ILE B C 1
ATOM 2933 O O . ILE B 1 76 ? -7.863 -23.828 -17.844 1 92.62 76 ILE B O 1
ATOM 2937 N N . ASP B 1 77 ? -8.742 -25.875 -18.094 1 93.31 77 ASP B N 1
ATOM 2938 C CA . ASP B 1 77 ? -8.922 -25.719 -19.531 1 93.31 77 ASP B CA 1
ATOM 2939 C C . ASP B 1 77 ? -9.867 -24.562 -19.844 1 93.31 77 ASP B C 1
ATOM 2941 O O . ASP B 1 77 ? -9.664 -23.828 -20.812 1 93.31 77 ASP B O 1
ATOM 2945 N N . ASP B 1 78 ? -10.914 -24.484 -19.062 1 94.88 78 ASP B N 1
ATOM 2946 C CA . ASP B 1 78 ? -11.844 -23.375 -19.25 1 94.88 78 ASP B CA 1
ATOM 2947 C C . ASP B 1 78 ? -11.125 -22.031 -19.141 1 94.88 78 ASP B C 1
ATOM 2949 O O . ASP B 1 78 ? -11.336 -21.141 -19.984 1 94.88 78 ASP B O 1
ATOM 2953 N N . VAL B 1 79 ? -10.305 -21.891 -18.125 1 96.31 79 VAL B N 1
ATOM 2954 C CA . VAL B 1 79 ? -9.602 -20.625 -17.906 1 96.31 79 VAL B CA 1
ATOM 2955 C C . VAL B 1 79 ? -8.602 -20.406 -19.031 1 96.31 79 VAL B C 1
ATOM 2957 O O . VAL B 1 79 ? -8.492 -19.297 -19.562 1 96.31 79 VAL B O 1
ATOM 2960 N N . LEU B 1 80 ? -7.898 -21.453 -19.422 1 95.19 80 LEU B N 1
ATOM 2961 C CA . LEU B 1 80 ? -6.922 -21.328 -20.5 1 95.19 80 LEU B CA 1
ATOM 2962 C C . LEU B 1 80 ? -7.602 -20.953 -21.812 1 95.19 80 LEU B C 1
ATOM 2964 O O . LEU B 1 80 ? -7.059 -20.172 -22.594 1 95.19 80 LEU B O 1
ATOM 2968 N N . ASN B 1 81 ? -8.711 -21.484 -22.031 1 96.25 81 ASN B N 1
ATOM 2969 C CA . ASN B 1 81 ? -9.484 -21.109 -23.219 1 96.25 81 ASN B CA 1
ATOM 2970 C C . ASN B 1 81 ? -9.891 -19.641 -23.188 1 96.25 81 ASN B C 1
ATOM 2972 O O . ASN B 1 81 ? -9.797 -18.938 -24.203 1 96.25 81 ASN B O 1
ATOM 2976 N N . ALA B 1 82 ? -10.383 -19.234 -22.047 1 97.31 82 ALA B N 1
ATOM 2977 C CA . ALA B 1 82 ? -10.734 -17.812 -21.891 1 97.31 82 ALA B CA 1
ATOM 2978 C C . ALA B 1 82 ? -9.539 -16.922 -22.172 1 97.31 82 ALA B C 1
ATOM 2980 O O . ALA B 1 82 ? -9.648 -15.93 -22.891 1 97.31 82 ALA B O 1
ATOM 2981 N N . LEU B 1 83 ? -8.422 -17.281 -21.625 1 97.25 83 LEU B N 1
ATOM 2982 C CA . LEU B 1 83 ? -7.219 -16.469 -21.75 1 97.25 83 LEU B CA 1
ATOM 2983 C C . LEU B 1 83 ? -6.633 -16.578 -23.141 1 97.25 83 LEU B C 1
ATOM 2985 O O . LEU B 1 83 ? -5.816 -15.734 -23.547 1 97.25 83 LEU B O 1
ATOM 2989 N N . SER B 1 84 ? -7.012 -17.516 -23.938 1 96.75 84 SER B N 1
ATOM 2990 C CA . SER B 1 84 ? -6.48 -17.75 -25.266 1 96.75 84 SER B CA 1
ATOM 2991 C C . SER B 1 84 ? -6.887 -16.656 -26.234 1 96.75 84 SER B C 1
ATOM 2993 O O . SER B 1 84 ? -6.355 -16.562 -27.344 1 96.75 84 SER B O 1
ATOM 2995 N N . ARG B 1 85 ? -7.805 -15.82 -25.781 1 97.69 85 ARG B N 1
ATOM 2996 C CA . ARG B 1 85 ? -8.156 -14.656 -26.578 1 97.69 85 ARG B CA 1
ATOM 2997 C C . ARG B 1 85 ? -6.957 -13.727 -26.75 1 97.69 85 ARG B C 1
ATOM 2999 O O . ARG B 1 85 ? -6.938 -12.891 -27.656 1 97.69 85 ARG B O 1
ATOM 3006 N N . TYR B 1 86 ? -6.102 -13.75 -25.844 1 97.62 86 TYR B N 1
ATOM 3007 C CA . TYR B 1 86 ? -4.805 -13.109 -26.016 1 97.62 86 TYR B CA 1
ATOM 3008 C C . TYR B 1 86 ? -3.854 -14 -26.812 1 97.62 86 TYR B C 1
ATOM 3010 O O . TYR B 1 86 ? -3.518 -15.102 -26.375 1 97.62 86 TYR B O 1
ATOM 3018 N N . LYS B 1 87 ? -3.377 -13.469 -27.984 1 95.5 87 LYS B N 1
ATOM 3019 C CA . LYS B 1 87 ? -2.627 -14.344 -28.891 1 95.5 87 LYS B CA 1
ATOM 3020 C C . LYS B 1 87 ? -1.273 -13.727 -29.234 1 95.5 87 LYS B C 1
ATOM 3022 O O . LYS B 1 87 ? -0.384 -14.422 -29.734 1 95.5 87 LYS B O 1
ATOM 3027 N N . CYS B 1 88 ? -1.148 -12.5 -28.984 1 91.94 88 CYS B N 1
ATOM 3028 C CA . CYS B 1 88 ? -0.015 -11.797 -29.562 1 91.94 88 CYS B CA 1
ATOM 3029 C C . CYS B 1 88 ? 1.251 -12.023 -28.75 1 91.94 88 CYS B C 1
ATOM 3031 O O . CYS B 1 88 ? 2.348 -11.664 -29.188 1 91.94 88 CYS B O 1
ATOM 3033 N N . GLY B 1 89 ? 1.146 -12.57 -27.578 1 89.56 89 GLY B N 1
ATOM 3034 C CA . GLY B 1 89 ? 2.307 -12.828 -26.734 1 89.56 89 GLY B CA 1
ATOM 3035 C C . GLY B 1 89 ? 2.135 -14.031 -25.828 1 89.56 89 GLY B C 1
ATOM 3036 O O . GLY B 1 89 ? 1.209 -14.82 -26.016 1 89.56 89 GLY B O 1
ATOM 3037 N N . ARG B 1 90 ? 3.029 -14.18 -24.875 1 89.12 90 ARG B N 1
ATOM 3038 C CA . ARG B 1 90 ? 3.012 -15.297 -23.938 1 89.12 90 ARG B CA 1
ATOM 3039 C C . ARG B 1 90 ? 2.291 -14.922 -22.656 1 89.12 90 ARG B C 1
ATOM 3041 O O . ARG B 1 90 ? 2.283 -13.75 -22.266 1 89.12 90 ARG B O 1
ATOM 3048 N N . ILE B 1 91 ? 1.752 -15.953 -22.031 1 91.38 91 ILE B N 1
ATOM 3049 C CA . ILE B 1 91 ? 1.207 -15.797 -20.688 1 91.38 91 ILE B CA 1
ATOM 3050 C C . ILE B 1 91 ? 2.1 -16.516 -19.688 1 91.38 91 ILE B C 1
ATOM 3052 O O . ILE B 1 91 ? 2.338 -17.734 -19.812 1 91.38 91 ILE B O 1
ATOM 3056 N N . LEU B 1 92 ? 2.607 -15.773 -18.781 1 90.31 92 LEU B N 1
ATOM 3057 C CA . LEU B 1 92 ? 3.393 -16.328 -17.688 1 90.31 92 LEU B CA 1
ATOM 3058 C C . LEU B 1 92 ? 2.504 -16.656 -16.484 1 90.31 92 LEU B C 1
ATOM 3060 O O . LEU B 1 92 ? 1.756 -15.789 -16.016 1 90.31 92 LEU B O 1
ATOM 3064 N N . HIS B 1 93 ? 2.572 -17.906 -16.047 1 91.88 93 HIS B N 1
ATOM 3065 C CA . HIS B 1 93 ? 1.777 -18.328 -14.891 1 91.88 93 HIS B CA 1
ATOM 3066 C C . HIS B 1 93 ? 2.66 -18.578 -13.672 1 91.88 93 HIS B C 1
ATOM 3068 O O . HIS B 1 93 ? 3.832 -18.938 -13.812 1 91.88 93 HIS B O 1
ATOM 3074 N N . THR B 1 94 ? 2.076 -18.375 -12.5 1 91.5 94 THR B N 1
ATOM 3075 C CA . THR B 1 94 ? 2.688 -18.797 -11.242 1 91.5 94 THR B CA 1
ATOM 3076 C C . THR B 1 94 ? 1.85 -19.875 -10.562 1 91.5 94 THR B C 1
ATOM 3078 O O . THR B 1 94 ? 0.666 -20.031 -10.875 1 91.5 94 THR B O 1
ATOM 3081 N N . TYR B 1 95 ? 2.521 -20.641 -9.688 1 89.25 95 TYR B N 1
ATOM 3082 C CA . TYR B 1 95 ? 1.769 -21.562 -8.844 1 89.25 95 TYR B CA 1
ATOM 3083 C C . TYR B 1 95 ? 0.976 -20.812 -7.785 1 89.25 95 TYR B C 1
ATOM 3085 O O . TYR B 1 95 ? 1.472 -19.844 -7.203 1 89.25 95 TYR B O 1
ATOM 3093 N N . GLY B 1 96 ? -0.255 -21.188 -7.543 1 94.25 96 GLY B N 1
ATOM 3094 C CA . GLY B 1 96 ? -1.043 -20.797 -6.379 1 94.25 96 GLY B CA 1
ATOM 3095 C C . GLY B 1 96 ? -1.47 -21.984 -5.539 1 94.25 96 GLY B C 1
ATOM 3096 O O . GLY B 1 96 ? -1.379 -23.141 -5.98 1 94.25 96 GLY B O 1
ATOM 3097 N N . ASN B 1 97 ? -1.875 -21.75 -4.328 1 94.25 97 ASN B N 1
ATOM 3098 C CA . ASN B 1 97 ? -2.256 -22.875 -3.473 1 94.25 97 ASN B CA 1
ATOM 3099 C C . ASN B 1 97 ? -3.49 -23.594 -4.008 1 94.25 97 ASN B C 1
ATOM 3101 O O . ASN B 1 97 ? -3.643 -24.797 -3.816 1 94.25 97 ASN B O 1
ATOM 3105 N N . HIS B 1 98 ? -4.336 -22.969 -4.719 1 92.5 98 HIS B N 1
ATOM 3106 C CA . HIS B 1 98 ? -5.551 -23.609 -5.207 1 92.5 98 HIS B CA 1
ATOM 3107 C C . HIS B 1 98 ? -5.242 -24.594 -6.328 1 92.5 98 HIS B C 1
ATOM 3109 O O . HIS B 1 98 ? -5.859 -25.656 -6.418 1 92.5 98 HIS B O 1
ATOM 3115 N N . GLU B 1 99 ? -4.293 -24.266 -7.211 1 88.62 99 GLU B N 1
ATOM 3116 C CA . GLU B 1 99 ? -3.854 -25.25 -8.195 1 88.62 99 GLU B CA 1
ATOM 3117 C C . GLU B 1 99 ? -3.244 -26.469 -7.512 1 88.62 99 GLU B C 1
ATOM 3119 O O . GLU B 1 99 ? -3.475 -27.609 -7.938 1 88.62 99 GLU B O 1
ATOM 3124 N N . LEU B 1 100 ? -2.568 -26.156 -6.465 1 89 100 LEU B N 1
ATOM 3125 C CA . LEU B 1 100 ? -1.791 -27.203 -5.828 1 89 100 LEU B CA 1
ATOM 3126 C C . LEU B 1 100 ? -2.676 -28.062 -4.926 1 89 100 LEU B C 1
ATOM 3128 O O . LEU B 1 100 ? -2.291 -29.172 -4.543 1 89 100 LEU B O 1
ATOM 3132 N N . TYR B 1 101 ? -3.898 -27.594 -4.625 1 86.88 101 TYR B N 1
ATOM 3133 C CA . TYR B 1 101 ? -4.906 -28.438 -3.992 1 86.88 101 TYR B CA 1
ATOM 3134 C C . TYR B 1 101 ? -5.477 -29.438 -4.984 1 86.88 101 TYR B C 1
ATOM 3136 O O . TYR B 1 101 ? -5.973 -30.5 -4.59 1 86.88 101 TYR B O 1
ATOM 3144 N N . ASN B 1 102 ? -5.418 -29.094 -6.23 1 83.81 102 ASN B N 1
ATOM 3145 C CA . ASN B 1 102 ? -6.219 -29.797 -7.227 1 83.81 102 ASN B CA 1
ATOM 3146 C C . ASN B 1 102 ? -5.371 -30.766 -8.039 1 83.81 102 ASN B C 1
ATOM 3148 O O . ASN B 1 102 ? -5.828 -31.859 -8.383 1 83.81 102 ASN B O 1
ATOM 3152 N N . LEU B 1 103 ? -4.145 -30.344 -8.414 1 83.31 103 LEU B N 1
ATOM 3153 C CA . LEU B 1 103 ? -3.326 -31.141 -9.32 1 83.31 103 LEU B CA 1
ATOM 3154 C C . LEU B 1 103 ? -1.885 -31.203 -8.828 1 83.31 103 LEU B C 1
ATOM 3156 O O . LEU B 1 103 ? -1.403 -30.281 -8.164 1 83.31 103 LEU B O 1
ATOM 3160 N N . ALA B 1 104 ? -1.28 -32.281 -9.273 1 81.62 104 ALA B N 1
ATOM 3161 C CA . ALA B 1 104 ? 0.152 -32.406 -9.023 1 81.62 104 ALA B CA 1
ATOM 3162 C C . ALA B 1 104 ? 0.952 -31.438 -9.891 1 81.62 104 ALA B C 1
ATOM 3164 O O . ALA B 1 104 ? 0.477 -31 -10.938 1 81.62 104 ALA B O 1
ATOM 3165 N N . ARG B 1 105 ? 2.127 -31.125 -9.523 1 81.81 105 ARG B N 1
ATOM 3166 C CA . ARG B 1 105 ? 2.982 -30.156 -10.203 1 81.81 105 ARG B CA 1
ATOM 3167 C C . ARG B 1 105 ? 3.219 -30.562 -11.656 1 81.81 105 ARG B C 1
ATOM 3169 O O . ARG B 1 105 ? 3.271 -29.703 -12.539 1 81.81 105 ARG B O 1
ATOM 3176 N N . GLU B 1 106 ? 3.381 -31.812 -11.844 1 78.94 106 GLU B N 1
ATOM 3177 C CA . GLU B 1 106 ? 3.631 -32.281 -13.203 1 78.94 106 GLU B CA 1
ATOM 3178 C C . GLU B 1 106 ? 2.475 -31.938 -14.133 1 78.94 106 GLU B C 1
ATOM 3180 O O . GLU B 1 106 ? 2.693 -31.484 -15.258 1 78.94 106 GLU B O 1
ATOM 3185 N N . GLY B 1 107 ? 1.315 -32.219 -13.648 1 80.56 107 GLY B N 1
ATOM 3186 C CA . GLY B 1 107 ? 0.141 -31.859 -14.438 1 80.56 107 GLY B CA 1
ATOM 3187 C C . GLY B 1 107 ? -0.005 -30.375 -14.664 1 80.56 107 GLY B C 1
ATOM 3188 O O . GLY B 1 107 ? -0.355 -29.938 -15.766 1 80.56 107 GLY B O 1
ATOM 3189 N N . LEU B 1 108 ? 0.269 -29.609 -13.672 1 85.44 108 LEU B N 1
ATOM 3190 C CA . LEU B 1 108 ? 0.175 -28.156 -13.766 1 85.44 108 LEU B CA 1
ATOM 3191 C C . LEU B 1 108 ? 1.22 -27.609 -14.734 1 85.44 108 LEU B C 1
ATOM 3193 O O . LEU B 1 108 ? 0.924 -26.719 -15.531 1 85.44 108 LEU B O 1
ATOM 3197 N N . ALA B 1 109 ? 2.428 -28.094 -14.594 1 79.62 109 ALA B N 1
ATOM 3198 C CA . ALA B 1 109 ? 3.512 -27.641 -15.461 1 79.62 109 ALA B CA 1
ATOM 3199 C C . ALA B 1 109 ? 3.178 -27.875 -16.922 1 79.62 109 ALA B C 1
ATOM 3201 O O . ALA B 1 109 ? 3.477 -27.047 -17.781 1 79.62 109 ALA B O 1
ATOM 3202 N N . GLU B 1 110 ? 2.602 -28.938 -17.219 1 81.56 110 GLU B N 1
ATOM 3203 C CA . GLU B 1 110 ? 2.217 -29.266 -18.578 1 81.56 110 GLU B CA 1
ATOM 3204 C C . GLU B 1 110 ? 1.151 -28.312 -19.094 1 81.56 110 GLU B C 1
ATOM 3206 O O . GLU B 1 110 ? 1.215 -27.859 -20.25 1 81.56 110 GLU B O 1
ATOM 3211 N N . LYS B 1 111 ? 0.293 -27.984 -18.297 1 84.81 111 LYS B N 1
ATOM 3212 C CA . LYS B 1 111 ? -0.839 -27.172 -18.719 1 84.81 111 LYS B CA 1
ATOM 3213 C C . LYS B 1 111 ? -0.48 -25.688 -18.719 1 84.81 111 LYS B C 1
ATOM 3215 O O . LYS B 1 111 ? -0.882 -24.938 -19.609 1 84.81 111 LYS B O 1
ATOM 3220 N N . LEU B 1 112 ? 0.272 -25.25 -17.703 1 85.25 112 LEU B N 1
ATOM 3221 C CA . LEU B 1 112 ? 0.482 -23.828 -17.484 1 85.25 112 LEU B CA 1
ATOM 3222 C C . LEU B 1 112 ? 1.872 -23.406 -17.953 1 85.25 112 LEU B C 1
ATOM 3224 O O . LEU B 1 112 ? 2.168 -22.219 -18.031 1 85.25 112 LEU B O 1
ATOM 3228 N N . GLY B 1 113 ? 2.66 -24.312 -18.281 1 76.81 113 GLY B N 1
ATOM 3229 C CA . GLY B 1 113 ? 3.996 -23.984 -18.75 1 76.81 113 GLY B CA 1
ATOM 3230 C C . GLY B 1 113 ? 4.793 -23.156 -17.766 1 76.81 113 GLY B C 1
ATOM 3231 O O . GLY B 1 113 ? 5.457 -22.188 -18.141 1 76.81 113 GLY B O 1
ATOM 3232 N N . ILE B 1 114 ? 4.555 -23.328 -16.547 1 67.75 114 ILE B N 1
ATOM 3233 C CA . ILE B 1 114 ? 5.145 -22.5 -15.5 1 67.75 114 ILE B CA 1
ATOM 3234 C C . ILE B 1 114 ? 6.664 -22.672 -15.5 1 67.75 114 ILE B C 1
ATOM 3236 O O . ILE B 1 114 ? 7.172 -23.75 -15.164 1 67.75 114 ILE B O 1
ATOM 3240 N N . PRO B 1 115 ? 7.242 -21.875 -16.562 1 62.28 115 PRO B N 1
ATOM 3241 C CA . PRO B 1 115 ? 8.664 -21.734 -16.234 1 62.28 115 PRO B CA 1
ATOM 3242 C C . PRO B 1 115 ? 8.945 -20.547 -15.305 1 62.28 115 PRO B C 1
ATOM 3244 O O . PRO B 1 115 ? 8.164 -19.594 -15.258 1 62.28 115 PRO B O 1
ATOM 3247 N N . PHE B 1 116 ? 9.898 -20.609 -14.281 1 58.12 116 PHE B N 1
ATOM 3248 C CA . PHE B 1 116 ? 10.242 -19.609 -13.273 1 58.12 116 PHE B CA 1
ATOM 3249 C C . PHE B 1 116 ? 10.797 -18.359 -13.93 1 58.12 116 PHE B C 1
ATOM 3251 O O . PHE B 1 116 ? 10.617 -17.25 -13.406 1 58.12 116 PHE B O 1
ATOM 3258 N N . THR B 1 117 ? 11.531 -18.484 -15.117 1 58.47 117 THR B N 1
ATOM 3259 C CA . THR B 1 117 ? 12.227 -17.297 -15.609 1 58.47 117 THR B CA 1
ATOM 3260 C C . THR B 1 117 ? 11.773 -16.953 -17.016 1 58.47 117 THR B C 1
ATOM 3262 O O . THR B 1 117 ? 11.484 -17.844 -17.828 1 58.47 117 THR B O 1
ATOM 3265 N N . LEU B 1 118 ? 10.945 -15.852 -17.234 1 59.25 118 LEU B N 1
ATOM 3266 C CA . LEU B 1 118 ? 10.828 -15.422 -18.609 1 59.25 118 LEU B CA 1
ATOM 3267 C C . LEU B 1 118 ? 11.977 -14.492 -19 1 59.25 118 LEU B C 1
ATOM 3269 O O . LEU B 1 118 ? 12.344 -13.602 -18.219 1 59.25 118 LEU B O 1
ATOM 3273 N N . GLU B 1 119 ? 12.656 -14.914 -20.062 1 55.09 119 GLU B N 1
ATOM 3274 C CA . GLU B 1 119 ? 13.828 -14.305 -20.703 1 55.09 119 GLU B CA 1
ATOM 3275 C C . GLU B 1 119 ? 13.531 -12.883 -21.156 1 55.09 119 GLU B C 1
ATOM 3277 O O . GLU B 1 119 ? 12.375 -12.523 -21.391 1 55.09 119 GLU B O 1
ATOM 3282 N N . PRO B 1 120 ? 14.508 -12.148 -21.469 1 59.12 120 PRO B N 1
ATOM 3283 C CA . PRO B 1 120 ? 14.703 -10.766 -21.891 1 59.12 120 PRO B CA 1
ATOM 3284 C C . PRO B 1 120 ? 13.719 -10.344 -22.984 1 59.12 120 PRO B C 1
ATOM 3286 O O . PRO B 1 120 ? 13.461 -11.109 -23.906 1 59.12 120 PRO B O 1
ATOM 3289 N N . THR B 1 121 ? 12.781 -9.445 -22.656 1 59.62 121 THR B N 1
ATOM 3290 C CA . THR B 1 121 ? 11.812 -8.875 -23.578 1 59.62 121 THR B CA 1
ATOM 3291 C C . THR B 1 121 ? 12.508 -8.086 -24.688 1 59.62 121 THR B C 1
ATOM 3293 O O . THR B 1 121 ? 11.859 -7.566 -25.594 1 59.62 121 THR B O 1
ATOM 3296 N N . GLY B 1 122 ? 13.812 -8.219 -24.75 1 61.06 122 GLY B N 1
ATOM 3297 C CA . GLY B 1 122 ? 14.523 -7.305 -25.641 1 61.06 122 GLY B CA 1
ATOM 3298 C C . GLY B 1 122 ? 14.625 -5.898 -25.078 1 61.06 122 GLY B C 1
ATOM 3299 O O . GLY B 1 122 ? 15.523 -5.145 -25.453 1 61.06 122 GLY B O 1
ATOM 3300 N N . ASP B 1 123 ? 13.727 -5.484 -24.312 1 66.56 123 ASP B N 1
ATOM 3301 C CA . ASP B 1 123 ? 13.68 -4.141 -23.734 1 66.56 123 ASP B CA 1
ATOM 3302 C C . ASP B 1 123 ? 14.469 -4.074 -22.438 1 66.56 123 ASP B C 1
ATOM 3304 O O . ASP B 1 123 ? 14.227 -3.197 -21.609 1 66.56 123 ASP B O 1
ATOM 3308 N N . LEU B 1 124 ? 15.398 -5.113 -22.328 1 83.38 124 LEU B N 1
ATOM 3309 C CA . LEU B 1 124 ? 16.25 -5.164 -21.156 1 83.38 124 LEU B CA 1
ATOM 3310 C C . LEU B 1 124 ? 15.43 -5.348 -19.891 1 83.38 124 LEU B C 1
ATOM 3312 O O . LEU B 1 124 ? 15.695 -4.703 -18.875 1 83.38 124 LEU B O 1
ATOM 3316 N N . LEU B 1 125 ? 14.32 -6.016 -20.062 1 90.06 125 LEU B N 1
ATOM 3317 C CA . LEU B 1 125 ? 13.477 -6.395 -18.938 1 90.06 125 LEU B CA 1
ATOM 3318 C C . LEU B 1 125 ? 13.391 -7.91 -18.797 1 90.06 125 LEU B C 1
ATOM 3320 O O . LEU B 1 125 ? 13.25 -8.617 -19.797 1 90.06 125 LEU B O 1
ATOM 3324 N N . ARG B 1 126 ? 13.57 -8.367 -17.547 1 91.12 126 ARG B N 1
ATOM 3325 C CA . ARG B 1 126 ? 13.453 -9.797 -17.266 1 91.12 126 ARG B CA 1
ATOM 3326 C C . ARG B 1 126 ? 12.438 -10.055 -16.156 1 91.12 126 ARG B C 1
ATOM 3328 O O . ARG B 1 126 ? 12.398 -9.32 -15.164 1 91.12 126 ARG B O 1
ATOM 3335 N N . PHE B 1 127 ? 11.625 -11.062 -16.375 1 92.62 127 PHE B N 1
ATOM 3336 C CA . PHE B 1 127 ? 10.703 -11.531 -15.344 1 92.62 127 PHE B CA 1
ATOM 3337 C C . PHE B 1 127 ? 11.25 -12.773 -14.656 1 92.62 127 PHE B C 1
ATOM 3339 O O . PHE B 1 127 ? 11.672 -13.727 -15.328 1 92.62 127 PHE B O 1
ATOM 3346 N N . LEU B 1 128 ? 11.273 -12.773 -13.359 1 92.69 128 LEU B N 1
ATOM 3347 C CA . LEU B 1 128 ? 11.594 -13.961 -12.586 1 92.69 128 LEU B CA 1
ATOM 3348 C C . LEU B 1 128 ? 10.391 -14.445 -11.797 1 92.69 128 LEU B C 1
ATOM 3350 O O . LEU B 1 128 ? 9.836 -13.695 -10.984 1 92.69 128 LEU B O 1
ATOM 3354 N N . VAL B 1 129 ? 9.969 -15.664 -12.023 1 92.62 129 VAL B N 1
ATOM 3355 C CA . VAL B 1 129 ? 8.844 -16.25 -11.32 1 92.62 129 VAL B CA 1
ATOM 3356 C C . VAL B 1 129 ? 9.352 -17.156 -10.188 1 92.62 129 VAL B C 1
ATOM 3358 O O . VAL B 1 129 ? 10.039 -18.141 -10.438 1 92.62 129 VAL B O 1
ATOM 3361 N N . ILE B 1 130 ? 8.945 -16.781 -8.945 1 92.56 130 ILE B N 1
ATOM 3362 C CA . ILE B 1 130 ? 9.32 -17.547 -7.77 1 92.56 130 ILE B CA 1
ATOM 3363 C C . ILE B 1 130 ? 8.211 -18.547 -7.43 1 92.56 130 ILE B C 1
ATOM 3365 O O . ILE B 1 130 ? 7.031 -18.203 -7.453 1 92.56 130 ILE B O 1
ATOM 3369 N N . ASP B 1 131 ? 8.68 -19.781 -7.238 1 92 131 ASP B N 1
ATOM 3370 C CA . ASP B 1 131 ? 7.777 -20.75 -6.629 1 92 131 ASP B CA 1
ATOM 3371 C C . ASP B 1 131 ? 7.715 -20.562 -5.113 1 92 131 ASP B C 1
ATOM 3373 O O . ASP B 1 131 ? 8.523 -21.141 -4.383 1 92 131 ASP B O 1
ATOM 3377 N N . SER B 1 132 ? 6.707 -19.891 -4.66 1 94.5 132 SER B N 1
ATOM 3378 C CA . SER B 1 132 ? 6.586 -19.594 -3.236 1 94.5 132 SER B CA 1
ATOM 3379 C C . SER B 1 132 ? 6.012 -20.766 -2.467 1 94.5 132 SER B C 1
ATOM 3381 O O . SER B 1 132 ? 5.742 -20.672 -1.269 1 94.5 132 SER B O 1
ATOM 3383 N N . TYR B 1 133 ? 5.859 -21.906 -3.154 1 93.62 133 TYR B N 1
ATOM 3384 C CA . TYR B 1 133 ? 5.363 -23.125 -2.535 1 93.62 133 TYR B CA 1
ATOM 3385 C C . TYR B 1 133 ? 6.375 -24.266 -2.686 1 93.62 133 TYR B C 1
ATOM 3387 O O . TYR B 1 133 ? 6 -25.438 -2.688 1 93.62 133 TYR B O 1
ATOM 3395 N N . ASP B 1 134 ? 7.555 -23.859 -2.871 1 91.88 134 ASP B N 1
ATOM 3396 C CA . ASP B 1 134 ? 8.617 -24.859 -2.92 1 91.88 134 ASP B CA 1
ATOM 3397 C C . ASP B 1 134 ? 8.641 -25.703 -1.646 1 91.88 134 ASP B C 1
ATOM 3399 O O . ASP B 1 134 ? 8.844 -26.906 -1.7 1 91.88 134 ASP B O 1
ATOM 3403 N N . ILE B 1 135 ? 8.5 -25.094 -0.527 1 94 135 ILE B N 1
ATOM 3404 C CA . ILE B 1 135 ? 8.227 -25.75 0.752 1 94 135 ILE B CA 1
ATOM 3405 C C . ILE B 1 135 ? 6.773 -25.516 1.154 1 94 135 ILE B C 1
ATOM 3407 O O . ILE B 1 135 ? 6.371 -24.375 1.399 1 94 135 ILE B O 1
ATOM 3411 N N . CYS B 1 136 ? 5.965 -26.562 1.207 1 94.19 136 CYS B N 1
ATOM 3412 C CA . CYS B 1 136 ? 4.559 -26.406 1.545 1 94.19 136 CYS B CA 1
ATOM 3413 C C . CYS B 1 136 ? 3.936 -27.734 1.938 1 94.19 136 CYS B C 1
ATOM 3415 O O . CYS B 1 136 ? 4.582 -28.781 1.842 1 94.19 136 CYS B O 1
ATOM 3417 N N . LEU B 1 137 ? 2.715 -27.703 2.477 1 91.62 137 LEU B N 1
ATOM 3418 C CA . LEU B 1 137 ? 1.99 -28.906 2.871 1 91.62 137 LEU B CA 1
ATOM 3419 C C . LEU B 1 137 ? 0.97 -29.297 1.809 1 91.62 137 LEU B C 1
ATOM 3421 O O . LEU B 1 137 ? 0.29 -30.328 1.941 1 91.62 137 LEU B O 1
ATOM 3425 N N . LEU B 1 138 ? 0.873 -28.656 0.839 1 85.62 138 LEU B N 1
ATOM 3426 C CA . LEU B 1 138 ? -0.208 -28.844 -0.121 1 85.62 138 LEU B CA 1
ATOM 3427 C C . LEU B 1 138 ? -0.098 -30.219 -0.79 1 85.62 138 LEU B C 1
ATOM 3429 O O . LEU B 1 138 ? 0.998 -30.766 -0.903 1 85.62 138 LEU B O 1
ATOM 3433 N N . ASP B 1 139 ? -1.219 -30.953 -0.717 1 65.62 139 ASP B N 1
ATOM 3434 C CA . ASP B 1 139 ? -1.51 -32.375 -0.861 1 65.62 139 ASP B CA 1
ATOM 3435 C C . ASP B 1 139 ? -0.728 -32.969 -2.025 1 65.62 139 ASP B C 1
ATOM 3437 O O . ASP B 1 139 ? -0.417 -34.188 -2.018 1 65.62 139 ASP B O 1
ATOM 3441 N N . ARG B 1 140 ? -0.456 -32.219 -2.889 1 60.34 140 ARG B N 1
ATOM 3442 C CA . ARG B 1 140 ? -0.043 -33.062 -4.016 1 60.34 140 ARG B CA 1
ATOM 3443 C C . ARG B 1 140 ? 1.472 -33.219 -4.039 1 60.34 140 ARG B C 1
ATOM 3445 O O . ARG B 1 140 ? 2.049 -33.531 -5.082 1 60.34 140 ARG B O 1
ATOM 3452 N N . CYS B 1 141 ? 1.982 -33 -2.746 1 62.66 141 CYS B N 1
ATOM 3453 C CA . CYS B 1 141 ? 3.373 -33.375 -2.584 1 62.66 141 CYS B CA 1
ATOM 3454 C C . CYS B 1 141 ? 3.471 -34.719 -1.861 1 62.66 141 CYS B C 1
ATOM 3456 O O . CYS B 1 141 ? 2.744 -34.969 -0.897 1 62.66 141 CYS B O 1
ATOM 3458 N N . PRO B 1 142 ? 4.188 -35.688 -2.475 1 66.38 142 PRO B N 1
ATOM 3459 C CA . PRO B 1 142 ? 4.316 -36.969 -1.783 1 66.38 142 PRO B CA 1
ATOM 3460 C C . PRO B 1 142 ? 4.75 -36.844 -0.328 1 66.38 142 PRO B C 1
ATOM 3462 O O . PRO B 1 142 ? 5.5 -35.906 0.001 1 66.38 142 PRO B O 1
ATOM 3465 N N . ASP B 1 143 ? 4.23 -37.625 0.532 1 68.69 143 ASP B N 1
ATOM 3466 C CA . ASP B 1 143 ? 4.543 -37.594 1.958 1 68.69 143 ASP B CA 1
ATOM 3467 C C . ASP B 1 143 ? 6.031 -37.812 2.201 1 68.69 143 ASP B C 1
ATOM 3469 O O . ASP B 1 143 ? 6.566 -37.438 3.24 1 68.69 143 ASP B O 1
ATOM 3473 N N . THR B 1 144 ? 6.582 -38.406 1.286 1 75.12 144 THR B N 1
ATOM 3474 C CA . THR B 1 144 ? 7.992 -38.75 1.453 1 75.12 144 THR B CA 1
ATOM 3475 C C . THR B 1 144 ? 8.875 -37.594 1.039 1 75.12 144 THR B C 1
ATOM 3477 O O . THR B 1 144 ? 10.102 -37.656 1.17 1 75.12 144 THR B O 1
ATOM 3480 N N . SER B 1 145 ? 8.273 -36.594 0.72 1 84.38 145 SER B N 1
ATOM 3481 C CA . SER B 1 145 ? 9.023 -35.469 0.224 1 84.38 145 SER B CA 1
ATOM 3482 C C . SER B 1 145 ? 9.75 -34.75 1.357 1 84.38 145 SER B C 1
ATOM 3484 O O . SER B 1 145 ? 9.141 -34.406 2.377 1 84.38 145 SER B O 1
ATOM 3486 N N . PRO B 1 146 ? 11.086 -34.625 1.274 1 89.44 146 PRO B N 1
ATOM 3487 C CA . PRO B 1 146 ? 11.82 -33.875 2.283 1 89.44 146 PRO B CA 1
ATOM 3488 C C . PRO B 1 146 ? 11.273 -32.438 2.461 1 89.44 146 PRO B C 1
ATOM 3490 O O . PRO B 1 146 ? 11.305 -31.906 3.568 1 89.44 146 PRO B O 1
ATOM 3493 N N . LYS B 1 147 ? 10.797 -31.891 1.467 1 91.62 147 LYS B N 1
ATOM 3494 C CA . LYS B 1 147 ? 10.266 -30.531 1.536 1 91.62 147 LYS B CA 1
ATOM 3495 C C . LYS B 1 147 ? 8.945 -30.5 2.309 1 91.62 147 LYS B C 1
ATOM 3497 O O . LYS B 1 147 ? 8.664 -29.531 3.025 1 91.62 147 LYS B O 1
ATOM 3502 N N . ARG B 1 148 ? 8.188 -31.484 2.197 1 91.69 148 ARG B N 1
ATOM 3503 C CA . ARG B 1 148 ? 6.973 -31.578 3 1 91.69 148 ARG B CA 1
ATOM 3504 C C . ARG B 1 148 ? 7.305 -31.719 4.484 1 91.69 148 ARG B C 1
ATOM 3506 O O . ARG B 1 148 ? 6.629 -31.125 5.332 1 91.69 148 ARG B O 1
ATOM 3513 N N . LYS B 1 149 ? 8.305 -32.531 4.734 1 92.62 149 LYS B N 1
ATOM 3514 C CA . LYS B 1 149 ? 8.742 -32.688 6.117 1 92.62 149 LYS B CA 1
ATOM 3515 C C . LYS B 1 149 ? 9.18 -31.344 6.699 1 92.62 149 LYS B C 1
ATOM 3517 O O . LYS B 1 149 ? 8.859 -31.016 7.848 1 92.62 149 LYS B O 1
ATOM 3522 N N . MET B 1 150 ? 9.906 -30.609 5.879 1 94.94 150 MET B N 1
ATOM 3523 C CA . MET B 1 150 ? 10.32 -29.281 6.309 1 94.94 150 MET B CA 1
ATOM 3524 C C . MET B 1 150 ? 9.109 -28.406 6.613 1 94.94 150 MET B C 1
ATOM 3526 O O . MET B 1 150 ? 9.109 -27.672 7.602 1 94.94 150 MET B O 1
ATOM 3530 N N . ALA B 1 151 ? 8.117 -28.453 5.816 1 95.88 151 ALA B N 1
ATOM 3531 C CA . ALA B 1 151 ? 6.891 -27.688 6.012 1 95.88 151 ALA B CA 1
ATOM 3532 C C . ALA B 1 151 ? 6.207 -28.062 7.32 1 95.88 151 ALA B C 1
ATOM 3534 O O . ALA B 1 151 ? 5.766 -27.188 8.07 1 95.88 151 ALA B O 1
ATOM 3535 N N . HIS B 1 152 ? 6.188 -29.359 7.605 1 95.06 152 HIS B N 1
ATOM 3536 C CA . HIS B 1 152 ? 5.621 -29.859 8.859 1 95.06 152 HIS B CA 1
ATOM 3537 C C . HIS B 1 152 ? 6.359 -29.266 10.062 1 95.06 152 HIS B C 1
ATOM 3539 O O . HIS B 1 152 ? 5.73 -28.812 11.016 1 95.06 152 HIS B O 1
ATOM 3545 N N . ASP B 1 153 ? 7.633 -29.297 9.984 1 96.62 153 ASP B N 1
ATOM 3546 C CA . ASP B 1 153 ? 8.461 -28.812 11.086 1 96.62 153 ASP B CA 1
ATOM 3547 C C . ASP B 1 153 ? 8.242 -27.312 11.305 1 96.62 153 ASP B C 1
ATOM 3549 O O . ASP B 1 153 ? 8.125 -26.859 12.445 1 96.62 153 ASP B O 1
ATOM 3553 N N . ILE B 1 154 ? 8.188 -26.562 10.211 1 97.5 154 ILE B N 1
ATOM 3554 C CA . ILE B 1 154 ? 8.008 -25.125 10.281 1 97.5 154 ILE B CA 1
ATOM 3555 C C . ILE B 1 154 ? 6.664 -24.797 10.93 1 97.5 154 ILE B C 1
ATOM 3557 O O . ILE B 1 154 ? 6.598 -23.969 11.852 1 97.5 154 ILE B O 1
ATOM 3561 N N . LEU B 1 155 ? 5.645 -25.422 10.523 1 97.5 155 LEU B N 1
ATOM 3562 C CA . LEU B 1 155 ? 4.316 -25.141 11.062 1 97.5 155 LEU B CA 1
ATOM 3563 C C . LEU B 1 155 ? 4.211 -25.609 12.508 1 97.5 155 LEU B C 1
ATOM 3565 O O . LEU B 1 155 ? 3.627 -24.906 13.352 1 97.5 155 LEU B O 1
ATOM 3569 N N . SER B 1 156 ? 4.781 -26.75 12.859 1 97.94 156 SER B N 1
ATOM 3570 C CA . SER B 1 156 ? 4.742 -27.281 14.219 1 97.94 156 SER B CA 1
ATOM 3571 C C . SER B 1 156 ? 5.441 -26.328 15.195 1 97.94 156 SER B C 1
ATOM 3573 O O . SER B 1 156 ? 4.988 -26.156 16.328 1 97.94 156 SER B O 1
ATOM 3575 N N . LYS B 1 157 ? 6.434 -25.703 14.727 1 98.06 157 LYS B N 1
ATOM 3576 C CA . LYS B 1 157 ? 7.238 -24.828 15.57 1 98.06 157 LYS B CA 1
ATOM 3577 C C . LYS B 1 157 ? 6.578 -23.469 15.734 1 98.06 157 LYS B C 1
ATOM 3579 O O . LYS B 1 157 ? 6.715 -22.828 16.781 1 98.06 157 LYS B O 1
ATOM 3584 N N . ASN B 1 158 ? 5.82 -23.031 14.727 1 98.06 158 ASN B N 1
ATOM 3585 C CA . ASN B 1 158 ? 5.469 -21.625 14.688 1 98.06 158 ASN B CA 1
ATOM 3586 C C . ASN B 1 158 ? 3.965 -21.406 14.812 1 98.06 158 ASN B C 1
ATOM 3588 O O . ASN B 1 158 ? 3.502 -20.281 14.992 1 98.06 158 ASN B O 1
ATOM 3592 N N . ASN B 1 159 ? 3.195 -22.422 14.703 1 98.19 159 ASN B N 1
ATOM 3593 C CA . ASN B 1 159 ? 1.742 -22.344 14.812 1 98.19 159 ASN B CA 1
ATOM 3594 C C . ASN B 1 159 ? 1.206 -23.375 15.805 1 98.19 159 ASN B C 1
ATOM 3596 O O . ASN B 1 159 ? 1.119 -24.562 15.484 1 98.19 159 ASN B O 1
ATOM 3600 N N . HIS B 1 160 ? 0.721 -22.938 16.938 1 97.94 160 HIS B N 1
ATOM 3601 C CA . HIS B 1 160 ? 0.28 -23.844 18 1 97.94 160 HIS B CA 1
ATOM 3602 C C . HIS B 1 160 ? -1.019 -24.547 17.625 1 97.94 160 HIS B C 1
ATOM 3604 O O . HIS B 1 160 ? -1.42 -25.516 18.266 1 97.94 160 HIS B O 1
ATOM 3610 N N . ASN B 1 161 ? -1.744 -24.078 16.578 1 97.19 161 ASN B N 1
ATOM 3611 C CA . ASN B 1 161 ? -2.965 -24.734 16.125 1 97.19 161 ASN B CA 1
ATOM 3612 C C . ASN B 1 161 ? -2.658 -25.953 15.258 1 97.19 161 ASN B C 1
ATOM 3614 O O . ASN B 1 161 ? -3.541 -26.766 15 1 97.19 161 ASN B O 1
ATOM 3618 N N . TYR B 1 162 ? -1.435 -26.078 14.727 1 96.25 162 TYR B N 1
ATOM 3619 C CA . TYR B 1 162 ? -1.011 -27.172 13.867 1 96.25 162 TYR B CA 1
ATOM 3620 C C . TYR B 1 162 ? -0.714 -28.422 14.688 1 96.25 162 TYR B C 1
ATOM 3622 O O . TYR B 1 162 ? -0.082 -28.344 15.742 1 96.25 162 TYR B O 1
ATOM 3630 N N . PRO B 1 163 ? -1.179 -29.625 14.281 1 95 163 PRO B N 1
ATOM 3631 C CA . PRO B 1 163 ? -1.79 -29.969 13 1 95 163 PRO B CA 1
ATOM 3632 C C . PRO B 1 163 ? -3.314 -30.031 13.07 1 95 163 PRO B C 1
ATOM 3634 O O . PRO B 1 163 ? -3.969 -30.391 12.086 1 95 163 PRO B O 1
ATOM 3637 N N . ARG B 1 164 ? -3.943 -29.75 14.258 1 94.12 164 ARG B N 1
ATOM 3638 C CA . ARG B 1 164 ? -5.383 -29.906 14.453 1 94.12 164 ARG B CA 1
ATOM 3639 C C . ARG B 1 164 ? -6.156 -28.969 13.531 1 94.12 164 ARG B C 1
ATOM 3641 O O . ARG B 1 164 ? -7.152 -29.359 12.922 1 94.12 164 ARG B O 1
ATOM 3648 N N . ASP B 1 165 ? -5.738 -27.672 13.383 1 95.56 165 ASP B N 1
ATOM 3649 C CA . ASP B 1 165 ? -6.297 -26.641 12.508 1 95.56 165 ASP B CA 1
ATOM 3650 C C . ASP B 1 165 ? -5.191 -25.906 11.75 1 95.56 165 ASP B C 1
ATOM 3652 O O . ASP B 1 165 ? -4.785 -24.812 12.141 1 95.56 165 ASP B O 1
ATOM 3656 N N . GLU B 1 166 ? -4.77 -26.422 10.656 1 93.25 166 GLU B N 1
ATOM 3657 C CA . GLU B 1 166 ? -3.506 -26.078 10.008 1 93.25 166 GLU B CA 1
ATOM 3658 C C . GLU B 1 166 ? -3.602 -24.734 9.289 1 93.25 166 GLU B C 1
ATOM 3660 O O . GLU B 1 166 ? -2.584 -24.094 9.008 1 93.25 166 GLU B O 1
ATOM 3665 N N . ASN B 1 167 ? -4.816 -24.281 9.023 1 93.56 167 ASN B N 1
ATOM 3666 C CA . ASN B 1 167 ? -5 -23.031 8.289 1 93.56 167 ASN B CA 1
ATOM 3667 C C . ASN B 1 167 ? -5.387 -21.891 9.227 1 93.56 167 ASN B C 1
ATOM 3669 O O . ASN B 1 167 ? -5.586 -20.75 8.781 1 93.56 167 ASN B O 1
ATOM 3673 N N . SER B 1 168 ? -5.48 -22.125 10.555 1 94.88 168 SER B N 1
ATOM 3674 C CA . SER B 1 168 ? -5.957 -21.125 11.5 1 94.88 168 SER B CA 1
ATOM 3675 C C . SER B 1 168 ? -4.805 -20.281 12.031 1 94.88 168 SER B C 1
ATOM 3677 O O . SER B 1 168 ? -3.842 -20.812 12.586 1 94.88 168 SER B O 1
ATOM 3679 N N . PRO B 1 169 ? -4.879 -19 11.906 1 94.88 169 PRO B N 1
ATOM 3680 C CA . PRO B 1 169 ? -3.893 -18.125 12.531 1 94.88 169 PRO B CA 1
ATOM 3681 C C . PRO B 1 169 ? -4.301 -17.688 13.945 1 94.88 169 PRO B C 1
ATOM 3683 O O . PRO B 1 169 ? -3.697 -16.781 14.516 1 94.88 169 PRO B O 1
ATOM 3686 N N . GLU B 1 170 ? -5.336 -18.219 14.508 1 93.25 170 GLU B N 1
ATOM 3687 C CA . GLU B 1 170 ? -5.871 -17.797 15.797 1 93.25 170 GLU B CA 1
ATOM 3688 C C . GLU B 1 170 ? -4.805 -17.859 16.891 1 93.25 170 GLU B C 1
ATOM 3690 O O . GLU B 1 170 ? -4.086 -18.859 17 1 93.25 170 GLU B O 1
ATOM 3695 N N . GLY B 1 171 ? -4.695 -16.859 17.688 1 93.25 171 GLY B N 1
ATOM 3696 C CA . GLY B 1 171 ? -3.756 -16.828 18.812 1 93.25 171 GLY B CA 1
ATOM 3697 C C . GLY B 1 171 ? -2.363 -16.375 18.391 1 93.25 171 GLY B C 1
ATOM 3698 O O . GLY B 1 171 ? -1.528 -16.078 19.25 1 93.25 171 GLY B O 1
ATOM 3699 N N . LEU B 1 172 ? -2.082 -16.375 17.078 1 94.19 172 LEU B N 1
ATOM 3700 C CA . LEU B 1 172 ? -0.796 -15.891 16.594 1 94.19 172 LEU B CA 1
ATOM 3701 C C . LEU B 1 172 ? -0.783 -14.367 16.531 1 94.19 172 LEU B C 1
ATOM 3703 O O . LEU B 1 172 ? -1.834 -13.734 16.406 1 94.19 172 LEU B O 1
ATOM 3707 N N . GLU B 1 173 ? 0.409 -13.789 16.641 1 86.94 173 GLU B N 1
ATOM 3708 C CA . GLU B 1 173 ? 0.525 -12.336 16.688 1 86.94 173 GLU B CA 1
ATOM 3709 C C . GLU B 1 173 ? 1.436 -11.82 15.57 1 86.94 173 GLU B C 1
ATOM 3711 O O . GLU B 1 173 ? 2.418 -12.477 15.219 1 86.94 173 GLU B O 1
ATOM 3716 N N . GLY B 1 174 ? 1.042 -10.633 15.008 1 86.06 174 GLY B N 1
ATOM 3717 C CA . GLY B 1 174 ? 1.882 -9.961 14.023 1 86.06 174 GLY B CA 1
ATOM 3718 C C . GLY B 1 174 ? 2.199 -10.836 12.82 1 86.06 174 GLY B C 1
ATOM 3719 O O . GLY B 1 174 ? 1.305 -11.453 12.242 1 86.06 174 GLY B O 1
ATOM 3720 N N . LEU B 1 175 ? 3.479 -10.844 12.453 1 92.81 175 LEU B N 1
ATOM 3721 C CA . LEU B 1 175 ? 3.912 -11.523 11.242 1 92.81 175 LEU B CA 1
ATOM 3722 C C . LEU B 1 175 ? 3.9 -13.031 11.422 1 92.81 175 LEU B C 1
ATOM 3724 O O . LEU B 1 175 ? 4.004 -13.781 10.445 1 92.81 175 LEU B O 1
ATOM 3728 N N . SER B 1 176 ? 3.707 -13.523 12.695 1 95.44 176 SER B N 1
ATOM 3729 C CA . SER B 1 176 ? 3.629 -14.961 12.93 1 95.44 176 SER B CA 1
ATOM 3730 C C . SER B 1 176 ? 2.35 -15.547 12.336 1 95.44 176 SER B C 1
ATOM 3732 O O . SER B 1 176 ? 2.24 -16.766 12.164 1 95.44 176 SER B O 1
ATOM 3734 N N . LYS B 1 177 ? 1.453 -14.727 12.008 1 95.56 177 LYS B N 1
ATOM 3735 C CA . LYS B 1 177 ? 0.197 -15.18 11.422 1 95.56 177 LYS B CA 1
ATOM 3736 C C . LYS B 1 177 ? 0.427 -15.781 10.039 1 95.56 177 LYS B C 1
ATOM 3738 O O . LYS B 1 177 ? -0.449 -16.453 9.492 1 95.56 177 LYS B O 1
ATOM 3743 N N . ARG B 1 178 ? 1.604 -15.602 9.484 1 97.88 178 ARG B N 1
ATOM 3744 C CA . ARG B 1 178 ? 1.924 -16.109 8.148 1 97.88 178 ARG B CA 1
ATOM 3745 C C . ARG B 1 178 ? 2.1 -17.625 8.164 1 97.88 178 ARG B C 1
ATOM 3747 O O . ARG B 1 178 ? 2.105 -18.266 7.109 1 97.88 178 ARG B O 1
ATOM 3754 N N . PHE B 1 179 ? 2.291 -18.188 9.328 1 98.25 179 PHE B N 1
ATOM 3755 C CA . PHE B 1 179 ? 2.564 -19.625 9.43 1 98.25 179 PHE B CA 1
ATOM 3756 C C . PHE B 1 179 ? 1.267 -20.422 9.438 1 98.25 179 PHE B C 1
ATOM 3758 O O . PHE B 1 179 ? 0.925 -21.047 10.445 1 98.25 179 PHE B O 1
ATOM 3765 N N . VAL B 1 180 ? 0.633 -20.5 8.273 1 97.5 180 VAL B N 1
ATOM 3766 C CA . VAL B 1 180 ? -0.573 -21.281 8.016 1 97.5 180 VAL B CA 1
ATOM 3767 C C . VAL B 1 180 ? -0.352 -22.172 6.797 1 97.5 180 VAL B C 1
ATOM 3769 O O . VAL B 1 180 ? 0.535 -21.922 5.98 1 97.5 180 VAL B O 1
ATOM 3772 N N . ALA B 1 181 ? -1.174 -23.203 6.625 1 95.44 181 ALA B N 1
ATOM 3773 C CA . ALA B 1 181 ? -0.879 -24.297 5.699 1 95.44 181 ALA B CA 1
ATOM 3774 C C . ALA B 1 181 ? -1.171 -23.891 4.258 1 95.44 181 ALA B C 1
ATOM 3776 O O . ALA B 1 181 ? -0.679 -24.516 3.316 1 95.44 181 ALA B O 1
ATOM 3777 N N . PHE B 1 182 ? -1.962 -22.859 4.039 1 95.25 182 PHE B N 1
ATOM 3778 C CA . PHE B 1 182 ? -2.221 -22.453 2.664 1 95.25 182 PHE B CA 1
ATOM 3779 C C . PHE B 1 182 ? -1.121 -21.516 2.162 1 95.25 182 PHE B C 1
ATOM 3781 O O . PHE B 1 182 ? -1.205 -21 1.05 1 95.25 182 PHE B O 1
ATOM 3788 N N . ASN B 1 183 ? -0.155 -21.234 3.002 1 97.44 183 ASN B N 1
ATOM 3789 C CA . ASN B 1 183 ? 1.07 -20.547 2.588 1 97.44 183 ASN B CA 1
ATOM 3790 C C . ASN B 1 183 ? 2.207 -21.547 2.355 1 97.44 183 ASN B C 1
ATOM 3792 O O . ASN B 1 183 ? 1.985 -22.75 2.346 1 97.44 183 ASN B O 1
ATOM 3796 N N . GLY B 1 184 ? 3.379 -21.031 1.997 1 96.75 184 GLY B N 1
ATOM 3797 C CA . GLY B 1 184 ? 4.602 -21.797 1.762 1 96.75 184 GLY B CA 1
ATOM 3798 C C . GLY B 1 184 ? 5.848 -20.922 1.794 1 96.75 184 GLY B C 1
ATOM 3799 O O . GLY B 1 184 ? 5.805 -19.781 2.246 1 96.75 184 GLY B O 1
ATOM 3800 N N . GLY B 1 185 ? 6.957 -21.547 1.443 1 96.69 185 GLY B N 1
ATOM 3801 C CA . GLY B 1 185 ? 8.234 -20.859 1.416 1 96.69 185 GLY B CA 1
ATOM 3802 C C . GLY B 1 185 ? 9.133 -21.312 0.285 1 96.69 185 GLY B C 1
ATOM 3803 O O . GLY B 1 185 ? 8.734 -22.125 -0.547 1 96.69 185 GLY B O 1
ATOM 3804 N N . VAL B 1 186 ? 10.281 -20.688 0.256 1 96.19 186 VAL B N 1
ATOM 3805 C CA . VAL B 1 186 ? 11.289 -20.984 -0.753 1 96.19 186 VAL B CA 1
ATOM 3806 C C . VAL B 1 186 ? 12.484 -21.672 -0.104 1 96.19 186 VAL B C 1
ATOM 3808 O O . VAL B 1 186 ? 12.953 -21.266 0.959 1 96.19 186 VAL B O 1
ATOM 3811 N N . ASP B 1 187 ? 12.93 -22.734 -0.747 1 95.19 187 ASP B N 1
ATOM 3812 C CA . ASP B 1 187 ? 14.039 -23.469 -0.16 1 95.19 187 ASP B CA 1
ATOM 3813 C C . ASP B 1 187 ? 15.383 -22.859 -0.562 1 95.19 187 ASP B C 1
ATOM 3815 O O . ASP B 1 187 ? 15.422 -21.891 -1.312 1 95.19 187 ASP B O 1
ATOM 3819 N N . GLU B 1 188 ? 16.469 -23.469 -0.065 1 96.19 188 GLU B N 1
ATOM 3820 C CA . GLU B 1 188 ? 17.812 -22.922 -0.254 1 96.19 188 GLU B CA 1
ATOM 3821 C C . GLU B 1 188 ? 18.219 -22.969 -1.723 1 96.19 188 GLU B C 1
ATOM 3823 O O . GLU B 1 188 ? 18.766 -22 -2.25 1 96.19 188 GLU B O 1
ATOM 3828 N N . PRO B 1 189 ? 17.984 -24.078 -2.457 1 94.5 189 PRO B N 1
ATOM 3829 C CA . PRO B 1 189 ? 18.359 -24.109 -3.871 1 94.5 189 PRO B CA 1
ATOM 3830 C C . PRO B 1 189 ? 17.672 -23.016 -4.688 1 94.5 189 PRO B C 1
ATOM 3832 O O . PRO B 1 189 ? 18.312 -22.391 -5.551 1 94.5 189 PRO B O 1
ATOM 3835 N N . GLN B 1 190 ? 16.422 -22.75 -4.441 1 94 190 GLN B N 1
ATOM 3836 C CA . GLN B 1 190 ? 15.742 -21.703 -5.195 1 94 190 GLN B CA 1
ATOM 3837 C C . GLN B 1 190 ? 16.266 -20.328 -4.828 1 94 190 GLN B C 1
ATOM 3839 O O . GLN B 1 190 ? 16.359 -19.438 -5.68 1 94 190 GLN B O 1
ATOM 3844 N N . LEU B 1 191 ? 16.641 -20.125 -3.543 1 97.12 191 LEU B N 1
ATOM 3845 C CA . LEU B 1 191 ? 17.25 -18.859 -3.15 1 97.12 191 LEU B CA 1
ATOM 3846 C C . LEU B 1 191 ? 18.562 -18.656 -3.895 1 97.12 191 LEU B C 1
ATOM 3848 O O . LEU B 1 191 ? 18.859 -17.547 -4.352 1 97.12 191 LEU B O 1
ATOM 3852 N N . ALA B 1 192 ? 19.297 -19.688 -4.012 1 96.06 192 ALA B N 1
ATOM 3853 C CA . ALA B 1 192 ? 20.547 -19.625 -4.766 1 96.06 192 ALA B CA 1
ATOM 3854 C C . ALA B 1 192 ? 20.297 -19.312 -6.234 1 96.06 192 ALA B C 1
ATOM 3856 O O . ALA B 1 192 ? 21 -18.5 -6.84 1 96.06 192 ALA B O 1
ATOM 3857 N N . TRP B 1 193 ? 19.344 -19.953 -6.742 1 94.19 193 TRP B N 1
ATOM 3858 C CA . TRP B 1 193 ? 18.953 -19.719 -8.125 1 94.19 193 TRP B CA 1
ATOM 3859 C C . TRP B 1 193 ? 18.547 -18.266 -8.336 1 94.19 193 TRP B C 1
ATOM 3861 O O . TRP B 1 193 ? 18.922 -17.641 -9.336 1 94.19 193 TRP B O 1
ATOM 3871 N N . LEU B 1 194 ? 17.766 -17.703 -7.426 1 95.06 194 LEU B N 1
ATOM 3872 C CA . LEU B 1 194 ? 17.328 -16.312 -7.496 1 95.06 194 LEU B CA 1
ATOM 3873 C C . LEU B 1 194 ? 18.531 -15.375 -7.535 1 95.06 194 LEU B C 1
ATOM 3875 O O . LEU B 1 194 ? 18.609 -14.492 -8.391 1 95.06 194 LEU B O 1
ATOM 3879 N N . GLU B 1 195 ? 19.406 -15.602 -6.648 1 96.62 195 GLU B N 1
ATOM 3880 C CA . GLU B 1 195 ? 20.594 -14.75 -6.586 1 96.62 195 GLU B CA 1
ATOM 3881 C C . GLU B 1 195 ? 21.406 -14.836 -7.871 1 96.62 195 GLU B C 1
ATOM 3883 O O . GLU B 1 195 ? 21.828 -13.82 -8.414 1 96.62 195 GLU B O 1
ATOM 3888 N N . GLN B 1 196 ? 21.594 -16.031 -8.359 1 95.44 196 GLN B N 1
ATOM 3889 C CA . GLN B 1 196 ? 22.344 -16.234 -9.594 1 95.44 196 GLN B CA 1
ATOM 3890 C C . GLN B 1 196 ? 21.641 -15.562 -10.773 1 95.44 196 GLN B C 1
ATOM 3892 O O . GLN B 1 196 ? 22.297 -14.977 -11.641 1 95.44 196 GLN B O 1
ATOM 3897 N N . SER B 1 197 ? 20.391 -15.695 -10.82 1 93.19 197 SER B N 1
ATOM 3898 C CA . SER B 1 197 ? 19.609 -15.086 -11.898 1 93.19 197 SER B CA 1
ATOM 3899 C C . SER B 1 197 ? 19.75 -13.562 -11.875 1 93.19 197 SER B C 1
ATOM 3901 O O . SER B 1 197 ? 19.859 -12.938 -12.93 1 93.19 197 SER B O 1
ATOM 3903 N N . LEU B 1 198 ? 19.734 -13 -10.703 1 96 198 LEU B N 1
ATOM 3904 C CA . LEU B 1 198 ? 19.859 -11.547 -10.562 1 96 198 LEU B CA 1
ATOM 3905 C C . LEU B 1 198 ? 21.266 -11.086 -10.945 1 96 198 LEU B C 1
ATOM 3907 O O . LEU B 1 198 ? 21.438 -10.031 -11.555 1 96 198 LEU B O 1
ATOM 3911 N N . GLN B 1 199 ? 22.266 -11.891 -10.594 1 96.56 199 GLN B N 1
ATOM 3912 C CA . GLN B 1 199 ? 23.641 -11.594 -11.023 1 96.56 199 GLN B CA 1
ATOM 3913 C C . GLN B 1 199 ? 23.75 -11.586 -12.547 1 96.56 199 GLN B C 1
ATOM 3915 O O . GLN B 1 199 ? 24.391 -10.703 -13.117 1 96.56 199 GLN B O 1
ATOM 3920 N N . SER B 1 200 ? 23.203 -12.562 -13.086 1 93.31 200 SER B N 1
ATOM 3921 C CA . SER B 1 200 ? 23.219 -12.656 -14.547 1 93.31 200 SER B CA 1
ATOM 3922 C C . SER B 1 200 ? 22.516 -11.453 -15.18 1 93.31 200 SER B C 1
ATOM 3924 O O . SER B 1 200 ? 23 -10.891 -16.156 1 93.31 200 SER B O 1
ATOM 3926 N N . ALA B 1 201 ? 21.344 -11.062 -14.68 1 93.81 201 ALA B N 1
ATOM 3927 C CA . ALA B 1 201 ? 20.609 -9.898 -15.188 1 93.81 201 ALA B CA 1
ATOM 3928 C C . ALA B 1 201 ? 21.453 -8.641 -15.078 1 93.81 201 ALA B C 1
ATOM 3930 O O . ALA B 1 201 ? 21.5 -7.824 -16 1 93.81 201 ALA B O 1
ATOM 3931 N N . LYS B 1 202 ? 22.078 -8.484 -13.984 1 95.56 202 LYS B N 1
ATOM 3932 C CA . LYS B 1 202 ? 22.969 -7.34 -13.773 1 95.56 202 LYS B CA 1
ATOM 3933 C C . LYS B 1 202 ? 24.047 -7.285 -14.836 1 95.56 202 LYS B C 1
ATOM 3935 O O . LYS B 1 202 ? 24.297 -6.227 -15.43 1 95.56 202 LYS B O 1
ATOM 3940 N N . ALA B 1 203 ? 24.672 -8.383 -15.055 1 94.38 203 ALA B N 1
ATOM 3941 C CA . ALA B 1 203 ? 25.75 -8.469 -16.047 1 94.38 203 ALA B CA 1
ATOM 3942 C C . ALA B 1 203 ? 25.25 -8.109 -17.438 1 94.38 203 ALA B C 1
ATOM 3944 O O . ALA B 1 203 ? 25.984 -7.535 -18.234 1 94.38 203 ALA B O 1
ATOM 3945 N N . ASN B 1 204 ? 24.047 -8.336 -17.672 1 92.5 204 ASN B N 1
ATOM 3946 C CA . ASN B 1 204 ? 23.484 -8.086 -18.984 1 92.5 204 ASN B CA 1
ATOM 3947 C C . ASN B 1 204 ? 22.844 -6.707 -19.062 1 92.5 204 ASN B C 1
ATOM 3949 O O . ASN B 1 204 ? 22.25 -6.352 -20.078 1 92.5 204 ASN B O 1
ATOM 3953 N N . GLY B 1 205 ? 22.828 -5.977 -18 1 92.88 205 GLY B N 1
ATOM 3954 C CA . GLY B 1 205 ? 22.25 -4.641 -17.984 1 92.88 205 GLY B CA 1
ATOM 3955 C C . GLY B 1 205 ? 20.734 -4.645 -17.969 1 92.88 205 GLY B C 1
ATOM 3956 O O . GLY B 1 205 ? 20.094 -3.684 -18.422 1 92.88 205 GLY B O 1
ATOM 3957 N N . GLU B 1 206 ? 20.156 -5.715 -17.469 1 92.25 206 GLU B N 1
ATOM 3958 C CA . GLU B 1 206 ? 18.703 -5.863 -17.469 1 92.25 206 GLU B CA 1
ATOM 3959 C C . GLU B 1 206 ? 18.109 -5.398 -16.141 1 92.25 206 GLU B C 1
ATOM 3961 O O . GLU B 1 206 ? 18.766 -5.445 -15.102 1 92.25 206 GLU B O 1
ATOM 3966 N N . LYS B 1 207 ? 16.859 -4.93 -16.219 1 94.44 207 LYS B N 1
ATOM 3967 C CA . LYS B 1 207 ? 16.031 -4.754 -15.031 1 94.44 207 LYS B CA 1
ATOM 3968 C C . LYS B 1 207 ? 15.117 -5.953 -14.812 1 94.44 207 LYS B C 1
ATOM 3970 O O . LYS B 1 207 ? 14.758 -6.645 -15.766 1 94.44 207 LYS B O 1
ATOM 3975 N N . VAL B 1 208 ? 14.773 -6.184 -13.492 1 95 208 VAL B N 1
ATOM 3976 C CA . VAL B 1 208 ? 14.07 -7.422 -13.195 1 95 208 VAL B CA 1
ATOM 3977 C C . VAL B 1 208 ? 12.773 -7.113 -12.445 1 95 208 VAL B C 1
ATOM 3979 O O . VAL B 1 208 ? 12.758 -6.266 -11.547 1 95 208 VAL B O 1
ATOM 3982 N N . ILE B 1 209 ? 11.711 -7.746 -12.789 1 95.38 209 ILE B N 1
ATOM 3983 C CA . ILE B 1 209 ? 10.469 -7.824 -12.031 1 95.38 209 ILE B CA 1
ATOM 3984 C C . ILE B 1 209 ? 10.297 -9.234 -11.469 1 95.38 209 ILE B C 1
ATOM 3986 O O . ILE B 1 209 ? 10.367 -10.219 -12.211 1 95.38 209 ILE B O 1
ATOM 3990 N N . VAL B 1 210 ? 10.094 -9.297 -10.18 1 96.62 210 VAL B N 1
ATOM 3991 C CA . VAL B 1 210 ? 9.93 -10.578 -9.508 1 96.62 210 VAL B CA 1
ATOM 3992 C C . VAL B 1 210 ? 8.445 -10.883 -9.312 1 96.62 210 VAL B C 1
ATOM 3994 O O . VAL B 1 210 ? 7.703 -10.047 -8.789 1 96.62 210 VAL B O 1
ATOM 3997 N N . LEU B 1 211 ? 8.07 -12.094 -9.719 1 95.62 211 LEU B N 1
ATOM 3998 C CA . LEU B 1 211 ? 6.676 -12.523 -9.656 1 95.62 211 LEU B CA 1
ATOM 3999 C C . LEU B 1 211 ? 6.512 -13.711 -8.711 1 95.62 211 LEU B C 1
ATOM 4001 O O . LEU B 1 211 ? 7.34 -14.625 -8.719 1 95.62 211 LEU B O 1
ATOM 4005 N N . SER B 1 212 ? 5.488 -13.695 -7.875 1 96.12 212 SER B N 1
ATOM 4006 C CA . SER B 1 212 ? 5.113 -14.797 -6.996 1 96.12 212 SER B CA 1
ATOM 4007 C C . SER B 1 212 ? 3.635 -14.727 -6.629 1 96.12 212 SER B C 1
ATOM 4009 O O . SER B 1 212 ? 3.01 -13.672 -6.734 1 96.12 212 SER B O 1
ATOM 4011 N N . HIS B 1 213 ? 3.074 -15.875 -6.27 1 97 213 HIS B N 1
ATOM 4012 C CA . HIS B 1 213 ? 1.696 -15.844 -5.789 1 97 213 HIS B CA 1
ATOM 4013 C C . HIS B 1 213 ? 1.602 -15.156 -4.434 1 97 213 HIS B C 1
ATOM 4015 O O . HIS B 1 213 ? 0.796 -14.234 -4.25 1 97 213 HIS B O 1
ATOM 4021 N N . GLN B 1 214 ? 2.445 -15.594 -3.51 1 98.19 214 GLN B N 1
ATOM 4022 C CA . GLN B 1 214 ? 2.455 -15.008 -2.174 1 98.19 214 GLN B CA 1
ATOM 4023 C C . GLN B 1 214 ? 3.258 -13.711 -2.152 1 98.19 214 GLN B C 1
ATOM 4025 O O . GLN B 1 214 ? 4.316 -13.617 -2.775 1 98.19 214 GLN B O 1
ATOM 4030 N N . PRO B 1 215 ? 2.781 -12.688 -1.459 1 98.31 215 PRO B N 1
ATOM 4031 C CA . PRO B 1 215 ? 3.543 -11.445 -1.311 1 98.31 215 PRO B CA 1
ATOM 4032 C C . PRO B 1 215 ? 4.828 -11.633 -0.508 1 98.31 215 PRO B C 1
ATOM 4034 O O . PRO B 1 215 ? 4.875 -12.469 0.399 1 98.31 215 PRO B O 1
ATOM 4037 N N . ILE B 1 216 ? 5.809 -10.789 -0.804 1 98.12 216 ILE B N 1
ATOM 4038 C CA . ILE B 1 216 ? 7.141 -10.93 -0.225 1 98.12 216 ILE B CA 1
ATOM 4039 C C . ILE B 1 216 ? 7.355 -9.867 0.845 1 98.12 216 ILE B C 1
ATOM 4041 O O . ILE B 1 216 ? 8.023 -10.109 1.851 1 98.12 216 ILE B O 1
ATOM 4045 N N . HIS B 1 217 ? 6.805 -8.672 0.673 1 97.44 217 HIS B N 1
ATOM 4046 C CA . HIS B 1 217 ? 7.02 -7.594 1.63 1 97.44 217 HIS B CA 1
ATOM 4047 C C . HIS B 1 217 ? 5.898 -7.535 2.66 1 97.44 217 HIS B C 1
ATOM 4049 O O . HIS B 1 217 ? 4.723 -7.457 2.299 1 97.44 217 HIS B O 1
ATOM 4055 N N . PRO B 1 218 ? 6.223 -7.473 3.922 1 95.06 218 PRO B N 1
ATOM 4056 C CA . PRO B 1 218 ? 5.195 -7.539 4.965 1 95.06 218 PRO B CA 1
ATOM 4057 C C . PRO B 1 218 ? 4.223 -6.367 4.91 1 95.06 218 PRO B C 1
ATOM 4059 O O . PRO B 1 218 ? 3.062 -6.5 5.312 1 95.06 218 PRO B O 1
ATOM 4062 N N . CYS B 1 219 ? 4.605 -5.223 4.402 1 92.5 219 CYS B N 1
ATOM 4063 C CA . CYS B 1 219 ? 3.74 -4.047 4.414 1 92.5 219 CYS B CA 1
ATOM 4064 C C . CYS B 1 219 ? 2.953 -3.939 3.113 1 92.5 219 CYS B C 1
ATOM 4066 O O . CYS B 1 219 ? 2.221 -2.971 2.904 1 92.5 219 CYS B O 1
ATOM 4068 N N . SER B 1 220 ? 3.076 -4.863 2.227 1 95.06 220 SER B N 1
ATOM 4069 C CA . SER B 1 220 ? 2.328 -4.84 0.974 1 95.06 220 SER B CA 1
ATOM 4070 C C . SER B 1 220 ? 1.117 -5.766 1.036 1 95.06 220 SER B C 1
ATOM 4072 O O . SER B 1 220 ? 0.424 -5.957 0.035 1 95.06 220 SER B O 1
ATOM 4074 N N . THR B 1 221 ? 0.909 -6.371 2.17 1 94.44 221 THR B N 1
ATOM 4075 C CA . THR B 1 221 ? -0.157 -7.359 2.305 1 94.44 221 THR B CA 1
ATOM 4076 C C . THR B 1 221 ? -0.534 -7.551 3.771 1 94.44 221 THR B C 1
ATOM 4078 O O . THR B 1 221 ? -0.024 -6.852 4.645 1 94.44 221 THR B O 1
ATOM 4081 N N . PHE B 1 222 ? -1.465 -8.5 4.027 1 90.81 222 PHE B N 1
ATOM 4082 C CA . PHE B 1 222 ? -1.762 -8.953 5.383 1 90.81 222 PHE B CA 1
ATOM 4083 C C . PHE B 1 222 ? -0.791 -10.047 5.812 1 90.81 222 PHE B C 1
ATOM 4085 O O . PHE B 1 222 ? -0.376 -10.867 4.992 1 90.81 222 PHE B O 1
ATOM 4092 N N . PRO B 1 223 ? -0.559 -10.094 7.113 1 92.19 223 PRO B N 1
ATOM 4093 C CA . PRO B 1 223 ? 0.421 -11.07 7.594 1 92.19 223 PRO B CA 1
ATOM 4094 C C . PRO B 1 223 ? 0.043 -12.508 7.242 1 92.19 223 PRO B C 1
ATOM 4096 O O . PRO B 1 223 ? 0.917 -13.328 6.934 1 92.19 223 PRO B O 1
ATOM 4099 N N . THR B 1 224 ? -1.188 -12.867 7.223 1 95.06 224 THR B N 1
ATOM 4100 C CA . THR B 1 224 ? -1.646 -14.234 6.988 1 95.06 224 THR B CA 1
ATOM 4101 C C . THR B 1 224 ? -1.325 -14.672 5.562 1 95.06 224 THR B C 1
ATOM 4103 O O . THR B 1 224 ? -1.386 -15.859 5.242 1 95.06 224 THR B O 1
ATOM 4106 N N . CYS B 1 225 ? -0.988 -13.742 4.668 1 97.06 225 CYS B N 1
ATOM 4107 C CA . CYS B 1 225 ? -0.769 -14.078 3.266 1 97.06 225 CYS B CA 1
ATOM 4108 C C . CYS B 1 225 ? 0.712 -14.008 2.914 1 97.06 225 CYS B C 1
ATOM 4110 O O . CYS B 1 225 ? 1.107 -14.359 1.801 1 97.06 225 CYS B O 1
ATOM 4112 N N . LEU B 1 226 ? 1.545 -13.609 3.83 1 97.69 226 LEU B N 1
ATOM 4113 C CA . LEU B 1 226 ? 2.969 -13.375 3.615 1 97.69 226 LEU B CA 1
ATOM 4114 C C . LEU B 1 226 ? 3.727 -14.688 3.475 1 97.69 226 LEU B C 1
ATOM 4116 O O . LEU B 1 226 ? 3.469 -15.641 4.215 1 97.69 226 LEU B O 1
ATOM 4120 N N . ILE B 1 227 ? 4.648 -14.781 2.557 1 98.44 227 ILE B N 1
ATOM 4121 C CA . ILE B 1 227 ? 5.5 -15.945 2.369 1 98.44 227 ILE B CA 1
ATOM 4122 C C . ILE B 1 227 ? 6.227 -16.266 3.672 1 98.44 227 ILE B C 1
ATOM 4124 O O . ILE B 1 227 ? 6.645 -15.367 4.398 1 98.44 227 ILE B O 1
ATOM 4128 N N . TRP B 1 228 ? 6.449 -17.594 4.004 1 98.5 228 TRP B N 1
ATOM 4129 C CA . TRP B 1 228 ? 6.977 -18.031 5.293 1 98.5 228 TRP B CA 1
ATOM 4130 C C . TRP B 1 228 ? 8.344 -17.406 5.559 1 98.5 228 TRP B C 1
ATOM 4132 O O . TRP B 1 228 ? 8.594 -16.891 6.648 1 98.5 228 TRP B O 1
ATOM 4142 N N . ASN B 1 229 ? 9.242 -17.453 4.609 1 98.25 229 ASN B N 1
ATOM 4143 C CA . ASN B 1 229 ? 10.586 -16.938 4.828 1 98.25 229 ASN B CA 1
ATOM 4144 C C . ASN B 1 229 ? 10.844 -15.672 4.023 1 98.25 229 ASN B C 1
ATOM 4146 O O . ASN B 1 229 ? 11.852 -15.57 3.316 1 98.25 229 ASN B O 1
ATOM 4150 N N . TYR B 1 230 ? 9.945 -14.664 4.172 1 98.06 230 TYR B N 1
ATOM 4151 C CA . TYR B 1 230 ? 10.016 -13.398 3.453 1 98.06 230 TYR B CA 1
ATOM 4152 C C . TYR B 1 230 ? 11.352 -12.703 3.688 1 98.06 230 TYR B C 1
ATOM 4154 O O . TYR B 1 230 ? 11.875 -12.039 2.793 1 98.06 230 TYR B O 1
ATOM 4162 N N . GLU B 1 231 ? 11.977 -12.828 4.875 1 97.5 231 GLU B N 1
ATOM 4163 C CA . GLU B 1 231 ? 13.234 -12.164 5.195 1 97.5 231 GLU B CA 1
ATOM 4164 C C . GLU B 1 231 ? 14.352 -12.602 4.254 1 97.5 231 GLU B C 1
ATOM 4166 O O . GLU B 1 231 ? 15.148 -11.781 3.803 1 97.5 231 GLU B O 1
ATOM 4171 N N . ASP B 1 232 ? 14.375 -13.93 4.035 1 98.38 232 ASP B N 1
ATOM 4172 C CA . ASP B 1 232 ? 15.414 -14.477 3.16 1 98.38 232 ASP B CA 1
ATOM 4173 C C . ASP B 1 232 ? 15.258 -13.945 1.735 1 98.38 232 ASP B C 1
ATOM 4175 O O . ASP B 1 232 ? 16.234 -13.492 1.125 1 98.38 232 ASP B O 1
ATOM 4179 N N . VAL B 1 233 ? 14.078 -13.953 1.218 1 98.44 233 VAL B N 1
ATOM 4180 C CA . VAL B 1 233 ? 13.82 -13.523 -0.15 1 98.44 233 VAL B CA 1
ATOM 4181 C C . VAL B 1 233 ? 14.055 -12.016 -0.269 1 98.44 233 VAL B C 1
ATOM 4183 O O . VAL B 1 233 ? 14.758 -11.562 -1.173 1 98.44 233 VAL B O 1
ATOM 4186 N N . LEU B 1 234 ? 13.508 -11.289 0.654 1 98.12 234 LEU B N 1
ATOM 4187 C CA . LEU B 1 234 ? 13.602 -9.836 0.647 1 98.12 234 LEU B CA 1
ATOM 4188 C C . LEU B 1 234 ? 15.055 -9.391 0.749 1 98.12 234 LEU B C 1
ATOM 4190 O O . LEU B 1 234 ? 15.461 -8.422 0.095 1 98.12 234 LEU B O 1
ATOM 4194 N N . SER B 1 235 ? 15.797 -10.078 1.59 1 98.31 235 SER B N 1
ATOM 4195 C CA . SER B 1 235 ? 17.219 -9.75 1.74 1 98.31 235 SER B CA 1
ATOM 4196 C C . SER B 1 235 ? 17.953 -9.852 0.408 1 98.31 235 SER B C 1
ATOM 4198 O O . SER B 1 235 ? 18.766 -8.992 0.073 1 98.31 235 SER B O 1
ATOM 4200 N N . ILE B 1 236 ? 17.688 -10.883 -0.323 1 98.56 236 ILE B N 1
ATOM 4201 C CA . ILE B 1 236 ? 18.328 -11.062 -1.627 1 98.56 236 ILE B CA 1
ATOM 4202 C C . ILE B 1 236 ? 17.875 -9.953 -2.572 1 98.56 236 ILE B C 1
ATOM 4204 O O . ILE B 1 236 ? 18.703 -9.352 -3.27 1 98.56 236 ILE B O 1
ATOM 4208 N N . LEU B 1 237 ? 16.594 -9.625 -2.619 1 98.62 237 LEU B N 1
ATOM 4209 C CA . LEU B 1 237 ? 16.094 -8.586 -3.508 1 98.62 237 LEU B CA 1
ATOM 4210 C C . LEU B 1 237 ? 16.719 -7.238 -3.18 1 98.62 237 LEU B C 1
ATOM 4212 O O . LEU B 1 237 ? 17.094 -6.488 -4.082 1 98.62 237 LEU B O 1
ATOM 4216 N N . ARG B 1 238 ? 16.844 -6.93 -1.881 1 97.75 238 ARG B N 1
ATOM 4217 C CA . ARG B 1 238 ? 17.453 -5.676 -1.44 1 97.75 238 ARG B CA 1
ATOM 4218 C C . ARG B 1 238 ? 18.906 -5.578 -1.889 1 97.75 238 ARG B C 1
ATOM 4220 O O . ARG B 1 238 ? 19.375 -4.508 -2.285 1 97.75 238 ARG B O 1
ATOM 4227 N N . LYS B 1 239 ? 19.594 -6.703 -1.778 1 98.06 239 LYS B N 1
ATOM 4228 C CA . LYS B 1 239 ? 20.984 -6.75 -2.205 1 98.06 239 LYS B CA 1
ATOM 4229 C C . LYS B 1 239 ? 21.125 -6.375 -3.678 1 98.06 239 LYS B C 1
ATOM 4231 O O . LYS B 1 239 ? 22.156 -5.816 -4.086 1 98.06 239 LYS B O 1
ATOM 4236 N N . TYR B 1 240 ? 20.156 -6.602 -4.453 1 98.25 240 TYR B N 1
ATOM 4237 C CA . TYR B 1 240 ? 20.188 -6.336 -5.887 1 98.25 240 TYR B CA 1
ATOM 4238 C C . TYR B 1 240 ? 19.203 -5.242 -6.262 1 98.25 240 TYR B C 1
ATOM 4240 O O . TYR B 1 240 ? 18.547 -5.324 -7.305 1 98.25 240 TYR B O 1
ATOM 4248 N N . SER B 1 241 ? 19.094 -4.262 -5.422 1 96.44 241 SER B N 1
ATOM 4249 C CA . SER B 1 241 ? 18.109 -3.193 -5.57 1 96.44 241 SER B CA 1
ATOM 4250 C C . SER B 1 241 ? 18.375 -2.357 -6.816 1 96.44 241 SER B C 1
ATOM 4252 O O . SER B 1 241 ? 17.5 -1.631 -7.289 1 96.44 241 SER B O 1
ATOM 4254 N N . ASN B 1 242 ? 19.594 -2.432 -7.332 1 95.44 242 ASN B N 1
ATOM 4255 C CA . ASN B 1 242 ? 19.922 -1.724 -8.57 1 95.44 242 ASN B CA 1
ATOM 4256 C C . ASN B 1 242 ? 19.406 -2.479 -9.789 1 95.44 242 ASN B C 1
ATOM 4258 O O . ASN B 1 242 ? 19.422 -1.943 -10.906 1 95.44 242 ASN B O 1
ATOM 4262 N N . VAL B 1 243 ? 18.953 -3.688 -9.617 1 96.31 243 VAL B N 1
ATOM 4263 C CA . VAL B 1 243 ? 18.5 -4.551 -10.703 1 96.31 243 VAL B CA 1
ATOM 4264 C C . VAL B 1 243 ? 17 -4.777 -10.586 1 96.31 243 VAL B C 1
ATOM 4266 O O . VAL B 1 243 ? 16.266 -4.637 -11.562 1 96.31 243 VAL B O 1
ATOM 4269 N N . VAL B 1 244 ? 16.562 -5.07 -9.398 1 97.75 244 VAL B N 1
ATOM 4270 C CA . VAL B 1 244 ? 15.156 -5.371 -9.148 1 97.75 244 VAL B CA 1
ATOM 4271 C C . VAL B 1 244 ? 14.367 -4.074 -9.023 1 97.75 244 VAL B C 1
ATOM 4273 O O . VAL B 1 244 ? 14.672 -3.232 -8.172 1 97.75 244 VAL B O 1
ATOM 4276 N N . ILE B 1 245 ? 13.297 -3.945 -9.797 1 96.56 245 ILE B N 1
ATOM 4277 C CA . ILE B 1 245 ? 12.578 -2.678 -9.773 1 96.56 245 ILE B CA 1
ATOM 4278 C C . ILE B 1 245 ? 11.219 -2.871 -9.109 1 96.56 245 ILE B C 1
ATOM 4280 O O . ILE B 1 245 ? 10.648 -1.928 -8.547 1 96.56 245 ILE B O 1
ATOM 4284 N N . ALA B 1 246 ? 10.703 -4.145 -9.148 1 97.69 246 ALA B N 1
ATOM 4285 C CA . ALA B 1 246 ? 9.383 -4.363 -8.57 1 97.69 246 ALA B CA 1
ATOM 4286 C C . ALA B 1 246 ? 9.125 -5.848 -8.328 1 97.69 246 ALA B C 1
ATOM 4288 O O . ALA B 1 246 ? 9.797 -6.703 -8.906 1 97.69 246 ALA B O 1
ATOM 4289 N N . SER B 1 247 ? 8.195 -6.07 -7.453 1 98.25 247 SER B N 1
ATOM 4290 C CA . SER B 1 247 ? 7.617 -7.395 -7.234 1 98.25 247 SER B CA 1
ATOM 4291 C C . SER B 1 247 ? 6.09 -7.336 -7.223 1 98.25 247 SER B C 1
ATOM 4293 O O . SER B 1 247 ? 5.504 -6.457 -6.59 1 98.25 247 SER B O 1
ATOM 4295 N N . PHE B 1 248 ? 5.438 -8.242 -7.945 1 97.62 248 PHE B N 1
ATOM 4296 C CA . PHE B 1 248 ? 3.984 -8.352 -7.984 1 97.62 248 PHE B CA 1
ATOM 4297 C C . PHE B 1 248 ? 3.529 -9.688 -7.406 1 97.62 248 PHE B C 1
ATOM 4299 O O . PHE B 1 248 ? 4.172 -10.719 -7.625 1 97.62 248 PHE B O 1
ATOM 4306 N N . SER B 1 249 ? 2.391 -9.633 -6.684 1 98.12 249 SER B N 1
ATOM 4307 C CA . SER B 1 249 ? 1.845 -10.844 -6.086 1 98.12 249 SER B CA 1
ATOM 4308 C C . SER B 1 249 ? 0.321 -10.797 -6.031 1 98.12 249 SER B C 1
ATOM 4310 O O . SER B 1 249 ? -0.284 -9.766 -6.324 1 98.12 249 SER B O 1
ATOM 4312 N N . GLY B 1 250 ? -0.323 -11.938 -5.82 1 97.75 250 GLY B N 1
ATOM 4313 C CA . GLY B 1 250 ? -1.738 -12.086 -5.516 1 97.75 250 GLY B CA 1
ATOM 4314 C C . GLY B 1 250 ? -1.998 -12.664 -4.141 1 97.75 250 GLY B C 1
ATOM 4315 O O . GLY B 1 250 ? -1.459 -12.18 -3.145 1 97.75 250 GLY B O 1
ATOM 4316 N N . HIS B 1 251 ? -2.859 -13.586 -4.016 1 96.94 251 HIS B N 1
ATOM 4317 C CA . HIS B 1 251 ? -3.051 -14.422 -2.836 1 96.94 251 HIS B CA 1
ATOM 4318 C C . HIS B 1 251 ? -3.91 -13.719 -1.792 1 96.94 251 HIS B C 1
ATOM 4320 O O . HIS B 1 251 ? -4.855 -14.305 -1.263 1 96.94 251 HIS B O 1
ATOM 4326 N N . ALA B 1 252 ? -3.688 -12.43 -1.53 1 94.56 252 ALA B N 1
ATOM 4327 C CA . ALA B 1 252 ? -4.348 -11.719 -0.443 1 94.56 252 ALA B CA 1
ATOM 4328 C C . ALA B 1 252 ? -5.73 -11.227 -0.87 1 94.56 252 ALA B C 1
ATOM 4330 O O . ALA B 1 252 ? -6.559 -10.875 -0.026 1 94.56 252 ALA B O 1
ATOM 4331 N N . HIS B 1 253 ? -6.066 -11.102 -2.113 1 91.25 253 HIS B N 1
ATOM 4332 C CA . HIS B 1 253 ? -7.328 -10.711 -2.73 1 91.25 253 HIS B CA 1
ATOM 4333 C C . HIS B 1 253 ? -7.586 -9.219 -2.568 1 91.25 253 HIS B C 1
ATOM 4335 O O . HIS B 1 253 ? -8.25 -8.602 -3.404 1 91.25 253 HIS B O 1
ATOM 4341 N N . LYS B 1 254 ? -7.199 -8.398 -1.544 1 87.25 254 LYS B N 1
ATOM 4342 C CA . LYS B 1 254 ? -7.574 -7.023 -1.226 1 87.25 254 LYS B CA 1
ATOM 4343 C C . LYS B 1 254 ? -6.531 -6.035 -1.745 1 87.25 254 LYS B C 1
ATOM 4345 O O . LYS B 1 254 ? -6.754 -4.824 -1.723 1 87.25 254 LYS B O 1
ATOM 4350 N N . GLY B 1 255 ? -5.617 -6.301 -2.354 1 88.44 255 GLY B N 1
ATOM 4351 C CA . GLY B 1 255 ? -4.586 -5.434 -2.895 1 88.44 255 GLY B CA 1
ATOM 4352 C C . GLY B 1 255 ? -3.699 -4.82 -1.827 1 88.44 255 GLY B C 1
ATOM 4353 O O . GLY B 1 255 ? -4.055 -4.816 -0.646 1 88.44 255 GLY B O 1
ATOM 4354 N N . GLY B 1 256 ? -2.586 -4.246 -2.127 1 93.81 256 GLY B N 1
ATOM 4355 C CA . GLY B 1 256 ? -1.598 -3.607 -1.271 1 93.81 256 GLY B CA 1
ATOM 4356 C C . GLY B 1 256 ? -0.397 -3.084 -2.035 1 93.81 256 GLY B C 1
ATOM 4357 O O . GLY B 1 256 ? -0.112 -3.541 -3.145 1 93.81 256 GLY B O 1
ATOM 4358 N N . TYR B 1 257 ? 0.191 -2.039 -1.408 1 95.62 257 TYR B N 1
ATOM 4359 C CA . TYR B 1 257 ? 1.371 -1.464 -2.045 1 95.62 257 TYR B CA 1
ATOM 4360 C C . TYR B 1 257 ? 2.299 -0.839 -1.01 1 95.62 257 TYR B C 1
ATOM 4362 O O . TYR B 1 257 ? 1.84 -0.201 -0.06 1 95.62 257 TYR B O 1
ATOM 4370 N N . ILE B 1 258 ? 3.637 -1.073 -1.211 1 95.12 258 ILE B N 1
ATOM 4371 C CA . ILE B 1 258 ? 4.648 -0.353 -0.445 1 95.12 258 ILE B CA 1
ATOM 4372 C C . ILE B 1 258 ? 5.902 -0.165 -1.294 1 95.12 258 ILE B C 1
ATOM 4374 O O . ILE B 1 258 ? 6.277 -1.052 -2.064 1 95.12 258 ILE B O 1
ATOM 4378 N N . ARG B 1 259 ? 6.465 1.009 -1.272 1 93 259 ARG B N 1
ATOM 4379 C CA . ARG B 1 259 ? 7.832 1.189 -1.75 1 93 259 ARG B CA 1
ATOM 4380 C C . ARG B 1 259 ? 8.836 0.978 -0.623 1 93 259 ARG B C 1
ATOM 4382 O O . ARG B 1 259 ? 8.898 1.771 0.319 1 93 259 ARG B O 1
ATOM 4389 N N . ASP B 1 260 ? 9.648 -0.066 -0.737 1 93.38 260 ASP B N 1
ATOM 4390 C CA . ASP B 1 260 ? 10.57 -0.443 0.333 1 93.38 260 ASP B CA 1
ATOM 4391 C C . ASP B 1 260 ? 11.539 0.694 0.65 1 93.38 260 ASP B C 1
ATOM 4393 O O . ASP B 1 260 ? 12.211 1.213 -0.245 1 93.38 260 ASP B O 1
ATOM 4397 N N . GLU B 1 261 ? 11.625 0.999 1.848 1 83.75 261 GLU B N 1
ATOM 4398 C CA . GLU B 1 261 ? 12.406 2.156 2.273 1 83.75 261 GLU B CA 1
ATOM 4399 C C . GLU B 1 261 ? 13.898 1.931 2.041 1 83.75 261 GLU B C 1
ATOM 4401 O O . GLU B 1 261 ? 14.625 2.863 1.689 1 83.75 261 GLU B O 1
ATOM 4406 N N . GLU B 1 262 ? 14.328 0.724 2.236 1 86.62 262 GLU B N 1
ATOM 4407 C CA . GLU B 1 262 ? 15.75 0.407 2.174 1 86.62 262 GLU B CA 1
ATOM 4408 C C . GLU B 1 262 ? 16.234 0.308 0.729 1 86.62 262 GLU B C 1
ATOM 4410 O O . GLU B 1 262 ? 17.312 0.785 0.396 1 86.62 262 GLU B O 1
ATOM 4415 N N . SER B 1 263 ? 15.422 -0.297 -0.07 1 93.12 263 SER B N 1
ATOM 4416 C CA . SER B 1 263 ? 15.914 -0.659 -1.396 1 93.12 263 SER B CA 1
ATOM 4417 C C . SER B 1 263 ? 15.258 0.195 -2.479 1 93.12 263 SER B C 1
ATOM 4419 O O . SER B 1 263 ? 15.75 0.252 -3.609 1 93.12 263 SER B O 1
ATOM 4421 N N . GLY B 1 264 ? 14.117 0.793 -2.156 1 91.88 264 GLY B N 1
ATOM 4422 C CA . GLY B 1 264 ? 13.375 1.53 -3.168 1 91.88 264 GLY B CA 1
ATOM 4423 C C . GLY B 1 264 ? 12.562 0.634 -4.082 1 91.88 264 GLY B C 1
ATOM 4424 O O . GLY B 1 264 ? 11.836 1.121 -4.949 1 91.88 264 GLY B O 1
ATOM 4425 N N . ILE B 1 265 ? 12.602 -0.684 -3.904 1 96.62 265 ILE B N 1
ATOM 4426 C CA . ILE B 1 265 ? 11.859 -1.633 -4.727 1 96.62 265 ILE B CA 1
ATOM 4427 C C . ILE B 1 265 ? 10.367 -1.492 -4.449 1 96.62 265 ILE B C 1
ATOM 4429 O O . ILE B 1 265 ? 9.953 -1.349 -3.297 1 96.62 265 ILE B O 1
ATOM 4433 N N . HIS B 1 266 ? 9.555 -1.555 -5.539 1 96.56 266 HIS B N 1
ATOM 4434 C CA . HIS B 1 266 ? 8.102 -1.495 -5.414 1 96.56 266 HIS B CA 1
ATOM 4435 C C . HIS B 1 266 ? 7.508 -2.883 -5.188 1 96.56 266 HIS B C 1
ATOM 4437 O O . HIS B 1 266 ? 7.797 -3.814 -5.941 1 96.56 266 HIS B O 1
ATOM 4443 N N . PHE B 1 267 ? 6.691 -3.018 -4.152 1 97.88 267 PHE B N 1
ATOM 4444 C CA . PHE B 1 267 ? 5.953 -4.25 -3.912 1 97.88 267 PHE B CA 1
ATOM 4445 C C . PHE B 1 267 ? 4.453 -4.016 -4.031 1 97.88 267 PHE B C 1
ATOM 4447 O O . PHE B 1 267 ? 3.885 -3.203 -3.299 1 97.88 267 PHE B O 1
ATOM 4454 N N . ARG B 1 268 ? 3.814 -4.734 -4.969 1 97.44 268 ARG B N 1
ATOM 4455 C CA . ARG B 1 268 ? 2.395 -4.559 -5.258 1 97.44 268 ARG B CA 1
ATOM 4456 C C . ARG B 1 268 ? 1.653 -5.891 -5.184 1 97.44 268 ARG B C 1
ATOM 4458 O O . ARG B 1 268 ? 2.014 -6.848 -5.875 1 97.44 268 ARG B O 1
ATOM 4465 N N . THR B 1 269 ? 0.663 -5.949 -4.301 1 97.44 269 THR B N 1
ATOM 4466 C CA . THR B 1 269 ? -0.301 -7.043 -4.266 1 97.44 269 THR B CA 1
ATOM 4467 C C . THR B 1 269 ? -1.577 -6.664 -5.012 1 97.44 269 THR B C 1
ATOM 4469 O O . THR B 1 269 ? -2.158 -5.605 -4.758 1 97.44 269 THR B O 1
ATOM 4472 N N . LEU B 1 270 ? -2.006 -7.531 -5.906 1 96.81 270 LEU B N 1
ATOM 4473 C CA . LEU B 1 270 ? -3.137 -7.184 -6.762 1 96.81 270 LEU B CA 1
ATOM 4474 C C . LEU B 1 270 ? -4.438 -7.75 -6.203 1 96.81 270 LEU B C 1
ATOM 4476 O O . LEU B 1 270 ? -4.43 -8.781 -5.527 1 96.81 270 LEU B O 1
ATOM 4480 N N . GLU B 1 271 ? -5.543 -7.086 -6.527 1 94.75 271 GLU B N 1
ATOM 4481 C CA . GLU B 1 271 ? -6.879 -7.539 -6.156 1 94.75 271 GLU B CA 1
ATOM 4482 C C . GLU B 1 271 ? -7.289 -8.766 -6.969 1 94.75 271 GLU B C 1
ATOM 4484 O O . GLU B 1 271 ? -6.922 -8.891 -8.141 1 94.75 271 GLU B O 1
ATOM 4489 N N . ALA B 1 272 ? -8.094 -9.57 -6.383 1 96.5 272 ALA B N 1
ATOM 4490 C CA . ALA B 1 272 ? -8.539 -10.812 -7.004 1 96.5 272 ALA B CA 1
ATOM 4491 C C . ALA B 1 272 ? -9.617 -10.547 -8.055 1 96.5 272 ALA B C 1
ATOM 4493 O O . ALA B 1 272 ? -10.531 -9.75 -7.824 1 96.5 272 ALA B O 1
ATOM 4494 N N . VAL B 1 273 ? -9.539 -11.258 -9.156 1 96.88 273 VAL B N 1
ATOM 4495 C CA . VAL B 1 273 ? -10.578 -11.227 -10.18 1 96.88 273 VAL B CA 1
ATOM 4496 C C . VAL B 1 273 ? -11.898 -11.711 -9.586 1 96.88 273 VAL B C 1
ATOM 4498 O O . VAL B 1 273 ? -12.953 -11.125 -9.836 1 96.88 273 VAL B O 1
ATOM 4501 N N . LEU B 1 274 ? -11.859 -12.727 -8.789 1 96.38 274 LEU B N 1
ATOM 4502 C CA . LEU B 1 274 ? -12.992 -13.492 -8.297 1 96.38 274 LEU B CA 1
ATOM 4503 C C . LEU B 1 274 ? -13.891 -12.625 -7.422 1 96.38 274 LEU B C 1
ATOM 4505 O O . LEU B 1 274 ? -15.07 -12.938 -7.23 1 96.38 274 LEU B O 1
ATOM 4509 N N . GLU B 1 275 ? -13.414 -11.578 -6.926 1 92.62 275 GLU B N 1
ATOM 4510 C CA . GLU B 1 275 ? -14.172 -10.875 -5.891 1 92.62 275 GLU B CA 1
ATOM 4511 C C . GLU B 1 275 ? -14.883 -9.648 -6.461 1 92.62 275 GLU B C 1
ATOM 4513 O O . GLU B 1 275 ? -15.391 -8.812 -5.711 1 92.62 275 GLU B O 1
ATOM 4518 N N . SER B 1 276 ? -14.953 -9.477 -7.723 1 90.44 276 SER B N 1
ATOM 4519 C CA . SER B 1 276 ? -15.68 -8.383 -8.367 1 90.44 276 SER B CA 1
ATOM 4520 C C . SER B 1 276 ? -16.953 -8.891 -9.039 1 90.44 276 SER B C 1
ATOM 4522 O O . SER B 1 276 ? -16.938 -9.891 -9.758 1 90.44 276 SER B O 1
ATOM 4524 N N . ALA B 1 277 ? -18.016 -8.211 -8.773 1 90.5 277 ALA B N 1
ATOM 4525 C CA . ALA B 1 277 ? -19.297 -8.57 -9.391 1 90.5 277 ALA B CA 1
ATOM 4526 C C . ALA B 1 277 ? -19.438 -7.938 -10.773 1 90.5 277 ALA B C 1
ATOM 4528 O O . ALA B 1 277 ? -18.812 -6.906 -11.055 1 90.5 277 ALA B O 1
ATOM 4529 N N . ASP B 1 278 ? -20.281 -8.539 -11.562 1 89.88 278 ASP B N 1
ATOM 4530 C CA . ASP B 1 278 ? -20.641 -7.914 -12.836 1 89.88 278 ASP B CA 1
ATOM 4531 C C . ASP B 1 278 ? -21.188 -6.508 -12.617 1 89.88 278 ASP B C 1
ATOM 4533 O O . ASP B 1 278 ? -21.953 -6.27 -11.68 1 89.88 278 ASP B O 1
ATOM 4537 N N . PRO B 1 279 ? -20.719 -5.566 -13.32 1 90.94 279 PRO B N 1
ATOM 4538 C CA . PRO B 1 279 ? -19.953 -5.633 -14.562 1 90.94 279 PRO B CA 1
ATOM 4539 C C . PRO B 1 279 ? -18.453 -5.371 -14.344 1 90.94 279 PRO B C 1
ATOM 4541 O O . PRO B 1 279 ? -17.703 -5.223 -15.305 1 90.94 279 PRO B O 1
ATOM 4544 N N . ILE B 1 280 ? -18.016 -5.336 -13.109 1 88.62 280 ILE B N 1
ATOM 4545 C CA . ILE B 1 280 ? -16.641 -4.984 -12.82 1 88.62 280 ILE B CA 1
ATOM 4546 C C . ILE B 1 280 ? -15.719 -6.133 -13.227 1 88.62 280 ILE B C 1
ATOM 4548 O O . ILE B 1 280 ? -16 -7.297 -12.945 1 88.62 280 ILE B O 1
ATOM 4552 N N . ARG B 1 281 ? -14.672 -5.781 -13.984 1 93.31 281 ARG B N 1
ATOM 4553 C CA . ARG B 1 281 ? -13.625 -6.719 -14.391 1 93.31 281 ARG B CA 1
ATOM 4554 C C . ARG B 1 281 ? -12.266 -6.293 -13.836 1 93.31 281 ARG B C 1
ATOM 4556 O O . ARG B 1 281 ? -11.727 -5.258 -14.234 1 93.31 281 ARG B O 1
ATOM 4563 N N . THR B 1 282 ? -11.688 -7.098 -12.969 1 94.38 282 THR B N 1
ATOM 4564 C CA . THR B 1 282 ? -10.484 -6.707 -12.242 1 94.38 282 THR B CA 1
ATOM 4565 C C . THR B 1 282 ? -9.234 -7.258 -12.93 1 94.38 282 THR B C 1
ATOM 4567 O O . THR B 1 282 ? -9.039 -8.477 -12.984 1 94.38 282 THR B O 1
ATOM 4570 N N . TYR B 1 283 ? -8.43 -6.449 -13.484 1 96.94 283 TYR B N 1
ATOM 4571 C CA . TYR B 1 283 ? -7.125 -6.691 -14.094 1 96.94 283 TYR B CA 1
ATOM 4572 C C . TYR B 1 283 ? -6.387 -5.383 -14.344 1 96.94 283 TYR B C 1
ATOM 4574 O O . TYR B 1 283 ? -6.918 -4.301 -14.078 1 96.94 283 TYR B O 1
ATOM 4582 N N . ALA B 1 284 ? -5.105 -5.48 -14.734 1 96.12 284 ALA B N 1
ATOM 4583 C CA . ALA B 1 284 ? -4.359 -4.25 -14.977 1 96.12 284 ALA B CA 1
ATOM 4584 C C . ALA B 1 284 ? -3.377 -4.418 -16.125 1 96.12 284 ALA B C 1
ATOM 4586 O O . ALA B 1 284 ? -3.096 -5.539 -16.562 1 96.12 284 ALA B O 1
ATOM 4587 N N . MET B 1 285 ? -2.992 -3.34 -16.703 1 95.94 285 MET B N 1
ATOM 4588 C CA . MET B 1 285 ? -1.833 -3.232 -17.594 1 95.94 285 MET B CA 1
ATOM 4589 C C . MET B 1 285 ? -0.732 -2.4 -16.938 1 95.94 285 MET B C 1
ATOM 4591 O O . MET B 1 285 ? -1.013 -1.388 -16.297 1 95.94 285 MET B O 1
ATOM 4595 N N . VAL B 1 286 ? 0.463 -2.82 -17.062 1 94.94 286 VAL B N 1
ATOM 4596 C CA . VAL B 1 286 ? 1.607 -2.131 -16.469 1 94.94 286 VAL B CA 1
ATOM 4597 C C . VAL B 1 286 ? 2.506 -1.584 -17.578 1 94.94 286 VAL B C 1
ATOM 4599 O O . VAL B 1 286 ? 3.035 -2.348 -18.391 1 94.94 286 VAL B O 1
ATOM 4602 N N . ASP B 1 287 ? 2.709 -0.255 -17.594 1 92.06 287 ASP B N 1
ATOM 4603 C CA . ASP B 1 287 ? 3.602 0.423 -18.516 1 92.06 287 ASP B CA 1
ATOM 4604 C C . ASP B 1 287 ? 4.965 0.688 -17.891 1 92.06 287 ASP B C 1
ATOM 4606 O O . ASP B 1 287 ? 5.059 1.362 -16.859 1 92.06 287 ASP B O 1
ATOM 4610 N N . ILE B 1 288 ? 5.941 0.17 -18.516 1 91.69 288 ILE B N 1
ATOM 4611 C CA . ILE B 1 288 ? 7.309 0.388 -18.062 1 91.69 288 ILE B CA 1
ATOM 4612 C C . ILE B 1 288 ? 7.984 1.45 -18.922 1 91.69 288 ILE B C 1
ATOM 4614 O O . ILE B 1 288 ? 8.102 1.285 -20.141 1 91.69 288 ILE B O 1
ATOM 4618 N N . TRP B 1 289 ? 8.352 2.508 -18.266 1 86.94 289 TRP B N 1
ATOM 4619 C CA . TRP B 1 289 ? 9.141 3.564 -18.891 1 86.94 289 TRP B CA 1
ATOM 4620 C C . TRP B 1 289 ? 10.57 3.562 -18.344 1 86.94 289 TRP B C 1
ATOM 4622 O O . TRP B 1 289 ? 10.891 2.799 -17.438 1 86.94 289 TRP B O 1
ATOM 4632 N N . GLU B 1 290 ? 11.367 4.363 -18.891 1 83.69 290 GLU B N 1
ATOM 4633 C CA . GLU B 1 290 ? 12.75 4.438 -18.438 1 83.69 290 GLU B CA 1
ATOM 4634 C C . GLU B 1 290 ? 12.828 4.891 -16.984 1 83.69 290 GLU B C 1
ATOM 4636 O O . GLU B 1 290 ? 13.664 4.398 -16.219 1 83.69 290 GLU B O 1
ATOM 4641 N N . ASP B 1 291 ? 11.93 5.711 -16.641 1 78.25 291 ASP B N 1
ATOM 4642 C CA . ASP B 1 291 ? 12.102 6.363 -15.344 1 78.25 291 ASP B CA 1
ATOM 4643 C C . ASP B 1 291 ? 10.898 6.102 -14.438 1 78.25 291 ASP B C 1
ATOM 4645 O O . ASP B 1 291 ? 10.859 6.578 -13.305 1 78.25 291 ASP B O 1
ATOM 4649 N N . ARG B 1 292 ? 9.922 5.293 -14.945 1 81.69 292 ARG B N 1
ATOM 4650 C CA . ARG B 1 292 ? 8.734 5.078 -14.117 1 81.69 292 ARG B CA 1
ATOM 4651 C C . ARG B 1 292 ? 7.984 3.828 -14.555 1 81.69 292 ARG B C 1
ATOM 4653 O O . ARG B 1 292 ? 8.18 3.334 -15.672 1 81.69 292 ARG B O 1
ATOM 4660 N N . MET B 1 293 ? 7.234 3.389 -13.609 1 88.44 293 MET B N 1
ATOM 4661 C CA . MET B 1 293 ? 6.273 2.316 -13.844 1 88.44 293 MET B CA 1
ATOM 4662 C C . MET B 1 293 ? 4.855 2.783 -13.531 1 88.44 293 MET B C 1
ATOM 4664 O O . MET B 1 293 ? 4.617 3.42 -12.5 1 88.44 293 MET B O 1
ATOM 4668 N N . VAL B 1 294 ? 3.941 2.498 -14.508 1 84.62 294 VAL B N 1
ATOM 4669 C CA . VAL B 1 294 ? 2.561 2.936 -14.336 1 84.62 294 VAL B CA 1
ATOM 4670 C C . VAL B 1 294 ? 1.625 1.73 -14.391 1 84.62 294 VAL B C 1
ATOM 4672 O O . VAL B 1 294 ? 1.634 0.975 -15.367 1 84.62 294 VAL B O 1
ATOM 4675 N N . VAL B 1 295 ? 0.851 1.572 -13.32 1 88.31 295 VAL B N 1
ATOM 4676 C CA . VAL B 1 295 ? -0.172 0.532 -13.289 1 88.31 295 VAL B CA 1
ATOM 4677 C C . VAL B 1 295 ? -1.533 1.134 -13.633 1 88.31 295 VAL B C 1
ATOM 4679 O O . VAL B 1 295 ? -2.02 2.021 -12.922 1 88.31 295 VAL B O 1
ATOM 4682 N N . ARG B 1 296 ? -2.07 0.596 -14.742 1 83.56 296 ARG B N 1
ATOM 4683 C CA . ARG B 1 296 ? -3.383 1.049 -15.195 1 83.56 296 ARG B CA 1
ATOM 4684 C C . ARG B 1 296 ? -4.434 -0.037 -14.992 1 83.56 296 ARG B C 1
ATOM 4686 O O . ARG B 1 296 ? -4.242 -1.18 -15.414 1 83.56 296 ARG B O 1
ATOM 4693 N N . GLY B 1 297 ? -5.621 0.351 -14.359 1 78.38 297 GLY B N 1
ATOM 4694 C CA . GLY B 1 297 ? -6.707 -0.607 -14.25 1 78.38 297 GLY B CA 1
ATOM 4695 C C . GLY B 1 297 ? -7.34 -0.634 -12.867 1 78.38 297 GLY B C 1
ATOM 4696 O O . GLY B 1 297 ? -6.812 -0.042 -11.93 1 78.38 297 GLY B O 1
#

Solvent-accessible surface area (backbone atoms only — not comparable to full-atom values): 29268 Å² total; per-residue (Å²): 110,77,43,40,32,32,40,41,23,31,28,30,28,36,101,52,79,63,48,56,45,98,88,59,48,63,33,29,19,58,51,14,46,53,34,44,25,49,51,17,42,49,38,38,73,67,58,31,62,31,33,39,35,26,15,20,59,32,31,57,71,32,41,77,47,88,79,16,66,53,46,34,52,49,42,49,50,52,50,51,56,31,41,53,53,33,66,82,43,55,69,45,42,37,68,25,60,27,46,34,60,47,42,40,63,69,62,44,36,70,73,49,56,54,57,47,63,47,73,68,73,76,69,43,35,29,41,40,41,45,59,44,57,61,24,26,63,50,68,53,51,61,87,81,33,68,42,33,51,49,31,51,52,54,32,55,73,60,19,88,43,41,80,86,40,42,68,50,44,78,93,51,58,72,68,49,20,11,47,26,46,77,39,20,20,66,48,69,69,58,51,51,47,51,53,52,51,52,52,53,33,48,76,70,68,24,36,33,37,41,35,22,11,42,32,57,53,72,36,18,44,56,38,63,45,25,33,61,52,25,66,64,55,47,51,55,48,46,76,38,30,91,28,36,55,34,34,44,17,16,79,57,46,47,38,16,22,31,42,40,83,89,42,61,31,34,33,38,24,39,46,25,20,20,65,37,57,86,88,55,60,58,46,36,39,38,36,34,43,97,87,49,75,44,83,44,112,111,76,42,41,31,31,39,40,22,30,27,29,28,37,102,50,80,62,49,56,46,98,88,60,47,61,33,29,20,60,51,13,46,54,34,45,26,50,50,17,42,50,38,39,75,67,57,33,62,31,32,38,35,26,15,19,59,32,31,55,72,33,42,75,47,89,85,18,64,56,45,33,53,49,41,49,49,53,49,51,57,31,41,52,54,32,67,80,43,54,69,46,39,37,66,25,61,27,46,32,60,48,41,38,64,69,61,45,38,70,74,47,56,54,55,44,63,48,73,63,72,76,70,43,36,29,42,39,40,46,60,44,58,61,24,25,63,48,70,52,49,61,85,80,33,68,44,34,50,51,31,51,52,52,32,57,74,59,21,89,44,40,81,87,40,42,67,51,46,78,92,52,60,72,69,48,21,11,46,26,46,78,37,21,20,66,46,69,69,56,52,51,48,51,53,51,52,50,52,52,32,49,76,69,67,25,37,33,38,40,35,22,11,44,33,58,54,70,37,17,46,56,38,62,46,26,32,62,52,24,67,64,55,46,51,56,48,46,75,38,32,91,29,35,55,32,35,44,17,16,80,64,43,59,28,17,24,29,46,40,84,88,43,61,31,35,33,37,24,40,48,27,18,19,65,36,56,87,87,53,62,57,46,36,39,38,37,33,44,96,88,48,75,45,81,44,111

Foldseek 3Di:
DLAKEWEAEQLAAAPDCWDADPVGFTFHNPVSLVLLLVSLLVCQVVLGAEYEYFENSHHLVLQPDPVRLVRLVVSLVSSVVSNVSNPNYYYAYAYALSNLLRDAPVVCCVSRVHDQWDDDSVSLEIEGEDHLAQQACRPRDPPPDPSPVVLQVLLVVLPVCPPVQQADLPPPDDLSLLRHRSGGHDDDVVLVVVLVVLVVSVVVNGAYEYGHAAFLDPQFAPSNRHRSPSVSNVVSCQVSLVRYAEYEYERRLDWGWDQDPRRRHIYIYAHHQRNDDPPDRGIWMWDDDPVDIDIGD/DLAKEWEAEQLAAAPDCWDADPVGFTFHNPVSLVLLLVSLLVCQVVLGAEYEYQENSHHLVLAPDPVRLVRLVVSLVSSVVSNVSNPNYYYAYAYALSNLLRDAPVVCCVSRVHDQWDDDSVSLEIEGEDHLAQQACRPNPDPPDPSPVVLQVLLVVLPVCPPVQQADLPPPDDLSLLRHRSGGHDDDVVLVVVLVVLVVSVVVNHAYEYGHAAFLDPQFAPSNRHRSPSVSNVVSCQVSLVRYAEYEYERRQPKGWDQDPRRRHIYIYAHHQRNDDPPDRGIWMWDDDPVDIDIGD

Nearest PDB structures (foldseek):
  2nxf-assembly1_A  TM=9.156E-01  e=8.324E-32  Danio rerio
  2xmo-assembly1_A  TM=6.545E-01  e=8.758E-11  Listeria monocytogenes
  3thn-assembly1_A-2  TM=5.718E-01  e=8.051E-09  Thermotoga maritima
  3tho-assembly1_B  TM=5.989E-01  e=2.688E-08  Thermotoga maritima
  4nzv-assembly1_B  TM=5.554E-01  e=2.243E-08  Thermotoga maritima MSB8

Sequence (594 aa):
PMHTFGILTDIQHAPIPDGHSYNGTPRYYRHALTAAKHAAEHFEEEQVQCVVNLGDIIDGKCADKSEVISVSHDAIDDVLNALSRYKCGRILHTYGNHELYNLAREGLAEKLGIPFTLEPTGDLLRFLVIDSYDICLLDRCPDTSPKRKMAHDILSKNNHNYPRDENSPEGLEGLSKRFVAFNGGVDEPQLAWLEQSLQSAKANGEKVIVLSHQPIHPCSTFPTCLIWNYEDVLSILRKYSNVVIASFSGHAHKGGYIRDEESGIHFRTLEAVLESADPIRTYAMVDIWEDRMVVRGPMHTFGILTDIQHAPIPDGHSYNGTPRYYRHALTAAKHAAEHFEEEQVQCVVNLGDIIDGKCADKSEVISVSHDAIDDVLNALSRYKCGRILHTYGNHELYNLAREGLAEKLGIPFTLEPTGDLLRFLVIDSYDICLLDRCPDTSPKRKMAHDILSKNNHNYPRDENSPEGLEGLSKRFVAFNGGVDEPQLAWLEQSLQSAKANGEKVIVLSHQPIHPCSTFPTCLIWNYEDVLSILRKYSNVVIASFSGHAHKGGYIRDEESGIHFRTLEAVLESADPIRTYAMVDIWEDRMVVRG

Secondary structure (DSSP, 8-state):
--EEEEEE----B-SS--EE-TTS-EE-HHHHHHHHHHHHHHHHHHT-SEEEE-S--B-GGGSSSTTTHHHHHHHHHHHHHHHTT--SSEEEE---HHHHHHS-HHHHHHHH---SEE---SSSEEEEE--TTSB---TTS-TT-HHHHHHHHHHHHH-TTTTTTTT--TT--GGGGG-STT--B--HHHHHHHHHHHHHHHHTT-EEEEE-SS--SGGGS-GGGS-TTHHHHHHHHHHTTTTEEEEEE-SSSS-EEEE-TTT--EEEEPPPGGG--TT----EEEEE-SS-EEEE-/--EEEEEE----B-SS--EE-TTS-EE-HHHHHHHHHHHHHHHHHHT-SEEEE-S--B-GGGTSSTTTHHHHHHHHHHHHHHHTT--SSEEEE---HHHHHHS-HHHHHHHH---SEE---SSSEEEEE--TTSB---TTS-TT-HHHHHHHHHHHHH-TTTTTTTT--TT--GGGGG-STT--B--HHHHHHHHHHHHHHHHTT-EEEEE-SS--SGGGS-GGGS-TTHHHHHHHHHHTTTTEEEEEE-SSSEEEEEE-TTT--EEEEEEPGGG--TT----EEEEE-SS-EEEE-